Protein AF-A0A956BC20-F1 (afdb_monomer)

pLDDT: mean 81.68, std 17.99, range [19.55, 98.31]

Secondary structure (DSSP, 8-state):
--S-S--TT-------HHHHHHHTBTTTEEEEEEEEEEEEEEEETTEEEE-TT---HHHHHHHHTSPPPEEEE-SS-EEEEE-SSEEEEEES--S--HHHHHTTSTT-S-TT-EEEEEEEEEEE-TT--EEEEEE-TT--SPPPPS-GGGSEEEEEEEEEEEETTS--EEEEEEEPP-S-HHHHHHHHHHHHHH-TTT---EE-S--S-SS-SS--SSS-SSHHHHHHHHHHHT--EE---HHHHTT-HHHHHHHHHHTTPPB--TTB-SS-SS-SEEEEEETTEEEEEEE---TT--HHHHHHHHTT--B--HHHHHHHHHHHHHHHHTS--SEEEEES---HHHHHHHHHH-TT-SEEE--S-S-----GGGSS---SHHHHHHHTSTT--EEE---STTEEEEEEEEEEESSSTTSPEEEEEEEEEEEE--TTSPP-HHHHHHHHHHHHHHHHHH-SEEE---HHHHHH-HHHHHHHHTSHHHHHHHHTT--PPP-B-HHHHHHHHHHHHHHHTT-SEEEEE-----S-B-SSEEHHHHHHH----PPEEEEEEEHHHHHHHHT-GGGGGEEEESEEEETTEEEETTEE--TT-EEEEEEEHHHHT-TTTTTTS-S--EE------TT-----S-------

Foldseek 3Di:
DFQFAQAQDFFDFPLCLLVQLLLCDPPWFVDKAWAAKDQFWWDDQQKIKADPNGHFLVNLLVQLVFDDKDKDFPDPWFKWWDFLWKIKGWPPGDPDDSSVCCCVDPPHPDPGTDIDTWTWMWIAGPVRDIIIMTGGPRRDPDGDDSQSLLIDGHMWTWIWTGTDVGDTIIMIITTWGFSHLQQVQVVLVVVCVVAVLQDAAEAQEPNARQDQLFPPVDRGLCLVLSLLSCLSSVHPEYQYELSLQLQHQVVSLVSCVVSVHAYAAQQWDDDGPHHQWDWDGRPNFTEIEGHHYEPPDQPLSCCRRRNPIGGHQQLVSQVVSQVVVCVVVVHGGLAYEYGHAYDPVSVVSNQVRHLRHQEYEYDDDDPDPPDPVVLPDPPDDVVVVVVVVVGGHHYQDAPGRFWDKDKDFDWDAPDPRNHRIYTPDMDIDTHGRGSVGRTNSVSSSVNSVSNSVRRNQQQAFPFFFCQVVCVPDPVSVVVQCPAPVNVVSVVSVRHDGRFQDLLNLLQVVQVCQCVVVVFLKEKEARFDDPDTGGGTDTSSNNSVRPPDPWAKWKFKFALVLVLVVLPDPCRVRIRMDQWDADPVGIGGVNHDRDRHDIGIYIYTPSVLPRPSCVVSHDPDTDRDDPPPDPPDDDDDDDDDDDDD

Nearest PDB structures (foldseek):
  1hp1-assembly1_A  TM=5.337E-01  e=5.590E-18  Escherichia coli
  1oie-assembly1_A  TM=5.352E-01  e=2.673E-17  Escherichia coli
  2ush-assembly2_B  TM=5.532E-01  e=3.739E-17  Escherichia coli K-12
  3qfk-assembly1_A  TM=6.386E-01  e=2.091E-15  Staphylococcus aureus subsp. aureus NCTC 8325
  4uwq-assembly2_D  TM=5.904E-01  e=7.647E-16  Thermus thermophilus HB27

Solvent-accessible surface area (backbone atoms only — not comparable to full-atom values): 35068 Å² total; per-residue (Å²): 119,78,82,70,42,58,13,52,74,40,46,75,24,59,60,54,66,63,58,54,52,54,69,35,18,60,82,54,21,75,39,55,40,65,61,36,68,43,66,26,31,38,38,47,75,50,32,38,37,34,42,98,86,52,32,45,51,55,60,49,50,58,53,45,74,31,71,64,73,49,78,43,78,72,58,70,79,27,70,28,35,40,37,59,35,30,39,38,39,56,52,80,73,59,98,72,50,70,71,63,46,62,54,61,40,100,83,34,92,51,87,67,52,42,82,46,62,25,42,37,32,34,39,27,28,66,82,68,53,73,40,39,30,46,30,35,78,82,35,68,90,69,76,85,74,61,58,66,35,75,30,41,70,22,32,29,44,32,30,38,37,21,40,64,96,52,67,78,39,35,37,41,33,37,23,22,30,31,23,18,32,26,36,40,47,57,54,50,52,53,61,34,66,76,43,61,59,63,52,82,44,75,40,33,42,44,44,47,55,66,54,42,45,39,94,72,93,53,64,31,76,54,50,68,56,41,38,52,51,40,40,74,69,56,38,63,38,31,8,53,22,58,48,57,17,53,72,28,54,66,53,40,42,54,53,28,58,78,32,70,41,43,55,22,39,37,20,59,46,77,94,62,86,55,46,31,52,49,82,45,73,39,71,90,41,42,35,34,40,35,13,32,58,49,70,84,51,57,64,41,56,35,39,49,13,57,43,93,51,53,58,50,62,58,19,60,30,50,53,53,49,51,55,50,49,17,66,74,67,78,41,73,57,41,38,30,35,39,28,12,38,44,52,74,65,56,44,52,50,24,67,76,59,33,84,72,44,50,29,36,40,47,55,81,84,65,94,67,82,71,57,76,69,75,75,53,68,81,71,55,71,66,43,53,59,54,56,71,46,87,66,73,47,50,66,53,68,58,72,52,68,37,35,47,69,46,75,49,74,43,69,43,52,78,54,64,96,84,31,65,43,36,79,78,45,73,49,74,48,60,50,75,27,40,47,76,53,70,56,40,64,68,56,39,27,56,47,27,46,50,48,47,67,43,43,38,79,18,64,46,72,74,41,70,52,51,25,68,57,31,66,72,34,70,67,51,32,52,57,47,52,67,36,71,76,41,40,53,36,46,74,63,65,23,77,69,59,54,43,44,38,61,65,56,46,48,53,51,51,33,52,48,51,15,60,76,65,76,28,57,26,13,44,38,68,60,73,54,54,94,69,68,50,43,36,56,38,23,42,32,58,51,34,63,54,58,71,62,96,59,49,61,28,38,38,78,30,44,18,59,34,48,51,52,50,72,71,36,76,67,55,80,64,36,40,73,35,36,70,51,70,60,99,91,42,55,20,48,75,85,38,74,68,47,65,88,43,76,44,41,33,32,32,29,51,45,57,48,59,31,80,93,36,50,93,50,41,67,94,72,60,52,77,60,80,83,77,85,56,78,100,54,91,80,86,80,87,84,87,85,82,88,80,136

Mean predicted aligned error: 9.14 Å

Radius of gyration: 27.4 Å; Cα contacts (8 Å, |Δi|>4): 1323; chains: 1; bounding box: 68×61×82 Å

Structure (mmCIF, N/CA/C/O backbone):
data_AF-A0A956BC20-F1
#
_entry.id   AF-A0A956BC20-F1
#
loop_
_atom_site.group_PDB
_atom_site.id
_atom_site.type_symbol
_atom_site.label_atom_id
_atom_site.label_alt_id
_atom_site.label_comp_id
_atom_site.label_asym_id
_atom_site.label_entity_id
_atom_site.label_seq_id
_atom_site.pdbx_PDB_ins_code
_atom_site.Cartn_x
_atom_site.Cartn_y
_atom_site.Cartn_z
_atom_site.occupancy
_atom_site.B_iso_or_equiv
_atom_site.auth_seq_id
_atom_site.auth_comp_id
_atom_site.auth_asym_id
_atom_site.auth_atom_id
_atom_site.pdbx_PDB_model_num
ATOM 1 N N . TRP A 1 1 ? -4.138 1.864 -6.383 1.00 25.55 1 TRP A N 1
ATOM 2 C CA . TRP A 1 1 ? -4.290 2.076 -4.939 1.00 25.55 1 TRP A CA 1
ATOM 3 C C . TRP A 1 1 ? -3.550 0.908 -4.312 1.00 25.55 1 TRP A C 1
ATOM 5 O O . TRP A 1 1 ? -3.967 -0.211 -4.542 1.00 25.55 1 TRP A O 1
ATOM 15 N N . PHE A 1 2 ? -2.373 1.125 -3.716 1.00 23.55 2 PHE A N 1
ATOM 16 C CA . PHE A 1 2 ? -1.456 0.041 -3.333 1.00 23.55 2 PHE A CA 1
ATOM 17 C C . PHE A 1 2 ? -0.692 0.411 -2.066 1.00 23.55 2 PHE A C 1
ATOM 19 O O . PHE A 1 2 ? -0.088 1.485 -2.039 1.00 23.55 2 PHE A O 1
ATOM 26 N N . GLY A 1 3 ? -0.751 -0.450 -1.043 1.00 29.92 3 GLY A N 1
ATOM 27 C CA . GLY A 1 3 ? 0.086 -0.391 0.165 1.00 29.92 3 GLY A CA 1
ATOM 28 C C . GLY A 1 3 ? 0.059 0.944 0.916 1.00 29.92 3 GLY A C 1
ATOM 29 O O . GLY A 1 3 ? 1.115 1.460 1.276 1.00 29.92 3 GLY A O 1
ATOM 30 N N . ARG A 1 4 ? -1.116 1.574 1.063 1.00 36.34 4 ARG A N 1
ATOM 31 C CA . ARG A 1 4 ? -1.218 2.913 1.679 1.00 36.34 4 ARG A CA 1
ATOM 32 C C . ARG A 1 4 ? -1.277 2.908 3.204 1.00 36.34 4 ARG A C 1
ATOM 34 O O . ARG A 1 4 ? -0.960 3.931 3.804 1.00 36.34 4 ARG A O 1
ATOM 41 N N . THR A 1 5 ? -1.605 1.781 3.798 1.00 39.19 5 THR A N 1
ATOM 42 C CA . THR A 1 5 ? -1.642 1.535 5.237 1.00 39.19 5 THR A CA 1
ATOM 43 C C . THR A 1 5 ? -0.463 0.631 5.585 1.00 39.19 5 THR A C 1
ATOM 45 O O . THR A 1 5 ? -0.002 -0.144 4.747 1.00 39.19 5 THR A O 1
ATOM 48 N N . GLY A 1 6 ? 0.107 0.776 6.775 1.00 50.00 6 GLY A N 1
ATOM 49 C CA . GLY A 1 6 ? 1.295 0.030 7.196 1.00 50.00 6 GLY A CA 1
ATOM 50 C C . GLY A 1 6 ? 1.034 -1.455 7.444 1.00 50.00 6 GLY A C 1
ATOM 51 O O . GLY A 1 6 ? 1.273 -1.907 8.555 1.00 50.00 6 GLY A O 1
ATOM 52 N N . GLY A 1 7 ? 0.555 -2.205 6.448 1.00 66.75 7 GLY A N 1
ATOM 53 C CA . GLY A 1 7 ? 0.341 -3.645 6.551 1.00 66.75 7 GLY A CA 1
ATOM 54 C C . GLY A 1 7 ? 1.589 -4.377 7.044 1.00 66.75 7 GLY A C 1
ATOM 55 O O . GLY A 1 7 ? 2.713 -3.857 7.014 1.00 66.75 7 GLY A O 1
ATOM 56 N N . VAL A 1 8 ? 1.418 -5.622 7.496 1.00 73.81 8 VAL A N 1
ATOM 57 C CA . VAL A 1 8 ? 2.537 -6.401 8.054 1.00 73.81 8 VAL A CA 1
ATOM 58 C C . VAL A 1 8 ? 3.712 -6.553 7.090 1.00 73.81 8 VAL A C 1
ATOM 60 O O . VAL A 1 8 ? 4.839 -6.759 7.527 1.00 73.81 8 VAL A O 1
ATOM 63 N N . SER A 1 9 ? 3.484 -6.393 5.791 1.00 66.94 9 SER A N 1
ATOM 64 C CA . SER A 1 9 ? 4.488 -6.480 4.751 1.00 66.94 9 SER A CA 1
ATOM 65 C C . SER A 1 9 ? 4.509 -5.215 3.865 1.00 66.94 9 SER A C 1
ATOM 67 O O . SER A 1 9 ? 4.361 -5.246 2.641 1.00 66.94 9 SER A O 1
ATOM 69 N N . ASN A 1 10 ? 4.984 -4.098 4.424 1.00 69.50 10 ASN A N 1
ATOM 70 C CA . ASN A 1 10 ? 5.530 -3.028 3.582 1.00 69.50 10 ASN A CA 1
ATOM 71 C C . ASN A 1 10 ? 6.972 -3.342 3.131 1.00 69.50 10 ASN A C 1
ATOM 73 O O . ASN A 1 10 ? 7.851 -3.647 3.936 1.00 69.50 10 ASN A O 1
ATOM 77 N N . HIS A 1 11 ? 7.216 -3.342 1.825 1.00 59.75 11 HIS A N 1
ATOM 78 C CA . HIS A 1 11 ? 8.537 -3.576 1.221 1.00 59.75 11 HIS A CA 1
ATOM 79 C C . HIS A 1 11 ? 8.924 -2.483 0.221 1.00 59.75 11 HIS A C 1
ATOM 81 O O . HIS A 1 11 ? 10.036 -2.504 -0.308 1.00 59.75 11 HIS A O 1
ATOM 87 N N . ILE A 1 12 ? 8.013 -1.540 -0.034 1.00 59.47 12 ILE A N 1
ATOM 88 C CA . ILE A 1 12 ? 8.260 -0.401 -0.904 1.00 59.47 12 ILE A CA 1
ATOM 89 C C . ILE A 1 12 ? 8.860 0.685 -0.016 1.00 59.47 12 ILE A C 1
ATOM 91 O O . ILE A 1 12 ? 8.153 1.422 0.676 1.00 59.47 12 ILE A O 1
ATOM 95 N N . GLY A 1 13 ? 10.189 0.749 -0.011 1.00 57.25 13 GLY A N 1
ATOM 96 C CA . GLY A 1 13 ? 10.896 1.900 0.527 1.00 57.25 13 GLY A CA 1
ATOM 97 C C . GLY A 1 13 ? 10.665 3.139 -0.332 1.00 57.25 13 GLY A C 1
ATOM 98 O O . GLY A 1 13 ? 10.284 3.063 -1.503 1.00 57.25 13 GLY A O 1
ATOM 99 N N . ARG A 1 14 ? 10.878 4.314 0.259 1.00 61.12 14 ARG A N 1
ATOM 100 C CA . ARG A 1 14 ? 10.927 5.561 -0.506 1.00 61.12 14 ARG A CA 1
ATOM 101 C C . ARG A 1 14 ? 12.280 5.627 -1.209 1.00 61.12 14 ARG A C 1
ATOM 103 O O . ARG A 1 14 ? 13.250 6.012 -0.579 1.00 61.12 14 ARG A O 1
ATOM 110 N N . ASN A 1 15 ? 12.313 5.318 -2.501 1.00 65.38 15 ASN A N 1
ATOM 111 C CA . ASN A 1 15 ? 13.482 5.575 -3.340 1.00 65.38 15 ASN A CA 1
ATOM 112 C C . ASN A 1 15 ? 13.438 7.046 -3.772 1.00 65.38 15 ASN A C 1
ATOM 114 O O . ASN A 1 15 ? 13.042 7.332 -4.890 1.00 65.38 15 ASN A O 1
ATOM 118 N N . ARG A 1 16 ? 13.717 8.015 -2.900 1.00 66.44 16 ARG A N 1
ATOM 119 C CA . ARG A 1 16 ? 13.635 9.441 -3.277 1.00 66.44 16 ARG A CA 1
ATOM 120 C C . ARG A 1 16 ? 14.862 9.902 -4.054 1.00 66.44 16 ARG A C 1
ATOM 122 O O . ARG A 1 16 ? 14.726 10.791 -4.893 1.00 66.44 16 ARG A O 1
ATOM 129 N N . ALA A 1 17 ? 16.013 9.259 -3.849 1.00 65.56 17 ALA A N 1
ATOM 130 C CA . ALA A 1 17 ? 17.244 9.642 -4.533 1.00 65.56 17 ALA A CA 1
ATOM 131 C C . ALA A 1 17 ? 17.139 9.599 -6.061 1.00 65.56 17 ALA A C 1
ATOM 133 O O . ALA A 1 17 ? 17.708 10.458 -6.725 1.00 65.56 17 ALA A O 1
ATOM 134 N N . HIS A 1 18 ? 16.355 8.681 -6.641 1.00 69.38 18 HIS A N 1
ATOM 135 C CA . HIS A 1 18 ? 16.192 8.664 -8.100 1.00 69.38 18 HIS A CA 1
ATOM 136 C C . HIS A 1 18 ? 15.410 9.882 -8.614 1.00 69.38 18 HIS A C 1
ATOM 138 O O . HIS A 1 18 ? 15.713 10.374 -9.694 1.00 69.38 18 HIS A O 1
ATOM 144 N N . THR A 1 19 ? 14.414 10.373 -7.863 1.00 67.69 19 THR A N 1
ATOM 145 C CA . THR A 1 19 ? 13.652 11.574 -8.241 1.00 67.69 19 THR A CA 1
ATOM 146 C C . THR A 1 19 ? 14.567 12.791 -8.227 1.00 67.69 19 THR A C 1
ATOM 148 O O . THR A 1 19 ? 14.618 13.527 -9.200 1.00 67.69 19 THR A O 1
ATOM 151 N N . VAL A 1 20 ? 15.371 12.931 -7.175 1.00 66.50 20 VAL A N 1
ATOM 152 C CA . VAL A 1 20 ? 16.312 14.047 -7.038 1.00 66.50 20 VAL A CA 1
ATOM 153 C C . VAL A 1 20 ? 17.392 14.032 -8.108 1.00 66.50 20 VAL A C 1
ATOM 155 O O . VAL A 1 20 ? 17.692 15.063 -8.696 1.00 66.50 20 VAL A O 1
ATOM 158 N N . LEU A 1 21 ? 17.952 12.863 -8.414 1.00 67.19 21 LEU A N 1
ATOM 159 C CA . LEU A 1 21 ? 18.924 12.759 -9.498 1.00 67.19 21 LEU A CA 1
ATOM 160 C C . LEU A 1 21 ? 18.296 13.017 -10.864 1.00 67.19 21 LEU A C 1
ATOM 162 O O . LEU A 1 21 ? 18.970 13.556 -11.735 1.00 67.19 21 LEU A O 1
ATOM 166 N N . ALA A 1 22 ? 17.029 12.646 -11.063 1.00 66.75 22 ALA A N 1
ATOM 167 C CA . ALA A 1 22 ? 16.314 12.976 -12.289 1.00 66.75 22 ALA A CA 1
ATOM 168 C C . ALA A 1 22 ? 16.127 14.494 -12.438 1.00 66.75 22 ALA A C 1
ATOM 170 O O . ALA A 1 22 ? 16.252 14.999 -13.551 1.00 66.75 22 ALA A O 1
ATOM 171 N N . ASP A 1 23 ? 15.892 15.207 -11.334 1.00 64.69 23 ASP A N 1
ATOM 172 C CA . ASP A 1 23 ? 15.787 16.669 -11.314 1.00 64.69 23 ASP A CA 1
ATOM 173 C C . ASP A 1 23 ? 17.154 17.358 -11.513 1.00 64.69 23 ASP A C 1
ATOM 175 O O . ASP A 1 23 ? 17.208 18.455 -12.054 1.00 64.69 23 ASP A O 1
ATOM 179 N N . ALA A 1 24 ? 18.267 16.701 -11.156 1.00 63.94 24 ALA A N 1
ATOM 180 C CA . ALA A 1 24 ? 19.634 17.205 -11.361 1.00 63.94 24 ALA A CA 1
ATOM 181 C C . ALA A 1 24 ? 20.191 16.995 -12.792 1.00 63.94 24 ALA A C 1
ATOM 183 O O . ALA A 1 24 ? 21.328 17.395 -13.093 1.00 63.94 24 ALA A O 1
ATOM 184 N N . VAL A 1 25 ? 19.433 16.340 -13.683 1.00 65.19 25 VAL A N 1
ATOM 185 C CA . VAL A 1 25 ? 19.790 16.211 -15.106 1.00 65.19 25 VAL A CA 1
ATOM 186 C C . VAL A 1 25 ? 19.709 17.578 -15.775 1.00 65.19 25 VAL A C 1
ATOM 188 O O . VAL A 1 25 ? 18.717 18.280 -15.653 1.00 65.19 25 VAL A O 1
ATOM 191 N N . GLY A 1 26 ? 20.746 17.939 -16.525 1.00 66.06 26 GLY A N 1
ATOM 192 C CA . GLY A 1 26 ? 20.871 19.252 -17.149 1.00 66.06 26 GLY A CA 1
ATOM 193 C C . GLY A 1 26 ? 21.757 20.190 -16.341 1.00 66.06 26 GLY A C 1
ATOM 194 O O . GLY A 1 26 ? 22.611 20.835 -16.942 1.00 66.06 26 GLY A O 1
ATOM 195 N N . ASP A 1 27 ? 21.668 20.187 -15.009 1.00 70.69 27 ASP A N 1
ATOM 196 C CA . ASP A 1 27 ? 22.501 21.028 -14.138 1.00 70.69 27 ASP A CA 1
ATOM 197 C C . ASP A 1 27 ? 23.847 20.371 -13.828 1.00 70.69 27 ASP A C 1
ATOM 199 O O . ASP A 1 27 ? 24.900 20.971 -14.069 1.00 70.69 27 ASP A O 1
ATOM 203 N N . ALA A 1 28 ? 23.827 19.102 -13.415 1.00 73.50 28 ALA A N 1
ATOM 204 C CA . ALA A 1 28 ? 25.024 18.374 -12.991 1.00 73.50 28 ALA A CA 1
ATOM 205 C C . ALA A 1 28 ? 25.210 17.003 -13.658 1.00 73.50 28 ALA A C 1
ATOM 207 O O . ALA A 1 28 ? 26.344 16.541 -13.814 1.00 73.50 28 ALA A O 1
ATOM 208 N N . LEU A 1 29 ? 24.125 16.370 -14.112 1.00 77.12 29 LEU A N 1
ATOM 209 C CA . LEU A 1 29 ? 24.179 15.140 -14.903 1.00 77.12 29 LEU A CA 1
ATOM 210 C C . LEU A 1 29 ? 23.894 15.434 -16.379 1.00 77.12 29 LEU A C 1
ATOM 212 O O . LEU A 1 29 ? 23.047 16.260 -16.710 1.00 77.12 29 LEU A O 1
ATOM 216 N N . THR A 1 30 ? 24.575 14.726 -17.276 1.00 79.19 30 THR A N 1
ATOM 217 C CA . THR A 1 30 ? 24.219 14.679 -18.705 1.00 79.19 30 THR A CA 1
ATOM 218 C C . THR A 1 30 ? 23.102 13.678 -18.972 1.00 79.19 30 THR A C 1
ATOM 220 O O . THR A 1 30 ? 22.282 13.904 -19.857 1.00 79.19 30 THR A O 1
ATOM 223 N N . ALA A 1 31 ? 23.035 12.597 -18.190 1.00 76.12 31 ALA A N 1
ATOM 224 C CA . ALA A 1 31 ? 21.990 11.591 -18.296 1.00 76.12 31 ALA A CA 1
ATOM 225 C C . ALA A 1 31 ? 21.765 10.862 -16.964 1.00 76.12 31 ALA A C 1
ATOM 227 O O . ALA A 1 31 ? 22.699 10.655 -16.187 1.00 76.12 31 ALA A O 1
ATOM 228 N N . LEU A 1 32 ? 20.523 10.424 -16.752 1.00 79.75 32 LEU A N 1
A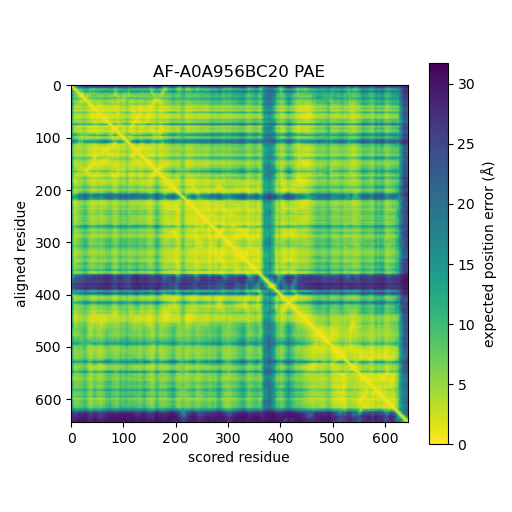TOM 229 C CA . LEU A 1 32 ? 20.150 9.396 -15.784 1.00 79.75 32 LEU A CA 1
ATOM 230 C C . LEU A 1 32 ? 19.233 8.391 -16.489 1.00 79.75 32 LEU A C 1
ATOM 232 O O . LEU A 1 32 ? 18.084 8.698 -16.805 1.00 79.75 32 LEU A O 1
ATOM 236 N N . VAL A 1 33 ? 19.743 7.189 -16.738 1.00 79.38 33 VAL A N 1
ATOM 237 C CA . VAL A 1 33 ? 19.040 6.115 -17.445 1.00 79.38 33 VAL A CA 1
ATOM 238 C C . VAL A 1 33 ? 18.737 4.985 -16.461 1.00 79.38 33 VAL A C 1
ATOM 240 O O . VAL A 1 33 ? 19.651 4.247 -16.098 1.00 79.38 33 VAL A O 1
ATOM 243 N N . PRO A 1 34 ? 17.487 4.804 -16.011 1.00 76.88 34 PRO A N 1
ATOM 244 C CA . PRO A 1 34 ? 17.106 3.655 -15.209 1.00 76.88 34 PRO A CA 1
ATOM 245 C C . PRO A 1 34 ? 17.389 2.370 -15.985 1.00 76.88 34 PRO A C 1
ATOM 247 O O . PRO A 1 34 ? 17.053 2.250 -17.162 1.00 76.88 34 PRO A O 1
ATOM 250 N N . VAL A 1 35 ? 18.023 1.421 -15.312 1.00 79.56 35 VAL A N 1
ATOM 251 C CA . VAL A 1 35 ? 18.343 0.089 -15.833 1.00 79.56 35 VAL A CA 1
ATOM 252 C C . VAL A 1 35 ? 17.274 -0.906 -15.404 1.00 79.56 35 VAL A C 1
ATOM 254 O O . VAL A 1 35 ? 16.879 -1.780 -16.174 1.00 79.56 35 VAL A O 1
ATOM 257 N N . GLY A 1 36 ? 16.772 -0.760 -14.181 1.00 77.12 36 GLY A N 1
ATOM 258 C CA . GLY A 1 36 ? 15.688 -1.582 -13.682 1.00 77.12 36 GLY A CA 1
ATOM 259 C C . GLY A 1 36 ? 15.232 -1.160 -12.297 1.00 77.12 36 GLY A C 1
ATOM 260 O O . GLY A 1 36 ? 15.960 -0.524 -11.539 1.00 77.12 36 GLY A O 1
ATOM 261 N N . GLU A 1 37 ? 14.015 -1.561 -11.964 1.00 79.44 37 GLU A N 1
ATOM 262 C CA . GLU A 1 37 ? 13.473 -1.481 -10.616 1.00 79.44 37 GLU A CA 1
ATOM 263 C C . GLU A 1 37 ? 12.981 -2.869 -10.185 1.00 79.44 37 GLU A C 1
ATOM 265 O O . GLU A 1 37 ? 12.714 -3.746 -11.009 1.00 79.44 37 GLU A O 1
ATOM 270 N N . GLY A 1 38 ? 12.909 -3.114 -8.877 1.00 80.44 38 GLY A N 1
ATOM 271 C CA . GLY A 1 38 ? 12.230 -4.297 -8.345 1.00 80.44 38 GLY A CA 1
ATOM 272 C C . GLY A 1 38 ? 12.971 -5.024 -7.224 1.00 80.44 38 GLY A C 1
ATOM 273 O O . GLY A 1 38 ? 14.042 -4.594 -6.792 1.00 80.44 38 GLY A O 1
ATOM 274 N N . PRO A 1 39 ? 12.409 -6.142 -6.724 1.00 83.81 39 PRO A N 1
ATOM 275 C CA . PRO A 1 39 ? 12.916 -6.853 -5.554 1.00 83.81 39 PRO A CA 1
ATOM 276 C C . PRO A 1 39 ? 14.137 -7.721 -5.888 1.00 83.81 39 PRO A C 1
ATOM 278 O O . PRO A 1 39 ? 14.010 -8.933 -6.054 1.00 83.81 39 PRO A O 1
ATOM 281 N N . ARG A 1 40 ? 15.310 -7.107 -6.059 1.00 89.94 40 ARG A N 1
ATOM 282 C CA . ARG A 1 40 ? 16.512 -7.770 -6.610 1.00 89.94 40 ARG A CA 1
ATOM 283 C C . ARG A 1 40 ? 17.752 -7.675 -5.718 1.00 89.94 40 ARG A C 1
ATOM 285 O O . ARG A 1 40 ? 18.853 -7.971 -6.182 1.00 89.94 40 ARG A O 1
ATOM 292 N N . VAL A 1 41 ? 17.576 -7.250 -4.466 1.00 94.69 41 VAL A N 1
ATOM 293 C CA . VAL A 1 41 ? 18.632 -7.233 -3.443 1.00 94.69 41 VAL A CA 1
ATOM 294 C C . VAL A 1 41 ? 18.121 -7.831 -2.135 1.00 94.69 41 VAL A C 1
ATOM 296 O O . VAL A 1 41 ? 16.921 -7.774 -1.846 1.00 94.69 41 VAL A O 1
ATOM 299 N N . PHE A 1 42 ? 19.036 -8.400 -1.351 1.00 96.69 42 PHE A N 1
ATOM 300 C CA . PHE A 1 42 ? 18.733 -9.080 -0.091 1.00 96.69 42 PHE A CA 1
ATOM 301 C C . PHE A 1 42 ? 19.498 -8.420 1.042 1.00 96.69 42 PHE A C 1
ATOM 303 O O . PHE A 1 42 ? 20.712 -8.259 0.957 1.00 96.69 42 PHE A O 1
ATOM 310 N N . VAL A 1 43 ? 18.785 -8.012 2.087 1.00 95.56 43 VAL A N 1
ATOM 311 C CA . VAL A 1 43 ? 19.349 -7.206 3.170 1.00 95.56 43 VAL A CA 1
ATOM 312 C C . VAL A 1 43 ? 19.254 -7.943 4.492 1.00 95.56 43 VAL A C 1
ATOM 314 O O . VAL A 1 43 ? 18.191 -8.464 4.830 1.00 95.56 43 VAL A O 1
ATOM 317 N N . ARG A 1 44 ? 20.354 -7.954 5.246 1.00 94.88 44 ARG A N 1
ATOM 318 C CA . ARG A 1 44 ? 20.406 -8.485 6.609 1.00 94.88 44 ARG A CA 1
ATOM 319 C C . ARG A 1 44 ? 21.618 -7.943 7.359 1.00 94.88 44 ARG A C 1
ATOM 321 O O . ARG A 1 44 ? 22.702 -7.918 6.791 1.00 94.88 44 ARG A O 1
ATOM 328 N N . ASP A 1 45 ? 21.443 -7.546 8.619 1.00 92.44 45 ASP A N 1
ATOM 329 C CA . ASP A 1 45 ? 22.537 -7.204 9.545 1.00 92.44 45 ASP A CA 1
ATOM 330 C C . ASP A 1 45 ? 23.581 -6.248 8.933 1.00 92.44 45 ASP A C 1
ATOM 332 O O . ASP A 1 45 ? 24.783 -6.484 8.988 1.00 92.44 45 ASP A O 1
ATOM 336 N N . GLY A 1 46 ? 23.111 -5.189 8.262 1.00 93.50 46 GLY A N 1
ATOM 337 C CA . GLY A 1 46 ? 23.974 -4.201 7.601 1.00 93.50 46 GLY A CA 1
ATOM 338 C C . GLY A 1 46 ? 24.589 -4.648 6.268 1.00 93.50 46 GLY A C 1
ATOM 339 O O . GLY A 1 46 ? 25.287 -3.857 5.640 1.00 93.50 46 GLY A O 1
ATOM 340 N N . ARG A 1 47 ? 24.316 -5.867 5.793 1.00 96.44 47 ARG A N 1
ATOM 341 C CA . ARG A 1 47 ? 24.754 -6.373 4.485 1.00 96.44 47 ARG A CA 1
ATOM 342 C C . ARG A 1 47 ? 23.660 -6.255 3.441 1.00 96.44 47 ARG A C 1
ATOM 344 O O . ARG A 1 47 ? 22.502 -6.562 3.715 1.00 96.44 47 ARG A O 1
ATOM 351 N N . ILE A 1 48 ? 24.046 -5.873 2.230 1.00 97.06 48 ILE A N 1
ATOM 352 C CA . ILE A 1 48 ? 23.182 -5.800 1.051 1.00 97.06 48 ILE A CA 1
ATOM 353 C C . ILE A 1 48 ? 23.788 -6.686 -0.033 1.00 97.06 48 ILE A C 1
ATOM 355 O O . ILE A 1 48 ? 24.799 -6.323 -0.630 1.00 97.06 48 ILE A O 1
ATOM 359 N N . LEU A 1 49 ? 23.173 -7.839 -0.291 1.00 97.62 49 LEU A N 1
ATOM 360 C CA . LEU A 1 49 ? 23.576 -8.761 -1.348 1.00 97.62 49 LEU A CA 1
ATOM 361 C C . LEU A 1 49 ? 22.905 -8.400 -2.669 1.00 97.62 49 LEU A C 1
ATOM 363 O O . LEU A 1 49 ? 21.683 -8.238 -2.735 1.00 97.62 49 LEU A O 1
ATOM 367 N N . PHE A 1 50 ? 23.702 -8.320 -3.730 1.00 96.38 50 PHE A N 1
ATOM 368 C CA . PHE A 1 50 ? 23.244 -7.966 -5.066 1.00 96.38 50 PHE A CA 1
ATOM 369 C C . PHE A 1 50 ? 24.105 -8.611 -6.161 1.00 96.38 50 PHE A C 1
ATOM 371 O O . PHE A 1 50 ? 25.164 -9.199 -5.924 1.00 96.38 50 PHE A O 1
ATOM 378 N N . ARG A 1 51 ? 23.623 -8.504 -7.399 1.00 94.69 51 ARG A N 1
ATOM 379 C CA . ARG A 1 51 ? 24.382 -8.781 -8.621 1.00 94.69 51 ARG A CA 1
ATOM 380 C C . ARG A 1 51 ? 24.215 -7.600 -9.555 1.00 94.69 51 ARG A C 1
ATOM 382 O O . ARG A 1 51 ? 23.170 -6.958 -9.551 1.00 94.69 51 ARG A O 1
ATOM 389 N N . GLU A 1 52 ? 25.215 -7.382 -10.397 1.00 85.44 52 GLU A N 1
ATOM 390 C CA . GLU A 1 52 ? 25.201 -6.337 -11.419 1.00 85.44 52 GLU A CA 1
ATOM 391 C C . GLU A 1 52 ? 23.972 -6.411 -12.328 1.00 85.44 52 GLU A C 1
ATOM 393 O O . GLU A 1 52 ? 23.438 -5.383 -12.693 1.00 85.44 52 GLU A O 1
ATOM 398 N N . ASN A 1 53 ? 23.467 -7.598 -12.658 1.00 82.12 53 ASN A N 1
ATOM 399 C CA . ASN A 1 53 ? 22.275 -7.745 -13.508 1.00 82.12 53 ASN A CA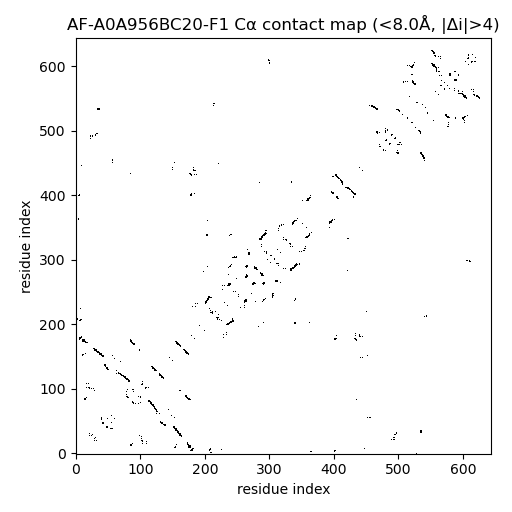 1
ATOM 400 C C . ASN A 1 53 ? 21.010 -8.085 -12.699 1.00 82.12 53 ASN A C 1
ATOM 402 O O . ASN A 1 53 ? 20.056 -8.660 -13.221 1.00 82.12 53 ASN A O 1
ATOM 406 N N . GLY A 1 54 ? 21.018 -7.757 -11.405 1.00 87.19 54 GLY A N 1
ATOM 407 C CA . GLY A 1 54 ? 19.986 -8.127 -10.446 1.00 87.19 54 GLY A CA 1
ATOM 408 C C . GLY A 1 54 ? 20.151 -9.547 -9.900 1.00 87.19 54 GLY A C 1
ATOM 409 O O . GLY A 1 54 ? 20.527 -10.487 -10.603 1.00 87.19 54 GLY A O 1
ATOM 410 N N . LEU A 1 55 ? 19.854 -9.716 -8.612 1.00 94.31 55 LEU A N 1
ATOM 411 C CA . LEU A 1 55 ? 19.836 -11.011 -7.942 1.00 94.31 55 LEU A CA 1
ATOM 412 C C . LEU A 1 55 ? 18.372 -11.428 -7.746 1.00 94.31 55 LEU A C 1
ATOM 414 O O . LEU A 1 55 ? 17.671 -10.888 -6.895 1.00 94.31 55 LEU A O 1
ATOM 418 N N . SER A 1 56 ? 17.874 -12.349 -8.577 1.00 92.81 56 SER A N 1
ATOM 419 C CA . SER A 1 56 ? 16.507 -12.869 -8.425 1.00 92.81 56 SER A CA 1
ATOM 420 C C . SER A 1 56 ? 16.377 -13.708 -7.151 1.00 92.81 56 SER A C 1
ATOM 422 O O . SER A 1 56 ? 17.362 -14.258 -6.662 1.00 92.81 56 SER A O 1
ATOM 424 N N . VAL A 1 57 ? 15.157 -13.870 -6.632 1.00 93.31 57 VAL A N 1
ATOM 425 C CA . VAL A 1 57 ? 14.883 -14.708 -5.452 1.00 93.31 57 VAL A CA 1
ATOM 426 C C . VAL A 1 57 ? 15.315 -16.148 -5.685 1.00 93.31 57 VAL A C 1
ATOM 428 O O . VAL A 1 57 ? 15.952 -16.742 -4.821 1.00 93.31 57 VAL A O 1
ATOM 431 N N . LYS A 1 58 ? 15.053 -16.694 -6.878 1.00 94.69 58 LYS A N 1
ATOM 432 C CA . LYS A 1 58 ? 15.520 -18.038 -7.229 1.00 94.69 58 LYS A CA 1
ATOM 433 C C . LYS A 1 58 ? 17.050 -18.121 -7.202 1.00 94.69 58 LYS A C 1
ATOM 435 O O . LYS A 1 58 ? 17.590 -19.031 -6.587 1.00 94.69 58 LYS A O 1
ATOM 440 N N . ALA A 1 59 ? 17.738 -17.173 -7.842 1.00 95.69 59 ALA A N 1
ATOM 441 C CA . ALA A 1 59 ? 19.199 -17.161 -7.883 1.00 95.69 59 ALA A CA 1
ATOM 442 C C . ALA A 1 59 ? 19.819 -16.974 -6.490 1.00 95.69 59 ALA A C 1
ATOM 444 O O . ALA A 1 59 ? 20.849 -17.570 -6.199 1.00 95.69 59 ALA A O 1
ATOM 445 N N . PHE A 1 60 ? 19.181 -16.186 -5.625 1.00 97.44 60 PHE A N 1
ATOM 446 C CA . PHE A 1 60 ? 19.579 -16.025 -4.232 1.00 97.44 60 PHE A CA 1
ATOM 447 C C . PHE A 1 60 ? 19.423 -17.323 -3.431 1.00 97.44 60 PHE A C 1
ATOM 449 O O . PHE A 1 60 ? 20.360 -17.747 -2.761 1.00 97.44 60 PHE A O 1
ATOM 456 N N . HIS A 1 61 ? 18.274 -17.997 -3.543 1.00 97.19 61 HIS A N 1
ATOM 457 C CA . HIS A 1 61 ? 18.043 -19.285 -2.879 1.00 97.19 61 HIS A CA 1
ATOM 458 C C . HIS A 1 61 ? 19.031 -20.345 -3.349 1.00 97.19 61 HIS A C 1
ATOM 460 O O . HIS A 1 61 ? 19.548 -21.100 -2.534 1.00 97.19 61 HIS A O 1
ATOM 466 N N . ASP A 1 62 ? 19.286 -20.416 -4.654 1.00 96.62 62 ASP A N 1
ATOM 467 C CA . ASP A 1 62 ? 20.234 -21.376 -5.215 1.00 96.62 62 ASP A CA 1
ATOM 468 C C . ASP A 1 62 ? 21.666 -21.083 -4.746 1.00 96.62 62 ASP A C 1
ATOM 470 O O . ASP A 1 62 ? 22.360 -22.010 -4.331 1.00 96.62 62 ASP A O 1
ATOM 474 N N . PHE A 1 63 ? 22.057 -19.804 -4.680 1.00 97.50 63 PHE A N 1
ATOM 475 C CA . PHE A 1 63 ? 23.346 -19.390 -4.125 1.00 97.50 63 PHE A CA 1
ATOM 476 C C . PHE A 1 63 ? 23.535 -19.877 -2.678 1.00 97.50 63 PHE A C 1
ATOM 478 O O . PHE A 1 63 ? 24.591 -20.426 -2.360 1.00 97.50 63 PHE A O 1
ATOM 485 N N . LEU A 1 64 ? 22.512 -19.737 -1.823 1.00 97.69 64 LEU A N 1
ATOM 486 C CA . LEU A 1 64 ? 22.585 -20.117 -0.406 1.00 97.69 64 LEU A CA 1
ATOM 487 C C . LEU A 1 64 ? 22.652 -21.634 -0.149 1.00 97.69 64 LEU A C 1
ATOM 489 O O . LEU A 1 64 ? 23.090 -22.047 0.924 1.00 97.69 64 LEU A O 1
ATOM 493 N N . LYS A 1 65 ? 22.261 -22.478 -1.114 1.00 97.38 65 LYS A N 1
ATOM 494 C CA . LYS A 1 65 ? 22.252 -23.949 -0.966 1.00 97.38 65 LYS A CA 1
ATOM 495 C C . LYS A 1 65 ? 23.636 -24.598 -1.020 1.00 97.38 65 LYS A C 1
ATOM 497 O O . LYS A 1 65 ? 23.735 -25.790 -0.743 1.00 97.38 65 LYS A O 1
ATOM 502 N N . ALA A 1 66 ? 24.681 -23.860 -1.394 1.00 96.19 66 ALA A N 1
ATOM 503 C CA . ALA A 1 66 ? 26.012 -24.415 -1.642 1.00 96.19 66 ALA A CA 1
ATOM 504 C C . ALA A 1 66 ? 27.107 -23.824 -0.725 1.00 96.19 66 ALA A C 1
ATOM 506 O O . ALA A 1 66 ? 28.086 -23.276 -1.230 1.00 96.19 66 ALA A O 1
ATOM 507 N N . PRO A 1 67 ? 26.993 -23.909 0.614 1.00 93.94 67 PRO A N 1
ATOM 508 C CA . PRO A 1 67 ? 28.101 -23.548 1.500 1.00 93.94 67 PRO A CA 1
ATOM 509 C C . PRO A 1 67 ? 29.313 -24.493 1.300 1.00 93.94 67 PRO A C 1
ATOM 511 O O . PRO A 1 67 ? 29.139 -25.606 0.800 1.00 93.94 67 PRO A O 1
ATOM 514 N N . PRO A 1 68 ? 30.536 -24.111 1.726 1.00 95.75 68 PRO A N 1
ATOM 515 C CA . PRO A 1 68 ? 30.883 -22.883 2.443 1.00 95.75 68 PRO A CA 1
ATOM 516 C C . PRO A 1 68 ? 30.978 -21.658 1.525 1.00 95.75 68 PRO A C 1
ATOM 518 O O . PRO A 1 68 ? 31.217 -21.776 0.325 1.00 95.75 68 PRO A O 1
ATOM 521 N N . PHE A 1 69 ? 30.837 -20.469 2.111 1.00 96.69 69 PHE A N 1
ATOM 522 C CA . PHE A 1 69 ? 31.038 -19.206 1.403 1.00 96.69 69 PHE A CA 1
ATOM 523 C C . PHE A 1 69 ? 32.449 -18.684 1.650 1.00 96.69 69 PHE A C 1
ATOM 525 O O . PHE A 1 69 ? 32.872 -18.539 2.797 1.00 96.69 69 PHE A O 1
ATOM 532 N N . ARG A 1 70 ? 33.166 -18.374 0.571 1.00 96.25 70 ARG A N 1
ATOM 533 C CA . ARG A 1 70 ? 34.451 -17.668 0.614 1.00 96.25 70 ARG A CA 1
ATOM 534 C C . ARG A 1 70 ? 34.205 -16.196 0.321 1.00 96.25 70 ARG A C 1
ATOM 536 O O . ARG A 1 70 ? 33.459 -15.888 -0.606 1.00 96.25 70 ARG A O 1
ATOM 543 N N . SER A 1 71 ? 34.815 -15.311 1.099 1.00 95.31 71 SER A N 1
ATOM 544 C CA . SER A 1 71 ? 34.742 -13.865 0.900 1.00 95.31 71 SER A CA 1
ATOM 545 C C . SER A 1 71 ? 36.066 -13.312 0.383 1.00 95.31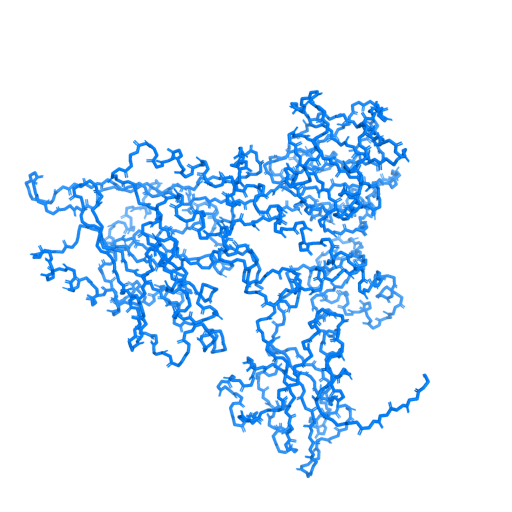 71 SER A C 1
ATOM 547 O O . SER A 1 71 ? 37.137 -13.668 0.868 1.00 95.31 71 SER A O 1
ATOM 549 N N . GLU A 1 72 ? 35.982 -12.410 -0.587 1.00 95.44 72 GLU A N 1
ATOM 550 C CA . GLU A 1 72 ? 37.115 -11.680 -1.148 1.00 95.44 72 GLU A CA 1
ATOM 551 C C . GLU A 1 72 ? 36.757 -10.187 -1.228 1.00 95.44 72 GLU A C 1
ATOM 553 O O . GLU A 1 72 ? 35.733 -9.839 -1.822 1.00 95.44 72 GLU A O 1
ATOM 558 N N . PRO A 1 73 ? 37.539 -9.275 -0.627 1.00 93.25 73 PRO A N 1
ATOM 559 C CA . PRO A 1 73 ? 37.330 -7.839 -0.801 1.00 93.25 73 PRO A CA 1
ATOM 560 C C . PRO A 1 73 ? 37.456 -7.447 -2.280 1.00 93.25 73 PRO A C 1
ATOM 562 O O . PRO A 1 73 ? 38.436 -7.798 -2.927 1.00 93.25 73 PRO A O 1
ATOM 565 N N . VAL A 1 74 ? 36.477 -6.715 -2.821 1.00 88.06 74 VAL A N 1
ATOM 566 C CA . VAL A 1 74 ? 36.460 -6.345 -4.252 1.00 88.06 74 VAL A CA 1
ATOM 567 C C . VAL A 1 74 ? 37.211 -5.047 -4.511 1.00 88.06 74 VAL A C 1
ATOM 569 O O . VAL A 1 74 ? 37.774 -4.897 -5.584 1.00 88.06 74 VAL A O 1
ATOM 572 N N . ASN A 1 75 ? 37.209 -4.118 -3.551 1.00 72.44 75 ASN A N 1
ATOM 573 C CA . ASN A 1 75 ? 37.882 -2.818 -3.608 1.00 72.44 75 ASN A CA 1
ATOM 574 C C . ASN A 1 75 ? 38.010 -2.223 -2.189 1.00 72.44 75 ASN A C 1
ATOM 576 O O . ASN A 1 75 ? 37.498 -2.797 -1.225 1.00 72.44 75 ASN A O 1
ATOM 580 N N . GLY A 1 76 ? 38.697 -1.077 -2.071 1.00 76.62 76 GLY A N 1
ATOM 581 C CA . GLY A 1 76 ? 38.784 -0.278 -0.841 1.00 76.62 76 GLY A CA 1
ATOM 582 C C . GLY A 1 76 ? 37.432 0.270 -0.354 1.00 76.62 76 GLY A C 1
ATOM 583 O O . GLY A 1 76 ? 36.372 -0.138 -0.825 1.00 76.62 76 GLY A O 1
ATOM 584 N N . ALA A 1 77 ? 37.464 1.186 0.617 1.00 86.00 77 ALA A N 1
ATOM 585 C CA . ALA A 1 77 ? 36.255 1.787 1.186 1.00 86.00 77 ALA A CA 1
ATOM 586 C C . ALA A 1 77 ? 35.339 2.378 0.094 1.00 86.00 77 ALA A C 1
ATOM 588 O O . ALA A 1 77 ? 35.808 3.056 -0.821 1.00 86.00 77 ALA A O 1
ATOM 589 N N . VAL A 1 78 ? 34.039 2.095 0.188 1.00 91.38 78 VAL A N 1
ATOM 590 C CA . VAL A 1 78 ? 33.012 2.576 -0.744 1.00 91.38 78 VAL A CA 1
ATOM 591 C C . VAL A 1 78 ? 32.224 3.679 -0.065 1.00 91.38 78 VAL A C 1
ATOM 593 O O . VAL A 1 78 ? 31.662 3.455 1.007 1.00 91.38 78 VAL A O 1
ATOM 596 N N . LYS A 1 79 ? 32.123 4.851 -0.698 1.00 93.38 79 LYS A N 1
ATOM 597 C CA . LYS A 1 79 ? 31.216 5.890 -0.213 1.00 93.38 79 LYS A CA 1
ATOM 598 C C . LYS A 1 79 ? 29.774 5.411 -0.362 1.00 93.38 79 LYS A C 1
ATOM 600 O O . LYS A 1 79 ? 29.348 4.999 -1.440 1.00 93.38 79 LYS A O 1
ATOM 605 N N . VAL A 1 80 ? 29.022 5.495 0.726 1.00 93.88 80 VAL A N 1
ATOM 606 C CA . VAL A 1 80 ? 27.605 5.139 0.776 1.00 93.88 80 VAL A CA 1
ATOM 607 C C . VAL A 1 80 ? 26.842 6.291 1.400 1.00 93.88 80 VAL A C 1
ATOM 609 O O . VAL A 1 80 ? 27.297 6.877 2.379 1.00 93.88 80 VAL A O 1
ATOM 612 N N . LEU A 1 81 ? 25.670 6.603 0.862 1.00 93.38 81 LEU A N 1
ATOM 613 C CA . LEU A 1 81 ? 24.732 7.516 1.499 1.00 93.38 81 LEU A CA 1
ATOM 614 C C . LEU A 1 81 ? 23.643 6.706 2.181 1.00 93.38 81 LEU A C 1
ATOM 616 O O . LEU A 1 81 ? 23.041 5.822 1.569 1.00 93.38 81 LEU A O 1
ATOM 620 N N . VAL A 1 82 ? 23.389 6.996 3.448 1.00 91.81 82 VAL A N 1
ATOM 621 C CA . VAL A 1 82 ? 22.424 6.257 4.255 1.00 91.81 82 VAL A CA 1
ATOM 622 C C . VAL A 1 82 ? 21.442 7.231 4.876 1.00 91.81 82 VAL A C 1
ATOM 624 O O . VAL A 1 82 ? 21.836 8.232 5.457 1.00 91.81 82 VAL A O 1
ATOM 627 N N . SER A 1 83 ? 20.154 6.916 4.789 1.00 88.19 83 SER A N 1
ATOM 628 C CA . SER A 1 83 ? 19.107 7.586 5.557 1.00 88.19 83 SER A CA 1
ATOM 629 C C . SER A 1 83 ? 18.228 6.551 6.264 1.00 88.19 83 SER A C 1
ATOM 631 O O . SER A 1 83 ? 18.384 5.336 6.067 1.00 88.19 83 SER A O 1
ATOM 633 N N . PRO A 1 84 ? 17.234 6.980 7.057 1.00 84.19 84 PRO A N 1
ATOM 634 C CA . PRO A 1 84 ? 16.214 6.066 7.557 1.00 84.19 84 PRO A CA 1
ATOM 635 C C . PRO A 1 84 ? 15.398 5.364 6.454 1.00 84.19 84 PRO A C 1
ATOM 637 O O . PRO A 1 84 ? 14.753 4.346 6.719 1.00 84.19 84 PRO A O 1
ATOM 640 N N . PHE A 1 85 ? 15.429 5.881 5.220 1.00 82.25 85 PHE A N 1
ATOM 641 C CA . PHE A 1 85 ? 14.534 5.485 4.130 1.00 82.25 85 PHE A CA 1
ATOM 642 C C . PHE A 1 85 ? 15.217 4.797 2.957 1.00 82.25 85 PHE A C 1
ATOM 644 O O . PHE A 1 85 ? 14.552 4.053 2.240 1.00 82.25 85 PHE A O 1
ATOM 651 N N . GLU A 1 86 ? 16.512 5.011 2.759 1.00 88.62 86 GLU A N 1
ATOM 652 C CA . GLU A 1 86 ? 17.228 4.465 1.612 1.00 88.62 86 GLU A CA 1
ATOM 653 C C . GLU A 1 86 ? 18.731 4.329 1.874 1.00 88.62 86 GLU A C 1
ATOM 655 O O . GLU A 1 86 ? 19.285 4.935 2.795 1.00 88.62 86 GLU A O 1
ATOM 660 N N . VAL A 1 87 ? 19.372 3.483 1.068 1.00 92.88 87 VAL A N 1
ATOM 661 C CA . VAL A 1 87 ? 20.826 3.331 0.975 1.00 92.88 87 VAL A CA 1
ATOM 662 C C . VAL A 1 87 ? 21.217 3.537 -0.480 1.00 92.88 87 VAL A C 1
ATOM 664 O O . VAL A 1 87 ? 20.714 2.827 -1.349 1.00 92.88 87 VAL A O 1
ATOM 667 N N . VAL A 1 88 ? 22.110 4.488 -0.743 1.00 93.88 88 VAL A N 1
ATOM 668 C CA . VAL A 1 88 ? 22.537 4.856 -2.096 1.00 93.88 88 VAL A CA 1
ATOM 669 C C . VAL A 1 88 ? 24.038 4.650 -2.246 1.00 93.88 88 VAL A C 1
ATOM 671 O O . VAL A 1 88 ? 24.813 5.114 -1.411 1.00 93.88 88 VAL A O 1
ATOM 674 N N . PHE A 1 89 ? 24.454 3.954 -3.299 1.00 94.25 89 PHE A N 1
ATOM 675 C CA . PHE A 1 89 ? 25.865 3.702 -3.589 1.00 94.25 89 PHE A CA 1
ATOM 676 C C . PHE A 1 89 ? 26.116 3.515 -5.089 1.00 94.25 89 PHE A C 1
ATOM 678 O O . PHE A 1 89 ? 25.192 3.243 -5.859 1.00 94.25 89 PHE A O 1
ATOM 685 N N . GLU A 1 90 ? 27.377 3.648 -5.494 1.00 92.12 90 GLU A N 1
ATOM 686 C CA . GLU A 1 90 ? 27.837 3.420 -6.867 1.00 92.12 90 GLU A CA 1
ATOM 687 C C . GLU A 1 90 ? 28.584 2.084 -6.989 1.00 92.12 90 GLU A C 1
ATOM 689 O O . GLU A 1 90 ? 29.258 1.645 -6.053 1.00 92.12 90 GLU A O 1
ATOM 694 N N . HIS A 1 91 ? 28.494 1.441 -8.155 1.00 89.50 91 HIS A N 1
ATOM 695 C CA . HIS A 1 91 ? 29.318 0.276 -8.493 1.00 89.50 91 HIS A CA 1
ATOM 696 C C . HIS A 1 91 ? 29.724 0.281 -9.984 1.00 89.50 91 HIS A C 1
ATOM 698 O O . HIS A 1 91 ? 28.855 0.470 -10.838 1.00 89.50 91 HIS A O 1
ATOM 704 N N . PRO A 1 92 ? 31.001 0.027 -10.339 1.00 87.62 92 PRO A N 1
ATOM 705 C CA . PRO A 1 92 ? 32.145 -0.147 -9.439 1.00 87.62 92 PRO A CA 1
ATOM 706 C C . PRO A 1 92 ? 32.439 1.130 -8.632 1.00 87.62 92 PRO A C 1
ATOM 708 O O . PRO A 1 92 ? 32.114 2.223 -9.095 1.00 87.62 92 PRO A O 1
ATOM 711 N N . PRO A 1 93 ? 33.016 1.012 -7.422 1.00 82.94 93 PRO A N 1
ATOM 712 C CA . PRO A 1 93 ? 33.331 2.177 -6.607 1.00 82.94 93 PRO A CA 1
ATOM 713 C C . PRO A 1 93 ? 34.424 3.018 -7.271 1.00 82.94 93 PRO A C 1
ATOM 715 O O . PRO A 1 93 ? 35.394 2.477 -7.805 1.00 82.94 93 PRO A O 1
ATOM 718 N N . ALA A 1 94 ? 34.277 4.338 -7.199 1.00 78.19 94 ALA A N 1
ATOM 719 C CA . ALA A 1 94 ? 35.248 5.305 -7.695 1.00 78.19 94 ALA A CA 1
ATOM 720 C C . ALA A 1 94 ? 35.779 6.178 -6.538 1.00 78.19 94 ALA A C 1
ATOM 722 O O . ALA A 1 94 ? 35.031 6.440 -5.594 1.00 78.19 94 ALA A O 1
ATOM 723 N N . PRO A 1 95 ? 37.048 6.637 -6.586 1.00 72.25 95 PRO A N 1
ATOM 724 C CA . PRO A 1 95 ? 37.593 7.559 -5.583 1.00 72.25 95 PRO A CA 1
ATOM 725 C C . PRO A 1 95 ? 36.849 8.899 -5.541 1.00 72.25 95 PRO A C 1
ATOM 727 O O . PRO A 1 95 ? 36.666 9.476 -4.473 1.00 72.25 95 PRO A O 1
ATOM 730 N N . GLU A 1 96 ? 36.409 9.369 -6.709 1.00 78.00 96 GLU A N 1
ATOM 731 C CA . GLU A 1 96 ? 35.532 10.525 -6.870 1.00 78.00 96 GLU A CA 1
ATOM 732 C C . GLU A 1 96 ? 34.123 10.021 -7.180 1.00 78.00 96 GLU A C 1
ATOM 734 O O . GLU A 1 96 ? 33.924 9.276 -8.143 1.00 78.00 96 GLU A O 1
ATOM 739 N N . THR A 1 97 ? 33.145 10.435 -6.375 1.00 77.94 97 THR A N 1
ATOM 740 C CA . THR A 1 97 ? 31.738 10.024 -6.507 1.00 77.94 97 THR A CA 1
ATOM 741 C C . THR A 1 97 ? 30.856 11.238 -6.785 1.00 77.94 97 THR A C 1
ATOM 743 O O . THR A 1 97 ? 29.996 11.573 -5.964 1.00 77.94 97 THR A O 1
ATOM 746 N N . PRO A 1 98 ? 31.058 11.934 -7.918 1.00 76.25 98 PRO A N 1
ATOM 747 C CA . PRO A 1 98 ? 30.345 13.170 -8.208 1.00 76.25 98 PRO A CA 1
ATOM 748 C C . PRO A 1 98 ? 28.825 12.970 -8.206 1.00 76.25 98 PRO A C 1
ATOM 750 O O . PRO A 1 98 ? 28.113 13.888 -7.827 1.00 76.25 98 PRO A O 1
ATOM 753 N N . VAL A 1 99 ? 28.300 11.781 -8.546 1.00 82.19 99 VAL A N 1
ATOM 754 C CA . VAL A 1 99 ? 26.848 11.519 -8.479 1.00 82.19 99 VAL A CA 1
ATOM 755 C C . VAL A 1 99 ? 26.361 11.476 -7.029 1.00 82.19 99 VAL A C 1
ATOM 757 O O . VAL A 1 99 ? 25.343 12.091 -6.715 1.00 82.19 99 VAL A O 1
ATOM 760 N N . LEU A 1 100 ? 27.077 10.791 -6.129 1.00 86.88 100 LEU A N 1
ATOM 761 C CA . LEU A 1 100 ? 26.740 10.803 -4.700 1.00 86.88 100 LEU A CA 1
ATOM 762 C C . LEU A 1 100 ? 26.939 12.188 -4.068 1.00 86.88 100 LEU A C 1
ATOM 764 O O . LEU A 1 100 ? 26.184 12.560 -3.175 1.00 86.88 100 LEU A O 1
ATOM 768 N N . ASP A 1 101 ? 27.912 12.971 -4.529 1.00 84.56 101 ASP A N 1
ATOM 769 C CA . ASP A 1 101 ? 28.162 14.316 -4.002 1.00 84.56 101 ASP A CA 1
ATOM 770 C C . ASP A 1 101 ? 26.984 15.261 -4.270 1.00 84.56 101 ASP A C 1
ATOM 772 O O . ASP A 1 101 ? 26.604 16.026 -3.379 1.00 84.56 101 ASP A O 1
ATOM 776 N N . LEU A 1 102 ? 26.326 15.126 -5.429 1.00 76.38 102 LEU A N 1
ATOM 777 C CA . LEU A 1 102 ? 25.099 15.863 -5.764 1.00 76.38 102 LEU A CA 1
ATOM 778 C C . LEU A 1 102 ? 23.946 15.589 -4.795 1.00 76.38 102 LEU A C 1
ATOM 780 O O . LEU A 1 102 ? 23.093 16.448 -4.590 1.00 76.38 102 LEU A O 1
ATOM 784 N N . LEU A 1 103 ? 23.924 14.409 -4.176 1.00 75.62 103 LEU A N 1
ATOM 785 C CA . LEU A 1 103 ? 22.902 14.030 -3.201 1.00 75.62 103 LEU A CA 1
ATOM 786 C C . LEU A 1 103 ? 23.186 14.544 -1.784 1.00 75.62 103 LEU A C 1
ATOM 788 O O . LEU A 1 103 ? 22.303 14.462 -0.934 1.00 75.62 103 LEU A O 1
ATOM 792 N N . THR A 1 104 ? 24.394 15.050 -1.519 1.00 75.19 104 THR A N 1
ATOM 793 C CA . THR A 1 104 ? 24.842 15.492 -0.182 1.00 75.19 104 THR A CA 1
ATOM 794 C C . THR A 1 104 ? 25.287 16.953 -0.110 1.00 75.19 104 THR A C 1
ATOM 796 O O . THR A 1 104 ? 25.772 17.391 0.931 1.00 75.19 104 THR A O 1
ATOM 799 N N . GLY A 1 105 ? 25.161 17.713 -1.202 1.00 67.69 105 GLY A N 1
ATOM 800 C CA . GLY A 1 105 ? 25.514 19.133 -1.236 1.00 67.69 105 GLY A CA 1
ATOM 801 C C . GLY A 1 105 ? 24.691 20.005 -0.266 1.00 67.69 105 GLY A C 1
ATOM 802 O O . GLY A 1 105 ? 23.637 19.590 0.203 1.00 67.69 105 GLY A O 1
ATOM 803 N N . PRO A 1 106 ? 25.130 21.242 0.028 1.00 58.12 106 PRO A N 1
ATOM 804 C CA . PRO A 1 106 ? 24.413 22.167 0.918 1.00 58.12 106 PRO A CA 1
ATOM 805 C C . PRO A 1 106 ? 23.018 22.570 0.405 1.00 58.12 106 PRO A C 1
ATOM 807 O O . PRO A 1 106 ? 22.173 22.983 1.193 1.00 58.12 106 PRO A O 1
ATOM 810 N N . GLU A 1 107 ? 22.765 22.408 -0.895 1.00 56.38 107 GLU A N 1
ATOM 811 C CA . GLU A 1 107 ? 21.451 22.580 -1.532 1.00 56.38 107 GLU A CA 1
ATOM 812 C C . GLU A 1 107 ? 20.717 21.239 -1.743 1.00 56.38 107 GLU A C 1
ATOM 814 O O . GLU A 1 107 ? 19.707 21.183 -2.444 1.00 56.38 107 GLU A O 1
ATOM 819 N N . ALA A 1 108 ? 21.222 20.134 -1.174 1.00 56.22 108 ALA A N 1
ATOM 820 C CA . ALA A 1 108 ? 20.695 18.804 -1.448 1.00 56.22 108 ALA A CA 1
ATOM 821 C C . ALA A 1 108 ? 19.238 18.661 -0.964 1.00 56.22 108 ALA A C 1
ATOM 823 O O . ALA A 1 108 ? 18.941 18.854 0.217 1.00 56.22 108 ALA A O 1
ATOM 824 N N . PRO A 1 109 ? 18.318 18.229 -1.841 1.00 55.19 109 PRO A N 1
ATOM 825 C CA . PRO A 1 109 ? 16.883 18.187 -1.550 1.00 55.19 109 PRO A CA 1
ATOM 826 C C . PRO A 1 109 ? 16.441 16.960 -0.725 1.00 55.19 109 PRO A C 1
ATOM 828 O O . PRO A 1 109 ? 15.241 16.720 -0.569 1.00 55.19 109 PRO A O 1
ATOM 831 N N . LEU A 1 110 ? 17.378 16.163 -0.192 1.00 64.75 110 LEU A N 1
ATOM 832 C CA . LEU A 1 110 ? 17.092 14.966 0.611 1.00 64.75 110 LEU A CA 1
ATOM 833 C C . LEU A 1 110 ? 17.603 15.128 2.044 1.00 64.75 110 LEU A C 1
ATOM 835 O O . LEU A 1 110 ? 18.707 14.677 2.356 1.00 64.75 110 LEU A O 1
ATOM 839 N N . PRO A 1 111 ? 16.806 15.731 2.943 1.00 59.75 111 PRO A N 1
ATOM 840 C CA . PRO A 1 111 ? 17.183 15.822 4.346 1.00 59.75 111 PRO A CA 1
ATOM 841 C C . PRO A 1 111 ? 17.421 14.423 4.937 1.00 59.75 111 PRO A C 1
ATOM 843 O O . PRO A 1 111 ? 16.599 13.516 4.774 1.00 59.75 111 PRO A O 1
ATOM 846 N N . GLY A 1 112 ? 18.547 14.264 5.638 1.00 73.50 112 GLY A N 1
ATOM 847 C CA . GLY A 1 112 ? 18.886 13.058 6.399 1.00 73.50 112 GLY A CA 1
ATOM 848 C C . GLY A 1 112 ? 19.636 11.958 5.641 1.00 73.50 112 GLY A C 1
ATOM 849 O O . GLY A 1 112 ? 19.709 10.845 6.159 1.00 73.50 112 GLY A O 1
ATOM 850 N N . LEU A 1 113 ? 20.168 12.217 4.438 1.00 82.69 113 LEU A N 1
ATOM 851 C CA . LEU A 1 113 ? 21.203 11.357 3.850 1.00 82.69 113 LEU A CA 1
ATOM 852 C C . LEU A 1 113 ? 22.563 11.699 4.459 1.00 82.69 113 LEU A C 1
ATOM 854 O O . LEU A 1 113 ? 23.096 12.787 4.254 1.00 82.69 113 LEU A O 1
ATOM 858 N N . GLU A 1 114 ? 23.138 10.745 5.175 1.00 89.69 114 GLU A N 1
ATOM 859 C CA . GLU A 1 114 ? 24.460 10.861 5.775 1.00 89.69 114 GLU A CA 1
ATOM 860 C C . GLU A 1 114 ? 25.467 10.052 4.961 1.00 89.69 114 GLU A C 1
ATOM 862 O O . GLU A 1 114 ? 25.236 8.887 4.621 1.00 89.69 114 GLU A O 1
ATOM 867 N N . ALA A 1 115 ? 26.598 10.677 4.636 1.00 91.19 115 ALA A N 1
ATOM 868 C CA . ALA A 1 115 ? 27.701 9.985 3.993 1.00 91.19 115 ALA A CA 1
ATOM 869 C C . ALA A 1 115 ? 28.423 9.092 5.008 1.00 91.19 115 ALA A C 1
ATOM 871 O O . ALA A 1 115 ? 28.812 9.527 6.090 1.00 91.19 115 ALA A O 1
ATOM 872 N N . THR A 1 116 ? 28.651 7.843 4.628 1.00 93.50 116 THR A N 1
ATOM 873 C CA . THR A 1 116 ? 29.419 6.870 5.397 1.00 93.50 116 THR A CA 1
ATOM 874 C C . THR A 1 116 ? 30.303 6.030 4.477 1.00 93.50 116 THR A C 1
ATOM 876 O O . THR A 1 116 ? 30.277 6.184 3.254 1.00 93.50 116 THR A O 1
ATOM 879 N N . GLN A 1 117 ? 31.120 5.161 5.065 1.00 94.00 117 GLN A N 1
ATOM 880 C CA . GLN A 1 117 ? 32.017 4.264 4.344 1.00 94.00 117 GLN A CA 1
ATOM 881 C C . GLN A 1 117 ? 31.576 2.817 4.554 1.00 94.00 117 GLN A C 1
ATOM 883 O O . GLN A 1 117 ? 31.496 2.343 5.685 1.00 94.00 117 GLN A O 1
ATOM 888 N N . GLY A 1 118 ? 31.278 2.127 3.459 1.00 94.31 118 GLY A N 1
ATOM 889 C CA . GLY A 1 118 ? 31.020 0.692 3.429 1.00 94.31 118 GLY A CA 1
ATOM 890 C C . GLY A 1 118 ? 32.207 -0.094 2.875 1.00 94.31 118 GLY A C 1
ATOM 891 O O . GLY A 1 118 ? 33.192 0.471 2.394 1.00 94.31 118 GLY A O 1
ATOM 892 N N . ARG A 1 119 ? 32.095 -1.421 2.904 1.00 94.94 119 ARG A N 1
ATOM 893 C CA . ARG A 1 119 ? 33.037 -2.351 2.271 1.00 94.94 119 ARG A CA 1
ATOM 894 C C . ARG A 1 119 ? 32.322 -3.153 1.194 1.00 94.94 119 ARG A C 1
ATOM 896 O O . ARG A 1 119 ? 31.233 -3.666 1.433 1.00 94.94 119 ARG A O 1
ATOM 903 N N . LEU A 1 120 ? 32.940 -3.291 0.022 1.00 95.00 120 LEU A N 1
ATOM 904 C CA . LEU A 1 120 ? 32.435 -4.169 -1.030 1.00 95.00 120 LEU A CA 1
ATOM 905 C C . LEU A 1 120 ? 33.164 -5.514 -0.987 1.00 95.00 120 LEU A C 1
ATOM 907 O O . LEU A 1 120 ? 34.386 -5.578 -1.132 1.00 95.00 120 LEU A O 1
ATOM 911 N N . VAL A 1 121 ? 32.403 -6.588 -0.810 1.00 95.50 121 VAL A N 1
ATOM 912 C CA . VAL A 1 121 ? 32.908 -7.959 -0.691 1.00 95.50 121 VAL A CA 1
ATOM 913 C C . VAL A 1 121 ? 32.250 -8.833 -1.750 1.00 95.50 121 VAL A C 1
ATOM 915 O O . VAL A 1 121 ? 31.052 -8.735 -2.001 1.00 95.50 121 VAL A O 1
ATOM 918 N N . ARG A 1 122 ? 33.022 -9.712 -2.381 1.00 96.44 122 ARG A N 1
ATOM 919 C CA . ARG A 1 122 ? 32.524 -10.776 -3.244 1.00 96.44 122 ARG A CA 1
ATOM 920 C C . ARG A 1 122 ? 32.431 -12.037 -2.413 1.00 96.44 122 ARG A C 1
ATOM 922 O O . ARG A 1 122 ? 33.427 -12.478 -1.851 1.00 96.44 122 ARG A O 1
ATOM 929 N N . TYR A 1 123 ? 31.246 -12.623 -2.367 1.00 96.94 123 TYR A N 1
ATOM 930 C CA . TYR A 1 123 ? 31.044 -13.948 -1.804 1.00 96.94 123 TYR A CA 1
ATOM 931 C C . TYR A 1 123 ? 30.922 -14.958 -2.936 1.00 96.94 123 TYR A C 1
ATOM 933 O O . TYR A 1 123 ? 30.120 -14.759 -3.846 1.00 96.94 123 TYR A O 1
ATOM 941 N N . ALA A 1 124 ? 31.697 -16.036 -2.865 1.00 97.62 124 ALA A N 1
ATOM 942 C CA . ALA A 1 124 ? 31.593 -17.187 -3.751 1.00 97.62 124 ALA A CA 1
ATOM 943 C C . ALA A 1 124 ? 31.158 -18.416 -2.948 1.00 97.62 124 ALA A C 1
ATOM 945 O O . ALA A 1 124 ? 31.706 -18.678 -1.873 1.00 97.62 124 ALA A O 1
ATOM 946 N N . ASN A 1 125 ? 30.178 -19.159 -3.456 1.00 97.31 125 ASN A N 1
ATOM 947 C CA . ASN A 1 125 ? 29.741 -20.421 -2.858 1.00 97.31 125 ASN A CA 1
ATOM 948 C C . ASN A 1 125 ? 30.649 -21.595 -3.303 1.00 97.31 125 ASN A C 1
ATOM 950 O O . ASN A 1 125 ? 31.653 -21.392 -3.994 1.00 97.31 125 ASN A O 1
ATOM 954 N N . ALA A 1 126 ? 30.322 -22.827 -2.906 1.00 97.12 126 ALA A N 1
ATOM 955 C CA . ALA A 1 126 ? 31.091 -24.030 -3.245 1.00 97.12 126 ALA A CA 1
ATOM 956 C C . ALA A 1 126 ? 31.101 -24.369 -4.749 1.00 97.12 126 ALA A C 1
ATOM 958 O O . ALA A 1 126 ? 31.961 -25.126 -5.191 1.00 97.12 126 ALA A O 1
ATOM 959 N N . ASN A 1 127 ? 30.177 -23.794 -5.525 1.00 96.75 127 ASN A N 1
ATOM 960 C CA . ASN A 1 127 ? 30.086 -23.946 -6.978 1.00 96.75 127 ASN A CA 1
ATOM 961 C C . ASN A 1 127 ? 30.766 -22.788 -7.734 1.00 96.75 127 ASN A C 1
ATOM 963 O O . ASN A 1 127 ? 30.522 -22.616 -8.926 1.00 96.75 127 ASN A O 1
ATOM 967 N N . ASP A 1 128 ? 31.554 -21.957 -7.041 1.00 95.44 128 ASP A N 1
ATOM 968 C CA . ASP A 1 128 ? 32.166 -20.730 -7.571 1.00 95.44 128 ASP A CA 1
ATOM 969 C C . ASP A 1 128 ? 31.149 -19.681 -8.075 1.00 95.44 128 ASP A C 1
ATOM 971 O O . ASP A 1 128 ? 31.502 -18.732 -8.779 1.00 95.44 128 ASP A O 1
ATOM 975 N N . GLU A 1 129 ? 29.875 -19.785 -7.682 1.00 95.56 129 GLU A N 1
ATOM 976 C CA . GLU A 1 129 ? 28.876 -18.772 -8.016 1.00 95.56 129 GLU A CA 1
ATOM 977 C C . GLU A 1 129 ? 29.044 -17.552 -7.109 1.00 95.56 129 GLU A C 1
ATOM 979 O O . GLU A 1 129 ? 29.008 -17.656 -5.881 1.00 95.56 129 GLU A O 1
ATOM 984 N N . GLY A 1 130 ? 29.193 -16.378 -7.726 1.00 95.69 130 GLY A N 1
ATOM 985 C CA . GLY A 1 130 ? 29.433 -15.120 -7.025 1.00 95.69 130 GLY A CA 1
ATOM 986 C C . GLY A 1 130 ? 28.177 -14.288 -6.743 1.00 95.69 130 GLY A C 1
ATOM 987 O O . GLY A 1 130 ? 27.260 -14.199 -7.572 1.00 95.69 130 GLY A O 1
ATOM 988 N N . VAL A 1 131 ? 28.177 -13.591 -5.608 1.00 97.25 131 VAL A N 1
ATOM 989 C CA . VAL A 1 131 ? 27.347 -12.405 -5.332 1.00 97.25 131 VAL A CA 1
ATOM 990 C C . VAL A 1 131 ? 28.224 -11.287 -4.770 1.00 97.25 131 VAL A C 1
ATOM 992 O O . VAL A 1 131 ? 29.263 -11.548 -4.160 1.00 97.25 131 VAL A O 1
ATOM 995 N N . LEU A 1 132 ? 27.821 -10.038 -4.988 1.00 97.00 132 LEU A N 1
ATOM 996 C CA . LEU A 1 132 ? 28.438 -8.881 -4.346 1.00 97.00 132 LEU A CA 1
ATOM 997 C C . LEU A 1 132 ? 27.670 -8.545 -3.071 1.00 97.00 132 LEU A C 1
ATOM 999 O O . LEU A 1 132 ? 26.453 -8.715 -3.010 1.00 97.00 132 LEU A O 1
ATOM 1003 N N . ALA A 1 133 ? 28.386 -8.052 -2.073 1.00 96.69 133 ALA A N 1
ATOM 1004 C CA . ALA A 1 133 ? 27.848 -7.587 -0.813 1.00 96.69 133 ALA A CA 1
ATOM 1005 C C . ALA A 1 133 ? 28.389 -6.195 -0.513 1.00 96.69 133 ALA A C 1
ATOM 1007 O O . ALA A 1 133 ? 29.602 -6.020 -0.390 1.00 96.69 133 ALA A O 1
ATOM 1008 N N . LEU A 1 134 ? 27.493 -5.223 -0.366 1.00 96.88 134 LEU A N 1
ATOM 1009 C CA . LEU A 1 134 ? 27.828 -3.979 0.311 1.00 96.88 134 LEU A CA 1
ATOM 1010 C C . LEU A 1 134 ? 27.615 -4.182 1.811 1.00 96.88 134 LEU A C 1
ATOM 1012 O O . LEU A 1 134 ? 26.493 -4.428 2.252 1.00 96.88 134 LEU A O 1
ATOM 1016 N N . GLU A 1 135 ? 28.684 -4.073 2.585 1.00 96.38 135 GLU A N 1
ATOM 1017 C CA . GLU A 1 135 ? 28.658 -4.136 4.040 1.00 96.38 135 GLU A CA 1
ATOM 1018 C C . GLU A 1 135 ? 28.743 -2.723 4.616 1.00 96.38 135 GLU A C 1
ATOM 1020 O O . GLU A 1 135 ? 29.730 -2.012 4.418 1.00 96.38 135 GLU A O 1
ATOM 1025 N N . LEU A 1 136 ? 27.682 -2.302 5.298 1.00 95.44 136 LEU A N 1
ATOM 1026 C CA . LEU A 1 136 ? 27.609 -1.020 5.994 1.00 95.44 136 LEU A CA 1
ATOM 1027 C C . LEU A 1 136 ? 28.367 -1.082 7.333 1.00 95.44 136 LEU A C 1
ATOM 1029 O O . LEU A 1 136 ? 28.598 -2.178 7.853 1.00 95.44 136 LEU A O 1
ATOM 1033 N N . PRO A 1 137 ? 28.709 0.070 7.943 1.00 93.19 137 PRO A N 1
ATOM 1034 C CA . PRO A 1 137 ? 29.253 0.088 9.297 1.00 93.19 137 PRO A CA 1
ATOM 1035 C C . PRO A 1 137 ? 28.379 -0.710 10.269 1.00 93.19 137 PRO A C 1
ATOM 1037 O O . PRO A 1 137 ? 27.159 -0.547 10.301 1.00 93.19 137 PRO A O 1
ATOM 1040 N N . GLY A 1 138 ? 29.012 -1.578 11.059 1.00 89.12 138 GLY A N 1
ATOM 1041 C CA . GLY A 1 138 ? 28.319 -2.460 11.999 1.00 89.12 138 GLY A CA 1
ATOM 1042 C C . GLY A 1 138 ? 27.836 -3.786 11.404 1.00 89.12 138 GLY A C 1
ATOM 1043 O O . GLY A 1 138 ? 27.343 -4.620 12.162 1.00 89.12 138 GLY A O 1
ATOM 1044 N N . ALA A 1 139 ? 28.015 -4.030 10.099 1.00 90.25 139 ALA A N 1
ATOM 1045 C CA . ALA A 1 139 ? 27.946 -5.388 9.572 1.00 90.25 139 ALA A CA 1
ATOM 1046 C C . ALA A 1 139 ? 29.017 -6.229 10.284 1.00 90.25 139 ALA A C 1
ATOM 1048 O O . ALA A 1 139 ? 30.209 -5.956 10.159 1.00 90.25 139 ALA A O 1
ATOM 1049 N N . GLY A 1 140 ? 28.591 -7.191 11.107 1.00 85.62 140 GLY A N 1
ATOM 1050 C CA . GLY A 1 140 ? 29.519 -8.045 11.854 1.00 85.62 140 GLY A CA 1
ATOM 1051 C C . GLY A 1 140 ? 30.343 -8.948 10.930 1.00 85.62 140 GLY A C 1
ATOM 1052 O O . GLY A 1 140 ? 30.138 -8.968 9.723 1.00 85.62 140 GLY A O 1
ATOM 1053 N N . ASP A 1 141 ? 31.218 -9.779 11.494 1.00 87.88 141 ASP A N 1
ATOM 1054 C CA . ASP A 1 141 ? 31.970 -10.802 10.739 1.00 87.88 141 ASP A CA 1
ATOM 1055 C C . ASP A 1 141 ? 31.244 -12.159 10.681 1.00 87.88 141 ASP A C 1
ATOM 1057 O O . ASP A 1 141 ? 31.813 -13.177 10.287 1.00 87.88 141 ASP A O 1
ATOM 1061 N N . ALA A 1 142 ? 29.969 -12.197 11.088 1.00 89.31 142 ALA A N 1
ATOM 1062 C CA . ALA A 1 142 ? 29.176 -13.422 11.102 1.00 89.31 142 ALA A CA 1
ATOM 1063 C C . ALA A 1 142 ? 29.103 -14.053 9.696 1.00 89.31 142 ALA A C 1
ATOM 1065 O O . ALA A 1 142 ? 28.971 -13.319 8.714 1.00 89.31 142 ALA A O 1
ATOM 1066 N N . PRO A 1 143 ? 29.145 -15.388 9.561 1.00 91.75 143 PRO A N 1
ATOM 1067 C CA . PRO A 1 143 ? 29.013 -16.035 8.259 1.00 91.75 143 PRO A CA 1
ATOM 1068 C C . PRO A 1 143 ? 27.679 -15.675 7.584 1.00 91.75 143 PRO A C 1
ATOM 1070 O O . PRO A 1 143 ? 26.713 -15.290 8.246 1.00 91.75 143 PRO A O 1
ATOM 1073 N N . ILE A 1 144 ? 27.626 -15.811 6.254 1.00 94.94 144 ILE A N 1
ATOM 1074 C CA . ILE A 1 144 ? 26.375 -15.676 5.494 1.00 94.94 144 ILE A CA 1
ATOM 1075 C C . ILE A 1 144 ? 25.370 -16.701 6.029 1.00 94.94 144 ILE A C 1
ATOM 1077 O O . ILE A 1 144 ? 25.639 -17.903 6.003 1.00 94.94 144 ILE A O 1
ATOM 1081 N N . ASP A 1 145 ? 24.223 -16.217 6.510 1.00 95.12 145 ASP A N 1
ATOM 1082 C CA . ASP A 1 145 ? 23.139 -17.088 6.954 1.00 95.12 145 ASP A CA 1
ATOM 1083 C C . ASP A 1 145 ? 22.537 -17.815 5.747 1.00 95.12 145 ASP A C 1
ATOM 1085 O O . ASP A 1 145 ? 22.135 -17.189 4.762 1.00 95.12 145 ASP A O 1
ATOM 1089 N N . THR A 1 146 ? 22.506 -19.141 5.832 1.00 96.81 146 THR A N 1
ATOM 1090 C CA . THR A 1 146 ? 21.973 -20.037 4.805 1.00 96.81 146 THR A CA 1
ATOM 1091 C C . THR A 1 146 ? 20.448 -20.114 4.791 1.00 96.81 146 THR A C 1
ATOM 1093 O O . THR A 1 146 ? 19.897 -20.648 3.832 1.00 96.81 146 THR A O 1
ATOM 1096 N N . ASP A 1 147 ? 19.755 -19.608 5.817 1.00 97.50 147 ASP A N 1
ATOM 1097 C CA . ASP A 1 147 ? 18.299 -19.477 5.798 1.00 97.50 147 ASP A CA 1
ATOM 1098 C C . ASP A 1 147 ? 17.884 -18.287 4.913 1.00 97.50 147 ASP A C 1
ATOM 1100 O O . ASP A 1 147 ? 18.065 -17.131 5.311 1.00 97.50 147 ASP A O 1
ATOM 1104 N N . PRO A 1 148 ? 17.290 -18.521 3.726 1.00 96.88 148 PRO A N 1
ATOM 1105 C CA . PRO A 1 148 ? 16.915 -17.439 2.825 1.00 96.88 148 PRO A CA 1
ATOM 1106 C C . PRO A 1 148 ? 15.855 -16.500 3.410 1.00 96.88 148 PRO A C 1
ATOM 1108 O O . PRO A 1 148 ? 15.802 -15.330 3.029 1.00 96.88 148 PRO A O 1
ATOM 1111 N N . PHE A 1 149 ? 14.995 -16.975 4.314 1.00 96.31 149 PHE A N 1
ATOM 1112 C CA . PHE A 1 149 ? 13.869 -16.187 4.825 1.00 96.31 149 PHE A CA 1
ATOM 1113 C C . PHE A 1 149 ? 14.260 -15.263 5.969 1.00 96.31 149 PHE A C 1
ATOM 1115 O O . PHE A 1 149 ? 13.545 -14.308 6.267 1.00 96.31 149 PHE A O 1
ATOM 1122 N N . ALA A 1 150 ? 15.431 -15.477 6.549 1.00 95.88 150 ALA A N 1
ATOM 1123 C CA . ALA A 1 150 ? 16.021 -14.538 7.477 1.00 95.88 150 ALA A CA 1
ATOM 1124 C C . ALA A 1 150 ? 16.753 -13.377 6.758 1.00 95.88 150 ALA A C 1
ATOM 1126 O O . ALA A 1 150 ? 17.334 -12.508 7.407 1.00 95.88 150 ALA A O 1
ATOM 1127 N N . TRP A 1 151 ? 16.696 -13.327 5.420 1.00 96.44 151 TRP A N 1
ATOM 1128 C CA . TRP A 1 151 ? 17.088 -12.174 4.609 1.00 96.44 151 TRP A CA 1
ATOM 1129 C C . TRP A 1 151 ? 15.870 -11.416 4.089 1.00 96.44 151 TRP A C 1
ATOM 1131 O O . TRP A 1 151 ? 14.875 -11.996 3.653 1.00 96.44 151 TRP A O 1
ATOM 1141 N N . GLU A 1 152 ? 15.957 -10.090 4.066 1.00 94.06 152 GLU A N 1
ATOM 1142 C CA . GLU A 1 152 ? 14.881 -9.255 3.553 1.00 94.06 152 GLU A CA 1
ATOM 1143 C C . GLU A 1 152 ? 15.037 -8.988 2.062 1.00 94.06 152 GLU A C 1
ATOM 1145 O O . GLU A 1 152 ? 15.982 -8.316 1.653 1.00 94.06 152 GLU A O 1
ATOM 1150 N N . VAL A 1 153 ? 14.075 -9.428 1.244 1.00 92.25 153 VAL A N 1
ATOM 1151 C CA . VAL A 1 153 ? 14.035 -9.013 -0.162 1.00 92.25 153 VAL A CA 1
ATOM 1152 C C . VAL A 1 153 ? 13.596 -7.547 -0.259 1.00 92.25 153 VAL A C 1
ATOM 1154 O O . VAL A 1 153 ? 12.568 -7.155 0.305 1.00 92.25 153 VAL A O 1
ATOM 1157 N N . ARG A 1 154 ? 14.374 -6.717 -0.963 1.00 89.44 154 ARG A N 1
ATOM 1158 C CA . ARG A 1 154 ? 14.134 -5.270 -1.091 1.00 89.44 154 ARG A CA 1
ATOM 1159 C C . ARG A 1 154 ? 14.037 -4.811 -2.526 1.00 89.44 154 ARG A C 1
ATOM 1161 O O . ARG A 1 154 ? 14.757 -5.298 -3.396 1.00 89.44 154 ARG A O 1
ATOM 1168 N N . PHE A 1 155 ? 13.173 -3.817 -2.730 1.00 84.88 155 PHE A N 1
ATOM 1169 C CA . PHE A 1 155 ? 13.133 -3.061 -3.970 1.00 84.88 155 PHE A CA 1
ATOM 1170 C C . PHE A 1 155 ? 14.380 -2.192 -4.087 1.00 84.88 155 PHE A C 1
ATOM 1172 O O . PHE A 1 155 ? 14.711 -1.431 -3.178 1.00 84.88 155 PHE A O 1
ATOM 1179 N N . VAL A 1 156 ? 15.040 -2.307 -5.229 1.00 88.06 156 VAL A N 1
ATOM 1180 C CA . VAL A 1 156 ? 16.152 -1.457 -5.632 1.00 88.06 156 VAL A CA 1
ATOM 1181 C C . VAL A 1 156 ? 15.736 -0.684 -6.876 1.00 88.06 156 VAL A C 1
ATOM 1183 O O . VAL A 1 156 ? 15.067 -1.238 -7.747 1.00 88.06 156 VAL A O 1
ATOM 1186 N N . PHE A 1 157 ? 16.100 0.592 -6.935 1.00 87.62 157 PHE A N 1
ATOM 1187 C CA . PHE A 1 157 ? 16.245 1.312 -8.192 1.00 87.62 157 PHE A CA 1
ATOM 1188 C C . PHE A 1 157 ? 17.693 1.187 -8.637 1.00 87.62 157 PHE A C 1
ATOM 1190 O O . PHE A 1 157 ? 18.613 1.488 -7.874 1.00 87.62 157 PHE A O 1
ATOM 1197 N N . GLU A 1 158 ? 17.879 0.761 -9.874 1.00 88.69 158 GLU A N 1
ATOM 1198 C CA . GLU A 1 158 ? 19.170 0.732 -10.525 1.00 88.69 158 GLU A CA 1
ATOM 1199 C C . GLU A 1 158 ? 19.159 1.708 -11.698 1.00 88.69 158 GLU A C 1
ATOM 1201 O O . GLU A 1 158 ? 18.276 1.652 -12.558 1.00 88.69 158 GLU A O 1
ATOM 1206 N N . GLY A 1 159 ? 20.146 2.596 -11.751 1.00 87.06 159 GLY A N 1
ATOM 1207 C CA . GLY A 1 159 ? 20.288 3.570 -12.825 1.00 87.06 159 GLY A CA 1
ATOM 1208 C C . GLY A 1 159 ? 21.725 3.713 -13.295 1.00 87.06 159 GLY A C 1
ATOM 1209 O O . GLY A 1 159 ? 22.665 3.378 -12.584 1.00 87.06 159 GLY A O 1
ATOM 1210 N N . ARG A 1 160 ? 21.891 4.233 -14.505 1.00 87.94 160 ARG A N 1
ATOM 1211 C CA . ARG A 1 160 ? 23.158 4.699 -15.063 1.00 87.94 160 ARG A CA 1
ATOM 1212 C C . ARG A 1 160 ? 23.141 6.215 -15.054 1.00 87.94 160 ARG A C 1
ATOM 1214 O O . ARG A 1 160 ? 22.287 6.816 -15.696 1.00 87.94 160 ARG A O 1
ATOM 1221 N N . ALA A 1 161 ? 24.024 6.817 -14.277 1.00 86.31 161 ALA A N 1
ATOM 1222 C CA . ALA A 1 161 ? 24.156 8.257 -14.150 1.00 86.31 161 ALA A CA 1
ATOM 1223 C C . ALA A 1 161 ? 25.464 8.696 -14.804 1.00 86.31 161 ALA A C 1
ATOM 1225 O O . ALA A 1 161 ? 26.515 8.124 -14.526 1.00 86.31 161 ALA A O 1
ATOM 1226 N N . THR A 1 162 ? 25.407 9.724 -15.644 1.00 85.25 162 THR A N 1
ATOM 1227 C CA . THR A 1 162 ? 26.590 10.271 -16.314 1.00 85.25 162 THR A CA 1
ATOM 1228 C C . THR A 1 162 ? 26.794 11.710 -15.850 1.00 85.25 162 THR A C 1
ATOM 1230 O O . THR A 1 162 ? 26.065 12.598 -16.304 1.00 85.25 162 THR A O 1
ATOM 1233 N N . PRO A 1 163 ? 27.749 11.979 -14.943 1.00 84.69 163 PRO A N 1
ATOM 1234 C CA . PRO A 1 163 ? 28.112 13.338 -14.552 1.00 84.69 163 PRO A CA 1
ATOM 1235 C C . PRO A 1 163 ? 28.533 14.179 -15.759 1.00 84.69 163 PRO A C 1
ATOM 1237 O O . PRO A 1 163 ? 29.070 13.659 -16.739 1.00 84.69 163 PRO A O 1
ATOM 1240 N N . LYS A 1 164 ? 28.337 15.498 -15.699 1.00 81.38 164 LYS A N 1
ATOM 1241 C CA . LYS A 1 164 ? 28.922 16.406 -16.697 1.00 81.38 164 LYS A CA 1
ATOM 1242 C C . LYS A 1 164 ? 30.446 16.294 -16.697 1.00 81.38 164 LYS A C 1
ATOM 1244 O O . LYS A 1 164 ? 31.088 16.545 -15.686 1.00 81.38 164 LYS A O 1
ATOM 1249 N N . GLY A 1 165 ? 31.010 15.930 -17.849 1.00 84.00 165 GLY A N 1
ATOM 1250 C CA . GLY A 1 165 ? 32.454 15.733 -18.010 1.00 84.00 165 GLY A CA 1
ATOM 1251 C C . GLY A 1 165 ? 33.005 14.464 -17.349 1.00 84.00 165 GLY A C 1
ATOM 1252 O O . GLY A 1 165 ? 34.220 14.303 -17.309 1.00 84.00 165 GLY A O 1
ATOM 1253 N N . GLY A 1 166 ? 32.139 13.580 -16.840 1.00 84.50 166 GLY A N 1
ATOM 1254 C CA . GLY A 1 166 ? 32.520 12.318 -16.207 1.00 84.50 166 GLY A CA 1
ATOM 1255 C C . GLY A 1 166 ? 32.104 11.085 -17.011 1.00 84.50 166 GLY A C 1
ATOM 1256 O O . GLY A 1 166 ? 31.419 11.173 -18.030 1.00 84.50 166 GLY A O 1
ATOM 1257 N N . GLU A 1 167 ? 32.519 9.917 -16.527 1.00 87.19 167 GLU A N 1
ATOM 1258 C CA . GLU A 1 167 ? 32.117 8.617 -17.074 1.00 87.19 167 GLU A CA 1
ATOM 1259 C C . GLU A 1 167 ? 30.743 8.177 -16.552 1.00 87.19 167 GLU A C 1
ATOM 1261 O O . GLU A 1 167 ? 30.330 8.555 -15.456 1.00 87.19 167 GLU A O 1
ATOM 1266 N N . GLU A 1 168 ? 30.050 7.329 -17.316 1.00 87.56 168 GLU A N 1
ATOM 1267 C CA . GLU A 1 168 ? 28.821 6.673 -16.860 1.00 87.56 168 GLU A CA 1
ATOM 1268 C C . GLU A 1 168 ? 29.106 5.801 -15.620 1.00 87.56 168 GLU A C 1
ATOM 1270 O O . GLU A 1 168 ? 30.044 5.001 -15.594 1.00 87.56 168 GLU A O 1
ATOM 1275 N N . ARG A 1 169 ? 28.280 5.949 -14.581 1.00 88.31 169 ARG A N 1
ATOM 1276 C CA . ARG A 1 169 ? 28.343 5.199 -13.319 1.00 88.31 169 ARG A CA 1
ATOM 1277 C C . ARG A 1 169 ? 27.035 4.460 -13.086 1.00 88.31 169 ARG A C 1
ATOM 1279 O O . ARG A 1 169 ? 25.967 5.001 -13.369 1.00 88.31 169 ARG A O 1
ATOM 1286 N N . ARG A 1 170 ? 27.090 3.244 -12.531 1.00 90.38 170 ARG A N 1
ATOM 1287 C CA . ARG A 1 170 ? 25.871 2.564 -12.067 1.00 90.38 170 ARG A CA 1
ATOM 1288 C C . ARG A 1 170 ? 25.599 2.952 -10.630 1.00 90.38 170 ARG A C 1
ATOM 1290 O O . ARG A 1 170 ? 26.475 2.867 -9.774 1.00 90.38 170 ARG A O 1
ATOM 1297 N N . LEU A 1 171 ? 24.363 3.338 -10.390 1.00 91.38 171 LEU A N 1
ATOM 1298 C CA . LEU A 1 171 ? 23.846 3.763 -9.114 1.00 91.38 171 LEU A CA 1
ATOM 1299 C C . LEU A 1 171 ? 22.813 2.754 -8.632 1.00 91.38 171 LEU A C 1
ATOM 1301 O O . LEU A 1 171 ? 21.891 2.392 -9.365 1.00 91.38 171 LEU A O 1
ATOM 1305 N N . PHE A 1 172 ? 22.937 2.378 -7.370 1.00 92.62 172 PHE A N 1
ATOM 1306 C CA . PHE A 1 172 ? 21.986 1.548 -6.661 1.00 92.62 172 PHE A CA 1
ATOM 1307 C C . PHE A 1 172 ? 21.335 2.394 -5.576 1.00 92.62 172 PHE A C 1
ATOM 1309 O O . PHE A 1 172 ? 22.021 2.947 -4.721 1.00 92.62 172 PHE A O 1
ATOM 1316 N N . ASN A 1 173 ? 20.009 2.482 -5.603 1.00 91.88 173 ASN A N 1
ATOM 1317 C CA . ASN A 1 173 ? 19.210 3.041 -4.523 1.00 91.88 173 ASN A CA 1
ATOM 1318 C C . ASN A 1 173 ? 18.328 1.932 -3.939 1.00 91.88 173 ASN A C 1
ATOM 1320 O O . ASN A 1 173 ? 17.360 1.492 -4.561 1.00 91.88 173 ASN A O 1
ATOM 1324 N N . VAL A 1 174 ? 18.691 1.461 -2.750 1.00 92.31 174 VAL A N 1
ATOM 1325 C CA . VAL A 1 174 ? 18.005 0.388 -2.033 1.00 92.31 174 VAL A CA 1
ATOM 1326 C C . VAL A 1 174 ? 17.047 0.988 -1.014 1.00 92.31 174 VAL A C 1
ATOM 1328 O O . VAL A 1 174 ? 17.468 1.573 -0.013 1.00 92.31 174 VAL A O 1
ATOM 1331 N N . GLY A 1 175 ? 15.751 0.778 -1.232 1.00 87.19 175 GLY A N 1
ATOM 1332 C CA . GLY A 1 175 ? 14.712 1.252 -0.329 1.00 87.19 175 GLY A CA 1
ATOM 1333 C C . GLY A 1 175 ? 14.726 0.511 1.009 1.00 87.19 175 GLY A C 1
ATOM 1334 O O . GLY A 1 175 ? 14.733 -0.723 1.069 1.00 87.19 175 GLY A O 1
ATOM 1335 N N . ARG A 1 176 ? 14.663 1.269 2.102 1.00 86.56 176 ARG A N 1
ATOM 1336 C CA . ARG A 1 176 ? 14.405 0.763 3.453 1.00 86.56 176 ARG A CA 1
ATOM 1337 C C . ARG A 1 176 ? 12.898 0.771 3.737 1.00 86.56 176 ARG A C 1
ATOM 1339 O O . ARG A 1 176 ? 12.188 1.649 3.245 1.00 86.56 176 ARG A O 1
ATOM 1346 N N . PRO A 1 177 ? 12.381 -0.204 4.499 1.00 80.94 177 PRO A N 1
ATOM 1347 C CA . PRO A 1 177 ? 10.953 -0.335 4.731 1.00 80.94 177 PRO A CA 1
ATOM 1348 C C . PRO A 1 177 ? 10.446 0.809 5.596 1.00 80.94 177 PRO A C 1
ATOM 1350 O O . PRO A 1 177 ? 11.179 1.420 6.376 1.00 80.94 177 PRO A O 1
ATOM 1353 N N . LEU A 1 178 ? 9.156 1.069 5.446 1.00 76.19 178 LEU A N 1
ATOM 1354 C CA . LEU A 1 178 ? 8.443 2.094 6.180 1.00 76.19 178 LEU A CA 1
ATOM 1355 C C . LEU A 1 178 ? 7.239 1.472 6.849 1.00 76.19 178 LEU A C 1
ATOM 1357 O O . LEU A 1 178 ? 6.407 0.893 6.157 1.00 76.19 178 LEU A O 1
ATOM 1361 N N . ASN A 1 179 ? 7.122 1.646 8.162 1.00 74.06 179 ASN A N 1
ATOM 1362 C CA . ASN A 1 179 ? 5.936 1.238 8.906 1.00 74.06 179 ASN A CA 1
ATOM 1363 C C . ASN A 1 179 ? 5.520 -0.223 8.631 1.00 74.06 179 ASN A C 1
ATOM 1365 O O . ASN A 1 179 ? 4.334 -0.499 8.474 1.00 74.06 179 ASN A O 1
ATOM 1369 N N . ASP A 1 180 ? 6.489 -1.139 8.498 1.00 82.88 180 ASP A N 1
ATOM 1370 C CA . ASP A 1 180 ? 6.222 -2.563 8.295 1.00 82.88 180 ASP A CA 1
ATOM 1371 C C . ASP A 1 180 ? 5.974 -3.269 9.633 1.00 82.88 180 ASP A C 1
ATOM 1373 O O . ASP A 1 180 ? 6.562 -2.925 10.661 1.00 82.88 180 ASP A O 1
ATOM 1377 N N . GLY A 1 181 ? 5.109 -4.286 9.619 1.00 86.62 181 GLY A N 1
ATOM 1378 C CA . GLY A 1 181 ? 4.733 -5.056 10.811 1.00 86.62 181 GLY A CA 1
ATOM 1379 C C . GLY A 1 181 ? 5.913 -5.516 11.674 1.00 86.62 181 GLY A C 1
ATOM 1380 O O . GLY A 1 181 ? 5.886 -5.251 12.876 1.00 86.62 181 GLY A O 1
ATOM 1381 N N . PRO A 1 182 ? 6.964 -6.143 11.104 1.00 91.75 182 PRO A N 1
ATOM 1382 C CA . PRO A 1 182 ? 8.118 -6.598 11.870 1.00 91.75 182 PRO A CA 1
ATOM 1383 C C . PRO A 1 182 ? 8.808 -5.514 12.699 1.00 91.75 182 PRO A C 1
ATOM 1385 O O . PRO A 1 182 ? 9.257 -5.810 13.799 1.00 91.75 182 PRO A O 1
ATOM 1388 N N . ARG A 1 183 ? 8.899 -4.270 12.214 1.00 91.12 183 ARG A N 1
ATOM 1389 C CA . ARG A 1 183 ? 9.534 -3.165 12.958 1.00 91.12 183 ARG A CA 1
ATOM 1390 C C . ARG A 1 183 ? 8.542 -2.385 13.809 1.00 91.12 183 ARG A C 1
ATOM 1392 O O . ARG A 1 183 ? 8.912 -1.845 14.845 1.00 91.12 183 ARG A O 1
ATOM 1399 N N . ARG A 1 184 ? 7.273 -2.345 13.400 1.00 89.50 184 ARG A N 1
ATOM 1400 C CA . ARG A 1 184 ? 6.185 -1.721 14.163 1.00 89.50 184 ARG A CA 1
ATOM 1401 C C . ARG A 1 184 ? 5.879 -2.488 15.450 1.00 89.50 184 ARG A C 1
ATOM 1403 O O . ARG A 1 184 ? 5.557 -1.868 16.457 1.00 89.50 184 ARG A O 1
ATOM 1410 N N . LEU A 1 185 ? 6.009 -3.815 15.421 1.00 91.50 185 LEU A N 1
ATOM 1411 C CA . LEU A 1 185 ? 5.724 -4.689 16.556 1.00 91.50 185 LEU A CA 1
ATOM 1412 C C . LEU A 1 185 ? 6.545 -4.351 17.815 1.00 91.50 185 LEU A C 1
ATOM 1414 O O . LEU A 1 185 ? 5.914 -4.019 18.814 1.00 91.50 185 LEU A O 1
ATOM 1418 N N . PRO A 1 186 ? 7.895 -4.343 17.795 1.00 93.19 186 PRO A N 1
ATOM 1419 C CA . PRO A 1 186 ? 8.677 -4.027 18.990 1.00 93.19 186 PRO A CA 1
ATOM 1420 C C . PRO A 1 186 ? 8.455 -2.594 19.491 1.00 93.19 186 PRO A C 1
ATOM 1422 O O . PRO A 1 186 ? 8.487 -2.355 20.694 1.00 93.19 186 PRO A O 1
ATOM 1425 N N . VAL A 1 187 ? 8.175 -1.640 18.593 1.00 90.44 187 VAL A N 1
ATOM 1426 C CA . VAL A 1 187 ? 7.832 -0.258 18.979 1.00 90.44 187 VAL A CA 1
ATOM 1427 C C . VAL A 1 187 ? 6.512 -0.222 19.756 1.00 90.44 187 VAL A C 1
ATOM 1429 O O . VAL A 1 187 ? 6.433 0.408 20.806 1.00 90.44 187 VAL A O 1
ATOM 1432 N N . LEU A 1 188 ? 5.480 -0.917 19.271 1.00 90.00 188 LEU A N 1
ATOM 1433 C CA . LEU A 1 188 ? 4.191 -1.011 19.961 1.00 90.00 188 LEU A CA 1
ATOM 1434 C C . LEU A 1 188 ? 4.272 -1.812 21.263 1.00 90.00 188 LEU A C 1
ATOM 1436 O O . LEU A 1 188 ? 3.622 -1.439 22.235 1.00 90.00 188 LEU A O 1
ATOM 1440 N N . GLU A 1 189 ? 5.049 -2.896 21.293 1.00 92.00 189 GLU A N 1
ATOM 1441 C CA . GLU A 1 189 ? 5.284 -3.682 22.509 1.00 92.00 189 GLU A CA 1
ATOM 1442 C C . GLU A 1 189 ? 5.972 -2.827 23.584 1.00 92.00 189 GLU A C 1
ATOM 1444 O O . GLU A 1 189 ? 5.552 -2.872 24.737 1.00 92.00 189 GLU A O 1
ATOM 1449 N N . ALA A 1 190 ? 6.951 -1.993 23.208 1.00 92.38 190 ALA A N 1
ATOM 1450 C CA . ALA A 1 190 ? 7.601 -1.056 24.123 1.00 92.38 190 ALA A CA 1
ATOM 1451 C C . ALA A 1 190 ? 6.616 -0.012 24.675 1.00 92.38 190 ALA A C 1
ATOM 1453 O O . ALA A 1 190 ? 6.494 0.108 25.890 1.00 92.38 190 ALA A O 1
ATOM 1454 N N . LEU A 1 191 ? 5.851 0.660 23.805 1.00 89.31 191 LEU A N 1
ATOM 1455 C CA . LEU A 1 191 ? 4.847 1.651 24.222 1.00 89.31 191 LEU A CA 1
ATOM 1456 C C . LEU A 1 191 ? 3.780 1.039 25.140 1.00 89.31 191 LEU A C 1
ATOM 1458 O O . LEU A 1 191 ? 3.404 1.620 26.152 1.00 89.31 191 LEU A O 1
ATOM 1462 N N . LYS A 1 192 ? 3.301 -0.168 24.819 1.00 90.25 192 LYS A N 1
ATOM 1463 C CA . LYS A 1 192 ? 2.304 -0.869 25.636 1.00 90.25 192 LYS A CA 1
ATOM 1464 C C . LYS A 1 192 ? 2.867 -1.320 26.985 1.00 90.25 192 LYS A C 1
ATOM 1466 O O . LYS A 1 192 ? 2.118 -1.378 27.956 1.00 90.25 192 LYS A O 1
ATOM 1471 N N . ALA A 1 193 ? 4.152 -1.665 27.052 1.00 92.69 193 ALA A N 1
ATOM 1472 C CA . ALA A 1 193 ? 4.791 -2.098 28.290 1.00 92.69 193 ALA A CA 1
ATOM 1473 C C . ALA A 1 193 ? 4.916 -0.969 29.329 1.00 92.69 193 ALA A C 1
ATOM 1475 O O . ALA A 1 193 ? 5.027 -1.273 30.516 1.00 92.69 193 ALA A O 1
ATOM 1476 N N . GLU A 1 194 ? 4.868 0.301 28.912 1.00 91.62 194 GLU A N 1
ATOM 1477 C CA . GLU A 1 194 ? 4.927 1.457 29.817 1.00 91.62 194 GLU A CA 1
ATOM 1478 C C . GLU A 1 194 ? 3.684 1.565 30.721 1.00 91.62 194 GLU A C 1
ATOM 1480 O O . GLU A 1 194 ? 3.823 1.799 31.922 1.00 91.62 194 GLU A O 1
ATOM 1485 N N . ASP A 1 195 ? 2.476 1.345 30.181 1.00 91.12 195 ASP A N 1
ATOM 1486 C CA . ASP A 1 195 ? 1.220 1.318 30.954 1.00 91.12 195 ASP A CA 1
ATOM 1487 C C . ASP A 1 195 ? 0.175 0.371 30.314 1.00 91.12 195 ASP A C 1
ATOM 1489 O O . ASP A 1 195 ? -0.738 0.813 29.601 1.00 91.12 195 ASP A O 1
ATOM 1493 N N . PRO A 1 196 ? 0.278 -0.954 30.533 1.00 90.88 196 PRO A N 1
ATOM 1494 C CA . PRO A 1 196 ? -0.527 -1.942 29.811 1.00 90.88 196 PRO A CA 1
ATOM 1495 C C . PRO A 1 196 ? -2.027 -1.867 30.124 1.00 90.88 196 PRO A C 1
ATOM 1497 O O . PRO A 1 196 ? -2.842 -2.199 29.267 1.00 90.88 196 PRO A O 1
ATOM 1500 N N . GLU A 1 197 ? -2.400 -1.411 31.322 1.00 92.00 197 GLU A N 1
ATOM 1501 C CA . GLU A 1 197 ? -3.799 -1.313 31.769 1.00 92.00 197 GLU A CA 1
ATOM 1502 C C . GLU A 1 197 ? -4.497 -0.043 31.263 1.00 92.00 197 GLU A C 1
ATOM 1504 O O . GLU A 1 197 ? -5.724 0.071 31.341 1.00 92.00 197 GLU A O 1
ATOM 1509 N N . ARG A 1 198 ? -3.735 0.941 30.768 1.00 92.81 198 ARG A N 1
ATOM 1510 C CA . ARG A 1 198 ? -4.266 2.204 30.227 1.00 92.81 198 ARG A CA 1
ATOM 1511 C C . ARG A 1 198 ? -3.997 2.400 28.740 1.00 92.81 198 ARG A C 1
ATOM 1513 O O . ARG A 1 198 ? -4.535 3.338 28.157 1.00 92.81 198 ARG A O 1
ATOM 1520 N N . THR A 1 199 ? -3.233 1.507 28.119 1.00 93.75 199 THR A N 1
ATOM 1521 C CA . THR A 1 199 ? -2.905 1.577 26.693 1.00 93.75 199 THR A CA 1
ATOM 1522 C C . THR A 1 199 ? -3.887 0.761 25.858 1.00 93.75 199 THR A C 1
ATOM 1524 O O . THR A 1 199 ? -4.034 -0.447 26.043 1.00 93.75 199 THR A O 1
ATOM 1527 N N . LEU A 1 200 ? -4.525 1.411 24.883 1.00 93.94 200 LEU A N 1
ATOM 1528 C CA . LEU A 1 200 ? -5.383 0.759 23.893 1.00 93.94 200 LEU A CA 1
ATOM 1529 C C . LEU A 1 200 ? -4.679 0.719 22.536 1.00 93.94 200 LEU A C 1
ATOM 1531 O O . LEU A 1 200 ? -4.140 1.726 22.084 1.00 93.94 200 LEU A O 1
ATOM 1535 N N . VAL A 1 201 ? -4.735 -0.427 21.855 1.00 92.88 201 VAL A N 1
ATOM 1536 C CA . VAL A 1 201 ? -4.210 -0.576 20.489 1.00 92.88 201 VAL A CA 1
ATOM 1537 C C . VAL A 1 201 ? -5.397 -0.713 19.543 1.00 92.88 201 VAL A C 1
ATOM 1539 O O . VAL A 1 201 ? -6.176 -1.658 19.654 1.00 92.88 201 VAL A O 1
ATOM 1542 N N . LEU A 1 202 ? -5.556 0.238 18.625 1.00 91.69 202 LEU A N 1
ATOM 1543 C CA . LEU A 1 202 ? -6.720 0.345 17.742 1.00 91.69 202 LEU A CA 1
ATOM 1544 C C . LEU A 1 202 ? -6.288 0.338 16.274 1.00 91.69 202 LEU A C 1
ATOM 1546 O O . LEU A 1 202 ? -5.261 0.918 15.926 1.00 91.69 202 LEU A O 1
ATOM 1550 N N . ALA A 1 203 ? -7.086 -0.293 15.411 1.00 88.94 203 ALA A N 1
ATOM 1551 C CA . ALA A 1 203 ? -6.847 -0.333 13.969 1.00 88.94 203 ALA A CA 1
ATOM 1552 C C . ALA A 1 203 ? -8.077 0.165 13.200 1.00 88.94 203 ALA A C 1
ATOM 1554 O O . ALA A 1 203 ? -9.173 -0.376 13.342 1.00 88.94 203 ALA A O 1
ATOM 1555 N N . ALA A 1 204 ? -7.888 1.192 12.369 1.00 86.44 204 ALA A N 1
ATOM 1556 C CA . ALA A 1 204 ? -8.957 1.815 11.584 1.00 86.44 204 ALA A CA 1
ATOM 1557 C C . ALA A 1 204 ? -9.272 1.080 10.264 1.00 86.44 204 ALA A C 1
ATOM 1559 O O . ALA A 1 204 ? -10.054 1.597 9.470 1.00 86.44 204 ALA A O 1
ATOM 1560 N N . GLY A 1 205 ? -8.684 -0.100 10.042 1.00 83.25 205 GLY A N 1
ATOM 1561 C CA . GLY A 1 205 ? -8.861 -0.899 8.830 1.00 83.25 205 GLY A CA 1
ATOM 1562 C C . GLY A 1 205 ? -7.873 -0.552 7.719 1.00 83.25 205 GLY A C 1
ATOM 1563 O O . GLY A 1 205 ? -6.914 0.190 7.924 1.00 83.25 205 GLY A O 1
ATOM 1564 N N . GLU A 1 206 ? -8.122 -1.133 6.548 1.00 78.25 206 GLU A N 1
ATOM 1565 C CA . GLU A 1 206 ? -7.302 -1.091 5.336 1.00 78.25 206 GLU A CA 1
ATOM 1566 C C . GLU A 1 206 ? -5.882 -1.670 5.485 1.00 78.25 206 GLU A C 1
ATOM 1568 O O . GLU A 1 206 ? -5.094 -1.530 4.564 1.00 78.25 206 GLU A O 1
ATOM 1573 N N . ASP A 1 207 ? -5.530 -2.353 6.577 1.00 74.38 207 ASP A N 1
ATOM 1574 C CA . ASP A 1 207 ? -4.177 -2.859 6.908 1.00 74.38 207 ASP A CA 1
ATOM 1575 C C . ASP A 1 207 ? -3.814 -4.174 6.182 1.00 74.38 207 ASP A C 1
ATOM 1577 O O . ASP A 1 207 ? -2.722 -4.723 6.348 1.00 74.38 207 ASP A O 1
ATOM 1581 N N . ILE A 1 208 ? -4.741 -4.707 5.386 1.00 65.81 208 ILE A N 1
ATOM 1582 C CA . ILE A 1 208 ? -4.520 -5.879 4.538 1.00 65.81 208 ILE A CA 1
ATOM 1583 C C . ILE A 1 208 ? -3.904 -5.449 3.212 1.00 65.81 208 ILE A C 1
ATOM 1585 O O . ILE A 1 208 ? -4.417 -4.569 2.512 1.00 65.81 208 ILE A O 1
ATOM 1589 N N . GLU A 1 209 ? -2.827 -6.132 2.825 1.00 62.00 209 GLU A N 1
ATOM 1590 C CA . GLU A 1 209 ? -2.222 -6.008 1.503 1.00 62.00 209 GLU A CA 1
ATOM 1591 C C . GLU A 1 209 ? -3.218 -6.554 0.487 1.00 62.00 209 GLU A C 1
ATOM 1593 O O . GLU A 1 209 ? -3.228 -7.748 0.227 1.00 62.00 209 GLU A O 1
ATOM 1598 N N . HIS A 1 210 ? -4.096 -5.679 -0.025 1.00 50.00 210 HIS A N 1
ATOM 1599 C CA . HIS A 1 210 ? -5.351 -6.027 -0.705 1.00 50.00 210 HIS A CA 1
ATOM 1600 C C . HIS A 1 210 ? -5.248 -7.249 -1.608 1.00 50.00 210 HIS A C 1
ATOM 1602 O O . HIS A 1 210 ? -6.189 -8.034 -1.628 1.00 50.00 210 HIS A O 1
ATOM 1608 N N . TYR A 1 211 ? -4.127 -7.361 -2.337 1.00 49.34 211 TYR A N 1
ATOM 1609 C CA . TYR A 1 211 ? -3.741 -8.523 -3.116 1.00 49.34 211 TYR A CA 1
ATOM 1610 C C . TYR A 1 211 ? -2.241 -8.751 -3.049 1.00 49.34 211 TYR A C 1
ATOM 1612 O O . TYR A 1 211 ? -1.446 -7.815 -3.171 1.00 49.34 211 TYR A O 1
ATOM 1620 N N . SER A 1 212 ? -1.845 -10.019 -2.911 1.00 49.22 212 SER A N 1
ATOM 1621 C CA . SER A 1 212 ? -0.466 -10.390 -3.196 1.00 49.22 212 SER A CA 1
ATOM 1622 C C . SER A 1 212 ? -0.140 -9.958 -4.621 1.00 49.22 212 SER A C 1
ATOM 1624 O O . SER A 1 212 ? -0.868 -10.290 -5.556 1.00 49.22 212 SER A O 1
ATOM 1626 N N . PHE A 1 213 ? 0.990 -9.270 -4.792 1.00 48.47 213 PHE A N 1
ATOM 1627 C CA . PHE A 1 213 ? 1.556 -8.888 -6.092 1.00 48.47 213 PHE A CA 1
ATOM 1628 C C . PHE A 1 213 ? 1.794 -10.084 -7.026 1.00 48.47 213 PHE A C 1
ATOM 1630 O O . PHE A 1 213 ? 2.234 -9.923 -8.156 1.00 48.47 213 PHE A O 1
ATOM 1637 N N . VAL A 1 214 ? 1.540 -11.303 -6.558 1.00 51.38 214 VAL A N 1
ATOM 1638 C CA . VAL A 1 214 ? 1.664 -12.534 -7.312 1.00 51.38 214 VAL A CA 1
ATOM 1639 C C . VAL A 1 214 ? 0.329 -13.252 -7.252 1.00 51.38 214 VAL A C 1
ATOM 1641 O O . VAL A 1 214 ? -0.163 -13.609 -6.180 1.00 51.38 214 VAL A O 1
ATOM 1644 N N . GLN A 1 215 ? -0.263 -13.466 -8.425 1.00 53.50 215 GLN A N 1
ATOM 1645 C CA . GLN A 1 215 ? -1.520 -14.189 -8.575 1.00 53.50 215 GLN A CA 1
ATOM 1646 C C . GLN A 1 215 ? -1.414 -15.584 -7.945 1.00 53.50 215 GLN A C 1
ATOM 1648 O O . GLN A 1 215 ? -0.800 -16.492 -8.499 1.00 53.50 215 GLN A O 1
ATOM 1653 N N . THR A 1 216 ? -2.033 -15.756 -6.779 1.00 50.16 216 THR A N 1
ATOM 1654 C CA . THR A 1 216 ? -2.110 -17.041 -6.061 1.00 50.16 216 THR A CA 1
ATOM 1655 C C . THR A 1 216 ? -3.551 -17.492 -5.815 1.00 50.16 216 THR A C 1
ATOM 1657 O O . THR A 1 216 ? -3.781 -18.481 -5.122 1.00 50.16 216 THR A O 1
ATOM 1660 N N . GLY A 1 217 ? -4.539 -16.766 -6.357 1.00 51.94 217 GLY A N 1
ATOM 1661 C CA . GLY A 1 217 ? -5.962 -16.998 -6.078 1.00 51.94 217 GLY A CA 1
ATOM 1662 C C . GLY A 1 217 ? -6.349 -16.747 -4.615 1.00 51.94 217 GLY A C 1
ATOM 1663 O O . GLY A 1 217 ? -7.428 -17.152 -4.189 1.00 51.94 217 GLY A O 1
ATOM 1664 N N . LYS A 1 218 ? -5.467 -16.115 -3.830 1.00 58.41 218 LYS A N 1
ATOM 1665 C CA . LYS A 1 218 ? -5.697 -15.763 -2.429 1.00 58.41 218 LYS A CA 1
ATOM 1666 C C . LYS A 1 218 ? -5.862 -14.245 -2.281 1.00 58.41 218 LYS A C 1
ATOM 1668 O O . LYS A 1 218 ? -5.142 -13.521 -2.965 1.00 58.41 218 LYS A O 1
ATOM 1673 N N . PRO A 1 219 ? -6.760 -13.801 -1.374 1.00 53.56 219 PRO A N 1
ATOM 1674 C CA . PRO A 1 219 ? -6.974 -12.401 -1.012 1.00 53.56 219 PRO A CA 1
ATOM 1675 C C . PRO A 1 219 ? -5.683 -11.647 -0.832 1.00 53.56 219 PRO A C 1
ATOM 1677 O O . PRO A 1 219 ? -5.435 -10.683 -1.503 1.00 53.56 219 PRO A O 1
ATOM 1680 N N . ASP A 1 220 ? -4.852 -12.156 0.056 1.00 72.50 220 ASP A N 1
ATOM 1681 C CA . ASP A 1 220 ? -3.638 -11.555 0.536 1.00 72.50 220 ASP A CA 1
ATOM 1682 C C . ASP A 1 220 ? -2.863 -12.731 1.128 1.00 72.50 220 ASP A C 1
ATOM 1684 O O . ASP A 1 220 ? -3.402 -13.513 1.923 1.00 72.50 220 ASP A O 1
ATOM 1688 N N . LEU A 1 221 ? -1.624 -12.914 0.681 1.00 78.69 221 LEU A N 1
ATOM 1689 C CA . LEU A 1 221 ? -0.784 -13.987 1.197 1.00 78.69 221 LEU A CA 1
ATOM 1690 C C . LEU A 1 221 ? -0.278 -13.693 2.613 1.00 78.69 221 LEU A C 1
ATOM 1692 O O . LEU A 1 221 ? 0.080 -14.627 3.325 1.00 78.69 221 LEU A O 1
ATOM 1696 N N . GLN A 1 222 ? -0.266 -12.424 3.016 1.00 85.44 222 GLN A N 1
ATOM 1697 C CA . GLN A 1 222 ? 0.180 -11.955 4.321 1.00 85.44 222 GLN A CA 1
ATOM 1698 C C . GLN A 1 222 ? -0.943 -11.922 5.353 1.00 85.44 222 GLN A C 1
ATOM 1700 O O . GLN A 1 222 ? -0.660 -11.837 6.542 1.00 85.44 222 GLN A O 1
ATOM 1705 N N . ARG A 1 223 ? -2.202 -12.093 4.940 1.00 85.25 223 ARG A N 1
ATOM 1706 C CA . ARG A 1 223 ? -3.369 -12.095 5.834 1.00 85.25 223 ARG A CA 1
ATOM 1707 C C . ARG A 1 223 ? -3.209 -12.975 7.084 1.00 85.25 223 ARG A C 1
ATOM 1709 O O . ARG A 1 223 ? -3.548 -12.501 8.166 1.00 85.25 223 ARG A O 1
ATOM 1716 N N . PRO A 1 224 ? -2.654 -14.204 7.018 1.00 88.12 224 PRO A N 1
ATOM 1717 C CA . PRO A 1 224 ? -2.367 -14.982 8.230 1.00 88.12 224 PRO A CA 1
ATOM 1718 C C . PRO A 1 224 ? -1.347 -14.314 9.171 1.00 88.12 224 PRO A C 1
ATOM 1720 O O . PRO A 1 224 ? -1.499 -14.365 10.393 1.00 88.12 224 PRO A O 1
ATOM 1723 N N . ASN A 1 225 ? -0.328 -13.656 8.613 1.00 90.12 225 ASN A N 1
ATOM 1724 C CA . ASN A 1 225 ? 0.666 -12.903 9.377 1.00 90.12 225 ASN A CA 1
ATOM 1725 C C . ASN A 1 225 ? 0.044 -11.640 9.996 1.00 90.12 225 ASN A C 1
ATOM 1727 O O . ASN A 1 225 ? 0.344 -11.341 11.147 1.00 90.12 225 ASN A O 1
ATOM 1731 N N . THR A 1 226 ? -0.877 -10.958 9.302 1.00 88.56 226 THR A N 1
ATOM 1732 C CA . THR A 1 226 ? -1.654 -9.824 9.845 1.00 88.56 226 THR A CA 1
ATOM 1733 C C . THR A 1 226 ? -2.467 -10.231 11.065 1.00 88.56 226 THR A C 1
ATOM 1735 O O . THR A 1 226 ? -2.384 -9.589 12.110 1.00 88.56 226 THR A O 1
ATOM 1738 N N . TRP A 1 227 ? -3.186 -11.351 10.984 1.00 90.75 227 TRP A N 1
ATOM 1739 C CA . TRP A 1 227 ? -3.942 -11.876 12.120 1.00 90.75 227 TRP A CA 1
ATOM 1740 C C . TRP A 1 227 ? -3.043 -12.262 13.299 1.00 90.75 227 TRP A C 1
ATOM 1742 O O . TRP A 1 227 ? -3.343 -11.931 14.445 1.00 90.75 227 TRP A O 1
ATOM 1752 N N . THR A 1 228 ? -1.903 -12.901 13.024 1.00 90.62 228 THR A N 1
ATOM 1753 C CA . THR A 1 228 ? -0.913 -13.250 14.057 1.00 90.62 228 THR A CA 1
ATOM 1754 C C . THR A 1 228 ? -0.344 -12.001 14.733 1.00 90.62 228 THR A C 1
ATOM 1756 O O . THR A 1 228 ? -0.205 -11.964 15.956 1.00 90.62 228 THR A O 1
ATOM 1759 N N . TYR A 1 229 ? -0.049 -10.967 13.945 1.00 90.88 229 TYR A N 1
ATOM 1760 C CA . TYR A 1 229 ? 0.427 -9.671 14.411 1.00 90.88 229 TYR A CA 1
ATOM 1761 C C . TYR A 1 229 ? -0.600 -8.977 15.319 1.00 90.88 229 TYR A C 1
ATOM 1763 O O . TYR A 1 229 ? -0.255 -8.574 16.430 1.00 90.88 229 TYR A O 1
ATOM 1771 N N . TYR A 1 230 ? -1.874 -8.915 14.918 1.00 91.69 230 TYR A N 1
ATOM 1772 C CA . TYR A 1 230 ? -2.941 -8.345 15.751 1.00 91.69 230 TYR A CA 1
ATOM 1773 C C . TYR A 1 230 ? -3.151 -9.090 17.059 1.00 91.69 230 TYR A C 1
ATOM 1775 O O . TYR A 1 230 ? -3.308 -8.455 18.105 1.00 91.69 230 TYR A O 1
ATOM 1783 N N . ARG A 1 231 ? -3.108 -10.424 17.015 1.00 92.94 231 ARG A N 1
ATOM 1784 C CA . ARG A 1 231 ? -3.208 -11.241 18.222 1.00 92.94 231 ARG A CA 1
ATOM 1785 C C . ARG A 1 231 ? -2.065 -10.939 19.187 1.00 92.94 231 ARG A C 1
ATOM 1787 O O . ARG A 1 231 ? -2.317 -10.702 20.362 1.00 92.94 231 ARG A O 1
ATOM 1794 N N . ARG A 1 232 ? -0.816 -10.902 18.700 1.00 92.12 232 ARG A N 1
ATOM 1795 C CA . ARG A 1 232 ? 0.368 -10.604 19.533 1.00 92.12 232 ARG A CA 1
ATOM 1796 C C . ARG A 1 232 ? 0.279 -9.237 20.208 1.00 92.12 232 ARG A C 1
ATOM 1798 O O . ARG A 1 232 ? 0.623 -9.118 21.378 1.00 92.12 232 ARG A O 1
ATOM 1805 N N . LEU A 1 233 ? -0.229 -8.231 19.501 1.00 89.19 233 LEU A N 1
ATOM 1806 C CA . LEU A 1 233 ? -0.426 -6.896 20.067 1.00 89.19 233 LEU A CA 1
ATOM 1807 C C . LEU A 1 233 ? -1.544 -6.824 21.111 1.00 89.19 233 LEU A C 1
ATOM 1809 O O . LEU A 1 233 ? -1.587 -5.874 21.898 1.00 89.19 233 LEU A O 1
ATOM 1813 N N . GLY A 1 234 ? -2.457 -7.796 21.132 1.00 91.19 234 GLY A N 1
ATOM 1814 C CA . GLY A 1 234 ? -3.706 -7.692 21.879 1.00 91.19 234 GLY A CA 1
ATOM 1815 C C . GLY A 1 234 ? -4.539 -6.519 21.367 1.00 91.19 234 GLY A C 1
ATOM 1816 O O . GLY A 1 234 ? -4.886 -5.629 22.144 1.00 91.19 234 GLY A O 1
ATOM 1817 N N . LEU A 1 235 ? -4.785 -6.489 20.052 1.00 92.50 235 LEU A N 1
ATOM 1818 C CA . LEU A 1 235 ? -5.560 -5.434 19.403 1.00 92.50 235 LEU A CA 1
ATOM 1819 C C . LEU A 1 235 ? -6.932 -5.286 20.077 1.00 92.50 235 LEU A C 1
ATOM 1821 O O . LEU A 1 235 ? -7.724 -6.227 20.125 1.00 92.50 235 LEU A O 1
ATOM 1825 N N . THR A 1 236 ? -7.225 -4.088 20.576 1.00 93.88 236 THR A N 1
ATOM 1826 C CA . THR A 1 236 ? -8.453 -3.794 21.319 1.00 93.88 236 THR A CA 1
ATOM 1827 C C . THR A 1 236 ? -9.681 -3.853 20.413 1.00 93.88 236 THR A C 1
ATOM 1829 O O . THR A 1 236 ? -10.706 -4.427 20.789 1.00 93.88 236 THR A O 1
ATOM 1832 N N . ALA A 1 237 ? -9.587 -3.248 19.228 1.00 94.56 237 ALA A N 1
ATOM 1833 C CA . ALA A 1 237 ? -10.651 -3.244 18.235 1.00 94.56 237 ALA A CA 1
ATOM 1834 C C . ALA A 1 237 ? -10.108 -2.957 16.826 1.00 94.56 237 ALA A C 1
ATOM 1836 O O . ALA A 1 237 ? -9.200 -2.138 16.649 1.00 94.56 237 ALA A O 1
ATOM 1837 N N . LEU A 1 238 ? -10.722 -3.604 15.837 1.00 93.50 238 LEU A N 1
ATOM 1838 C CA . LEU A 1 238 ? -10.549 -3.367 14.408 1.00 93.50 238 LEU A CA 1
ATOM 1839 C C . LEU A 1 238 ? -11.865 -2.843 13.824 1.00 93.50 238 LEU A C 1
ATOM 1841 O O . LEU A 1 238 ? -12.874 -3.547 13.864 1.00 93.50 238 LEU A O 1
ATOM 1845 N N . ALA A 1 239 ? -11.856 -1.645 13.243 1.00 93.00 239 ALA A N 1
ATOM 1846 C CA . ALA A 1 239 ? -12.920 -1.230 12.331 1.00 93.00 239 ALA A CA 1
ATOM 1847 C C . ALA A 1 239 ? -12.550 -1.690 10.914 1.00 93.00 239 ALA A C 1
ATOM 1849 O O . ALA A 1 239 ? -11.479 -1.318 10.436 1.00 93.00 239 ALA A O 1
ATOM 1850 N N . PRO A 1 240 ? -13.357 -2.525 10.239 1.00 90.44 240 PRO A N 1
ATOM 1851 C CA . PRO A 1 240 ? -12.958 -3.082 8.957 1.00 90.44 240 PRO A CA 1
ATOM 1852 C C . PRO A 1 240 ? -13.070 -2.047 7.836 1.00 90.44 240 PRO A C 1
ATOM 1854 O O . PRO A 1 240 ? -14.108 -1.403 7.672 1.00 90.44 240 PRO A O 1
ATOM 1857 N N . GLY A 1 241 ? -12.017 -1.937 7.030 1.00 86.06 241 GLY A N 1
ATOM 1858 C CA . GLY A 1 241 ? -12.055 -1.263 5.740 1.00 86.06 241 GLY A CA 1
ATOM 1859 C C . GLY A 1 241 ? -12.646 -2.162 4.654 1.00 86.06 241 GLY A C 1
ATOM 1860 O O . GLY A 1 241 ? -13.050 -3.309 4.890 1.00 86.06 241 GLY A O 1
ATOM 1861 N N . ALA A 1 242 ? -12.677 -1.649 3.427 1.00 80.38 242 ALA A N 1
ATOM 1862 C CA . ALA A 1 242 ? -13.072 -2.432 2.266 1.00 80.38 242 ALA A CA 1
ATOM 1863 C C . ALA A 1 242 ? -12.110 -3.607 2.031 1.00 80.38 242 ALA A C 1
ATOM 1865 O O . ALA A 1 242 ? -12.554 -4.682 1.631 1.00 80.38 242 ALA A O 1
ATOM 1866 N N . ALA A 1 243 ? -10.818 -3.440 2.332 1.00 77.38 243 ALA A N 1
ATOM 1867 C CA . ALA A 1 243 ? -9.808 -4.492 2.211 1.00 77.38 243 ALA A CA 1
ATOM 1868 C C . ALA A 1 243 ? -10.057 -5.699 3.124 1.00 77.38 243 ALA A C 1
ATOM 1870 O O . ALA A 1 243 ? -10.009 -6.853 2.686 1.00 77.38 243 ALA A O 1
ATOM 1871 N N . GLU A 1 244 ? -10.350 -5.447 4.402 1.00 82.44 244 GLU A N 1
ATOM 1872 C CA . GLU A 1 244 ? -10.657 -6.491 5.380 1.00 82.44 244 GLU A CA 1
ATOM 1873 C C . GLU A 1 244 ? -11.891 -7.280 4.962 1.00 82.44 244 GLU A C 1
ATOM 1875 O O . GLU A 1 244 ? -11.895 -8.517 5.039 1.00 82.44 244 GLU A O 1
ATOM 1880 N N . ALA A 1 245 ? -12.897 -6.553 4.476 1.00 85.44 245 ALA A N 1
ATOM 1881 C CA . ALA A 1 245 ? -14.210 -7.061 4.131 1.00 85.44 245 ALA A CA 1
ATOM 1882 C C . ALA A 1 245 ? -14.326 -7.585 2.687 1.00 85.44 245 ALA A C 1
ATOM 1884 O O . ALA A 1 245 ? -15.330 -8.210 2.370 1.00 85.44 245 ALA A O 1
ATOM 1885 N N . ALA A 1 246 ? -13.307 -7.440 1.830 1.00 77.06 246 ALA A N 1
ATOM 1886 C CA . ALA A 1 246 ? -13.336 -7.774 0.393 1.00 77.06 246 ALA A CA 1
ATOM 1887 C C . ALA A 1 246 ? -13.725 -9.228 0.033 1.00 77.06 246 ALA A C 1
ATOM 1889 O O . ALA A 1 246 ? -13.863 -9.550 -1.149 1.00 77.06 246 ALA A O 1
ATOM 1890 N N . PHE A 1 247 ? -13.855 -10.113 1.025 1.00 75.31 247 PHE A N 1
ATOM 1891 C CA . PHE A 1 247 ? -14.254 -11.519 0.890 1.00 75.31 247 PHE A CA 1
ATOM 1892 C C . PHE A 1 247 ? -15.491 -11.869 1.728 1.00 75.31 247 PHE A C 1
ATOM 1894 O O . PHE A 1 247 ? -15.728 -13.041 2.033 1.00 75.31 247 PHE A O 1
ATOM 1901 N N . GLY A 1 248 ? -16.263 -10.853 2.103 1.00 83.69 248 GLY A N 1
ATOM 1902 C CA . GLY A 1 248 ? -17.483 -10.966 2.881 1.00 83.69 248 GLY A CA 1
ATOM 1903 C C . GLY A 1 248 ? -17.259 -10.912 4.392 1.00 83.69 248 GLY A C 1
ATOM 1904 O O . GLY A 1 248 ? -16.261 -11.395 4.938 1.00 83.69 248 GLY A O 1
ATOM 1905 N N . LEU A 1 249 ? -18.257 -10.356 5.077 1.00 89.62 249 LEU A N 1
ATOM 1906 C CA . LEU A 1 249 ? -18.243 -10.128 6.523 1.00 89.62 249 LEU A CA 1
ATOM 1907 C C . LEU A 1 249 ? -18.200 -11.423 7.341 1.00 89.62 249 LEU A C 1
ATOM 1909 O O . LEU A 1 249 ? -17.529 -11.466 8.368 1.00 89.62 249 LEU A O 1
ATOM 1913 N N . ASP A 1 250 ? -18.846 -12.495 6.878 1.00 89.31 250 ASP A N 1
ATOM 1914 C CA . ASP A 1 250 ? -18.860 -13.771 7.608 1.00 89.31 250 ASP A CA 1
ATOM 1915 C C . ASP A 1 250 ? -17.471 -14.402 7.665 1.00 89.31 250 ASP A C 1
ATOM 1917 O O . ASP A 1 250 ? -17.066 -14.986 8.671 1.00 89.31 250 ASP A O 1
ATOM 1921 N N . ARG A 1 251 ? -16.723 -14.296 6.562 1.00 87.38 251 ARG A N 1
ATOM 1922 C CA . ARG A 1 251 ? -15.350 -14.784 6.511 1.00 87.38 251 ARG A CA 1
ATOM 1923 C C . ARG A 1 251 ? -14.448 -13.929 7.388 1.00 87.38 251 ARG A C 1
ATOM 1925 O O . ARG A 1 251 ? -13.682 -14.497 8.160 1.00 87.38 251 ARG A O 1
ATOM 1932 N N . LEU A 1 252 ? -14.564 -12.605 7.284 1.00 90.19 252 LEU A N 1
ATOM 1933 C CA . LEU A 1 252 ? -13.841 -11.675 8.146 1.00 90.19 252 LEU A CA 1
ATOM 1934 C C . LEU A 1 252 ? -14.072 -12.007 9.626 1.00 90.19 252 LEU A C 1
ATOM 1936 O O . LEU A 1 252 ? -13.106 -12.131 10.372 1.00 90.19 252 LEU A O 1
ATOM 1940 N N . GLN A 1 253 ? -15.325 -12.233 10.031 1.00 92.88 253 GLN A N 1
ATOM 1941 C CA . GLN A 1 253 ? -15.647 -12.577 11.412 1.00 92.88 253 GLN A CA 1
ATOM 1942 C C . GLN A 1 253 ? -15.006 -13.892 11.853 1.00 92.88 253 GLN A C 1
ATOM 1944 O O . GLN A 1 253 ? -14.418 -13.951 12.930 1.00 92.88 253 GLN A O 1
ATOM 1949 N N . ARG A 1 254 ? -15.096 -14.950 11.036 1.00 92.75 254 ARG A N 1
ATOM 1950 C CA . ARG A 1 254 ? -14.478 -16.244 11.371 1.00 92.75 254 ARG A CA 1
ATOM 1951 C C . ARG A 1 254 ? -12.969 -16.122 11.549 1.00 92.75 254 ARG A C 1
ATOM 1953 O O . ARG A 1 254 ? -12.414 -16.686 12.484 1.00 92.75 254 ARG A O 1
ATOM 1960 N N . GLU A 1 255 ? -12.306 -15.398 10.654 1.00 91.75 255 GLU A N 1
ATOM 1961 C CA . GLU A 1 255 ? -10.864 -15.175 10.741 1.00 91.75 255 GLU A CA 1
ATOM 1962 C C . GLU A 1 255 ? -10.494 -14.369 11.990 1.00 91.75 255 GLU A C 1
ATOM 1964 O O . GLU A 1 255 ? -9.583 -14.762 12.716 1.00 91.75 255 GLU A O 1
ATOM 1969 N N . ALA A 1 256 ? -11.241 -13.303 12.286 1.00 93.06 256 ALA A N 1
ATOM 1970 C CA . ALA A 1 256 ? -11.028 -12.492 13.476 1.00 93.06 256 ALA A CA 1
ATOM 1971 C C . ALA A 1 256 ? -11.253 -13.28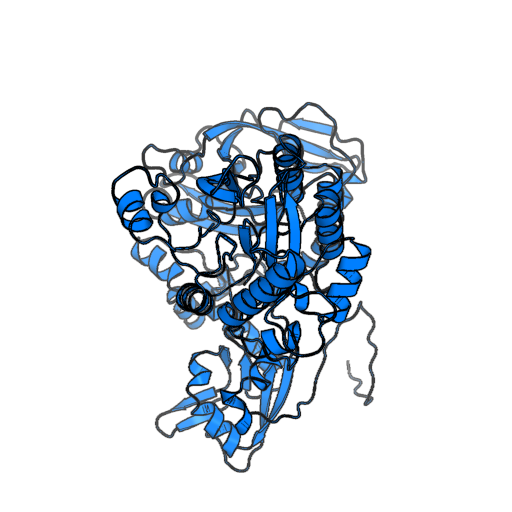9 14.771 1.00 93.06 256 ALA A C 1
ATOM 1973 O O . ALA A 1 256 ? -10.456 -13.177 15.695 1.00 93.06 256 ALA A O 1
ATOM 1974 N N . GLN A 1 257 ? -12.270 -14.157 14.825 1.00 94.38 257 GLN A N 1
ATOM 1975 C CA . GLN A 1 257 ? -12.512 -15.052 15.964 1.00 94.38 257 GLN A CA 1
ATOM 1976 C C . GLN A 1 257 ? -11.356 -16.029 16.189 1.00 94.38 257 GLN A C 1
ATOM 1978 O O . GLN A 1 257 ? -10.901 -16.178 17.318 1.00 94.38 257 GLN A O 1
ATOM 1983 N N . LEU A 1 258 ? -10.849 -16.661 15.124 1.00 92.94 258 LEU A N 1
ATOM 1984 C CA . LEU A 1 258 ? -9.684 -17.552 15.205 1.00 92.94 258 LEU A CA 1
ATOM 1985 C C . LEU A 1 258 ? -8.411 -16.810 15.642 1.00 92.94 258 LEU A C 1
ATOM 1987 O O . LEU A 1 258 ? -7.525 -17.406 16.250 1.00 92.94 258 LEU A O 1
ATOM 1991 N N . ALA A 1 259 ? -8.321 -15.521 15.317 1.00 91.62 259 ALA A N 1
ATOM 1992 C CA . ALA A 1 259 ? -7.219 -14.644 15.689 1.00 91.62 259 ALA A CA 1
ATOM 1993 C C . ALA A 1 259 ? -7.417 -13.934 17.040 1.00 91.62 259 ALA A C 1
ATOM 1995 O O . ALA A 1 259 ? -6.535 -13.182 17.442 1.00 91.62 259 ALA A O 1
ATOM 1996 N N . GLU A 1 260 ? -8.550 -14.145 17.720 1.00 94.94 260 GLU A N 1
ATOM 1997 C CA . GLU A 1 260 ? -8.932 -13.450 18.960 1.00 94.94 260 GLU A CA 1
ATOM 1998 C C . GLU A 1 260 ? -8.973 -11.914 18.817 1.00 94.94 260 GLU A C 1
ATOM 2000 O O . GLU A 1 260 ? -8.732 -11.164 19.761 1.00 94.94 260 GLU A O 1
ATOM 2005 N N . VAL A 1 261 ? -9.311 -11.429 17.622 1.00 93.94 261 VAL A N 1
ATOM 2006 C CA . VAL A 1 261 ? -9.438 -10.004 17.308 1.00 93.94 261 VAL A CA 1
ATOM 2007 C C . VAL A 1 261 ? -10.902 -9.587 17.355 1.00 93.94 261 VAL A C 1
ATOM 2009 O O . VAL A 1 261 ? -11.765 -10.214 16.742 1.00 93.94 261 VAL A O 1
ATOM 2012 N N . THR A 1 262 ? -11.198 -8.484 18.048 1.00 95.44 262 THR A N 1
ATOM 2013 C CA . THR A 1 262 ? -12.552 -7.914 18.035 1.00 95.44 262 THR A CA 1
ATOM 2014 C C . THR A 1 262 ? -12.743 -6.990 16.838 1.00 95.44 262 THR A C 1
ATOM 2016 O O . THR A 1 262 ? -12.037 -5.992 16.708 1.00 95.44 262 THR A O 1
ATOM 2019 N N . VAL A 1 263 ? -13.740 -7.289 16.007 1.00 96.19 263 VAL A N 1
ATOM 2020 C CA . VAL A 1 263 ? -14.184 -6.427 14.902 1.00 96.19 263 VAL A CA 1
ATOM 2021 C C . VAL A 1 263 ? -15.381 -5.591 15.356 1.00 96.19 263 VAL A C 1
ATOM 2023 O O . VAL A 1 263 ? -16.257 -6.102 16.055 1.00 96.19 263 VAL A O 1
ATOM 2026 N N . VAL A 1 264 ? -15.417 -4.314 14.970 1.00 96.62 264 VAL A N 1
ATOM 2027 C CA . VAL A 1 264 ? -16.519 -3.382 15.260 1.00 96.62 264 VAL A CA 1
ATOM 2028 C C . VAL A 1 264 ? -16.992 -2.663 13.994 1.00 96.62 264 VAL A C 1
ATOM 2030 O O . VAL A 1 264 ? -16.173 -2.216 13.198 1.00 96.62 264 VAL A O 1
ATOM 2033 N N . GLY A 1 265 ? -18.306 -2.510 13.799 1.00 95.94 265 GLY A N 1
ATOM 2034 C CA . GLY A 1 265 ? -18.868 -1.780 12.648 1.00 95.94 265 GLY A CA 1
ATOM 2035 C C . GLY A 1 265 ? -20.318 -1.336 12.851 1.00 95.94 265 GLY A C 1
ATOM 2036 O O . GLY A 1 265 ? -21.249 -2.039 12.471 1.00 95.94 265 GLY A O 1
ATOM 2037 N N . ALA A 1 266 ? -20.520 -0.171 13.466 1.00 96.25 266 ALA A N 1
ATOM 2038 C CA . ALA A 1 266 ? -21.814 0.339 13.924 1.00 96.25 266 ALA A CA 1
ATOM 2039 C C . ALA A 1 266 ? -22.740 0.826 12.812 1.00 96.25 266 ALA A C 1
ATOM 2041 O O . ALA A 1 266 ? -23.956 0.838 12.992 1.00 96.25 266 ALA A O 1
ATOM 2042 N N . ASN A 1 267 ? -22.189 1.258 11.679 1.00 95.31 267 ASN A N 1
ATOM 2043 C CA . ASN A 1 267 ? -22.982 1.824 10.593 1.00 95.31 267 ASN A CA 1
ATOM 2044 C C . ASN A 1 267 ? -23.314 0.821 9.480 1.00 95.31 267 ASN A C 1
ATOM 2046 O O . ASN A 1 267 ? -23.774 1.226 8.417 1.00 95.31 267 ASN A O 1
ATOM 2050 N N . LEU A 1 268 ? -23.118 -0.479 9.714 1.00 94.12 268 LEU A N 1
ATOM 2051 C CA . LEU A 1 268 ? -23.561 -1.534 8.807 1.00 94.12 268 LEU A CA 1
ATOM 2052 C C . LEU A 1 268 ? -24.987 -1.976 9.160 1.00 94.12 268 LEU A C 1
ATOM 2054 O O . LEU A 1 268 ? -25.286 -2.326 10.297 1.00 94.12 268 LEU A O 1
ATOM 2058 N N . GLY A 1 269 ? -25.875 -1.955 8.170 1.00 88.88 269 GLY A N 1
ATOM 2059 C CA . GLY A 1 269 ? -27.269 -2.363 8.303 1.00 88.88 269 GLY A CA 1
ATOM 2060 C C . GLY A 1 269 ? -27.497 -3.871 8.155 1.00 88.88 269 GLY A C 1
ATOM 2061 O O . GLY A 1 269 ? -26.681 -4.615 7.595 1.00 88.88 269 GLY A O 1
ATOM 2062 N N . GLY A 1 270 ? -28.676 -4.303 8.608 1.00 85.88 270 GLY A N 1
ATOM 2063 C CA . GLY A 1 270 ? -29.074 -5.712 8.645 1.00 85.88 270 GLY A CA 1
ATOM 2064 C C . GLY A 1 270 ? -28.362 -6.497 9.750 1.00 85.88 270 GLY A C 1
ATOM 2065 O O . GLY A 1 270 ? -27.683 -5.929 10.598 1.00 85.88 270 GLY A O 1
ATOM 2066 N N . GLU A 1 271 ? -28.515 -7.819 9.742 1.00 84.25 271 GLU A N 1
ATOM 2067 C CA . GLU A 1 271 ? -27.825 -8.703 10.688 1.00 84.25 271 GLU A CA 1
ATOM 2068 C C . GLU A 1 271 ? -26.347 -8.816 10.301 1.00 84.25 271 GLU A C 1
ATOM 2070 O O . GLU A 1 271 ? -26.038 -9.332 9.226 1.00 84.25 271 GLU A O 1
ATOM 2075 N N . VAL A 1 272 ? -25.441 -8.277 11.118 1.00 88.12 272 VAL A N 1
ATOM 2076 C CA . VAL A 1 272 ? -23.986 -8.337 10.907 1.00 88.12 272 VAL A CA 1
ATOM 2077 C C . VAL A 1 272 ? -23.332 -9.292 11.909 1.00 88.12 272 VAL A C 1
ATOM 2079 O O . VAL A 1 272 ? -23.787 -9.377 13.048 1.00 88.12 272 VAL A O 1
ATOM 2082 N N . PRO A 1 273 ? -22.257 -10.005 11.524 1.00 88.44 273 PRO A N 1
ATOM 2083 C CA . PRO A 1 273 ? -21.692 -11.079 12.342 1.00 88.44 273 PRO A CA 1
ATOM 2084 C C . PRO A 1 273 ? -20.805 -10.586 13.507 1.00 88.44 273 PRO A C 1
ATOM 2086 O O . PRO A 1 273 ? -20.217 -11.399 14.218 1.00 88.44 273 PRO A O 1
ATOM 2089 N N . PHE A 1 274 ? -20.703 -9.270 13.718 1.00 91.62 274 PHE A N 1
ATOM 2090 C CA . PHE A 1 274 ? -19.960 -8.636 14.809 1.00 91.62 274 PHE A CA 1
ATOM 2091 C C . PHE A 1 274 ? -20.706 -7.426 15.376 1.00 91.62 274 PHE A C 1
ATOM 2093 O O . PHE A 1 274 ? -21.601 -6.872 14.742 1.00 91.62 274 PHE A O 1
ATOM 2100 N N . ALA A 1 275 ? -20.327 -7.011 16.587 1.00 94.44 275 ALA A N 1
ATOM 2101 C CA . ALA A 1 275 ? -20.927 -5.868 17.262 1.00 94.44 275 ALA A CA 1
ATOM 2102 C C . ALA A 1 275 ? -20.622 -4.544 16.538 1.00 94.44 275 ALA A C 1
ATOM 2104 O O . ALA A 1 275 ? -19.599 -4.389 15.875 1.00 94.44 275 ALA A O 1
ATOM 2105 N N . GLY A 1 276 ? -21.489 -3.546 16.710 1.00 95.38 276 GLY A N 1
ATOM 2106 C CA . GLY A 1 276 ? -21.231 -2.204 16.181 1.00 95.38 276 GLY A CA 1
ATOM 2107 C C . GLY A 1 276 ? -20.132 -1.450 16.940 1.00 95.38 276 GLY A C 1
ATOM 2108 O O . GLY A 1 276 ? -19.404 -0.634 16.377 1.00 95.38 276 GLY A O 1
ATOM 2109 N N . TRP A 1 277 ? -20.008 -1.742 18.229 1.00 97.50 277 TRP A N 1
ATOM 2110 C CA . TRP A 1 277 ? -19.163 -1.026 19.173 1.00 97.50 277 TRP A CA 1
ATOM 2111 C C . TRP A 1 277 ? -18.680 -1.968 20.278 1.00 97.50 277 TRP A C 1
ATOM 2113 O O . TRP A 1 277 ? -19.217 -3.062 20.464 1.00 97.50 277 TRP A O 1
ATOM 2123 N N . ARG A 1 278 ? -17.664 -1.533 21.025 1.00 97.19 278 ARG A N 1
ATOM 2124 C CA . ARG A 1 278 ? -17.131 -2.236 22.195 1.00 97.19 278 ARG A CA 1
ATOM 2125 C C . ARG A 1 278 ? -16.890 -1.247 23.326 1.00 97.19 278 ARG A C 1
ATOM 2127 O O . ARG A 1 278 ? -16.289 -0.200 23.110 1.00 97.19 278 ARG A O 1
ATOM 2134 N N . LEU A 1 279 ? -17.316 -1.606 24.532 1.00 97.69 279 LEU A N 1
ATOM 2135 C CA . LEU A 1 279 ? -16.932 -0.895 25.746 1.00 97.69 279 LEU A CA 1
ATOM 2136 C C . LEU A 1 279 ? -15.672 -1.534 26.342 1.00 97.69 279 LEU A C 1
ATOM 2138 O O . LEU A 1 279 ? -15.601 -2.756 26.483 1.00 97.69 279 LEU A O 1
ATOM 2142 N N . VAL A 1 280 ? -14.675 -0.714 26.657 1.00 96.94 280 VAL A N 1
ATOM 2143 C CA . VAL A 1 280 ? -13.360 -1.135 27.149 1.00 96.94 280 VAL A CA 1
ATOM 2144 C C . VAL A 1 280 ? -13.016 -0.335 28.394 1.00 96.94 280 VAL A C 1
ATOM 2146 O O . VAL A 1 280 ? -13.235 0.873 28.444 1.00 96.94 280 VAL A O 1
ATOM 2149 N N . GLN A 1 281 ? -12.460 -1.003 29.397 1.00 96.69 281 GLN A N 1
ATOM 2150 C CA . GLN A 1 281 ? -11.927 -0.337 30.574 1.00 96.69 281 GLN A CA 1
ATOM 2151 C C . GLN A 1 281 ? -10.434 -0.052 30.368 1.00 96.69 281 GLN A C 1
ATOM 2153 O O . GLN A 1 281 ? -9.679 -0.974 30.080 1.00 96.69 281 GLN A O 1
ATOM 2158 N N . ALA A 1 282 ? -10.028 1.210 30.521 1.00 94.62 282 ALA A N 1
ATOM 2159 C CA . ALA A 1 282 ? -8.630 1.647 30.508 1.00 94.62 282 ALA A CA 1
ATOM 2160 C C . ALA A 1 282 ? -8.324 2.336 31.846 1.00 94.62 282 ALA A C 1
ATOM 2162 O O . ALA A 1 282 ? -8.772 3.456 32.118 1.00 94.62 282 ALA A O 1
ATOM 2163 N N . GLY A 1 283 ? -7.649 1.626 32.750 1.00 93.62 283 GLY A N 1
ATOM 2164 C CA . GLY A 1 283 ? -7.579 1.995 34.162 1.00 93.62 283 GLY A CA 1
ATOM 2165 C C . GLY A 1 283 ? -8.978 2.125 34.778 1.00 93.62 283 GLY A C 1
ATOM 2166 O O . GLY A 1 283 ? -9.696 1.140 34.940 1.00 93.62 283 GLY A O 1
ATOM 2167 N N . ARG A 1 284 ? -9.385 3.353 35.128 1.00 93.38 284 ARG A N 1
ATOM 2168 C CA . ARG A 1 284 ? -10.740 3.647 35.643 1.00 93.38 284 ARG A CA 1
ATOM 2169 C C . ARG A 1 284 ? -11.701 4.226 34.598 1.00 93.38 284 ARG A C 1
ATOM 2171 O O . ARG A 1 284 ? -12.868 4.437 34.916 1.00 93.38 284 ARG A O 1
ATOM 2178 N N . ALA A 1 285 ? -11.217 4.527 33.395 1.00 95.69 285 ALA A N 1
ATOM 2179 C CA . ALA A 1 285 ? -12.029 5.106 32.335 1.00 95.69 285 ALA A CA 1
ATOM 2180 C C . ALA A 1 285 ? -12.823 4.020 31.602 1.00 95.69 285 ALA A C 1
ATOM 2182 O O . ALA A 1 285 ? -12.293 2.954 31.292 1.00 95.69 285 ALA A O 1
ATOM 2183 N N . GLN A 1 286 ? -14.084 4.315 31.304 1.00 97.38 286 GLN A N 1
ATOM 2184 C CA . GLN A 1 286 ? -14.945 3.540 30.417 1.00 97.38 286 GLN A CA 1
ATOM 2185 C C . GLN A 1 286 ? -14.884 4.152 29.017 1.00 97.38 286 GLN A C 1
ATOM 2187 O O . GLN A 1 286 ? -15.439 5.225 28.774 1.00 97.38 286 GLN A O 1
ATOM 2192 N N . VAL A 1 287 ? -14.192 3.474 28.106 1.00 97.69 287 VAL A N 1
ATOM 2193 C CA . VAL A 1 287 ? -13.953 3.912 26.729 1.00 97.69 287 VAL A CA 1
ATOM 2194 C C . VAL A 1 287 ? -14.888 3.158 25.792 1.00 97.69 287 VAL A C 1
ATOM 2196 O O . VAL A 1 287 ? -14.838 1.932 25.703 1.00 97.69 287 VAL A O 1
ATOM 2199 N N . LEU A 1 288 ? -15.743 3.883 25.077 1.00 98.31 288 LEU A N 1
ATOM 2200 C CA . LEU A 1 288 ? -16.569 3.329 24.012 1.00 98.31 288 LEU A CA 1
ATOM 2201 C C . LEU A 1 288 ? -15.824 3.443 22.684 1.00 98.31 288 LEU A C 1
ATOM 2203 O O . LEU A 1 288 ? -15.558 4.547 22.224 1.00 98.31 288 LEU A O 1
ATOM 2207 N N . VAL A 1 289 ? -15.536 2.314 22.043 1.00 97.94 289 VAL A N 1
ATOM 2208 C CA . VAL A 1 289 ? -14.963 2.268 20.695 1.00 97.94 289 VAL A CA 1
ATOM 2209 C C . VAL A 1 289 ? -16.064 1.925 19.696 1.00 97.94 289 VAL A C 1
ATOM 2211 O O . VAL A 1 289 ? -16.664 0.852 19.775 1.00 97.94 289 VAL A O 1
ATOM 2214 N N . VAL A 1 290 ? -16.327 2.828 18.753 1.00 97.81 290 VAL A N 1
ATOM 2215 C CA . VAL A 1 290 ? -17.360 2.699 17.719 1.00 97.81 290 VAL A CA 1
ATOM 2216 C C . VAL A 1 290 ? -16.692 2.508 16.363 1.00 97.81 290 VAL A C 1
ATOM 2218 O O . VAL A 1 290 ? -15.989 3.398 15.885 1.00 97.81 290 VAL A O 1
ATOM 2221 N N . GLY A 1 291 ? -16.915 1.353 15.736 1.00 96.06 291 GLY A N 1
ATOM 2222 C CA . GLY A 1 291 ? -16.388 1.074 14.402 1.00 96.06 291 GLY A CA 1
ATOM 2223 C C . GLY A 1 291 ? -17.243 1.704 13.313 1.00 96.06 291 GLY A C 1
ATOM 2224 O O . GLY A 1 291 ? -18.468 1.638 13.379 1.00 96.06 291 GLY A O 1
ATOM 2225 N N . LEU A 1 292 ? -16.621 2.290 12.298 1.00 94.69 292 LEU A N 1
ATOM 2226 C CA . LEU A 1 292 ? -17.298 2.953 11.189 1.00 94.69 292 LEU A CA 1
ATOM 2227 C C . LEU A 1 292 ? -16.706 2.494 9.855 1.00 94.69 292 LEU A C 1
ATOM 2229 O O . LEU A 1 292 ? -15.494 2.417 9.687 1.00 94.69 292 LEU A O 1
ATOM 2233 N N . VAL A 1 293 ? -17.584 2.234 8.894 1.00 91.69 293 VAL A N 1
ATOM 2234 C CA . VAL A 1 293 ? -17.247 1.913 7.505 1.00 91.69 293 VAL A CA 1
ATOM 2235 C C . VAL A 1 293 ? -17.513 3.134 6.630 1.00 91.69 293 VAL A C 1
ATOM 2237 O O . VAL A 1 293 ? -18.497 3.845 6.844 1.00 91.69 293 VAL A O 1
ATOM 2240 N N . ASN A 1 294 ? -16.670 3.374 5.624 1.00 88.81 294 ASN A N 1
ATOM 2241 C CA . ASN A 1 294 ? -16.872 4.468 4.678 1.00 88.81 294 ASN A CA 1
ATOM 2242 C C . ASN A 1 294 ? -18.196 4.301 3.892 1.00 88.81 294 ASN A C 1
ATOM 2244 O O . ASN A 1 294 ? -18.323 3.336 3.133 1.00 88.81 294 ASN A O 1
ATOM 2248 N N . PRO A 1 295 ? -19.174 5.220 4.009 1.00 89.06 295 PRO A N 1
ATOM 2249 C CA . PRO A 1 295 ? -20.374 5.182 3.172 1.00 89.06 295 PRO A CA 1
ATOM 2250 C C . PRO A 1 295 ? -20.088 5.544 1.705 1.00 89.06 295 PRO A C 1
ATOM 2252 O O . PRO A 1 295 ? -20.843 5.123 0.828 1.00 89.06 295 PRO A O 1
ATOM 2255 N N . ASP A 1 296 ? -18.989 6.259 1.440 1.00 84.62 296 ASP A N 1
ATOM 2256 C CA . ASP A 1 296 ? -18.639 6.834 0.134 1.00 84.62 296 ASP A CA 1
ATOM 2257 C C . ASP A 1 296 ? -17.788 5.882 -0.732 1.00 84.62 296 ASP A C 1
ATOM 2259 O O . ASP A 1 296 ? -17.051 6.309 -1.623 1.00 84.62 296 ASP A O 1
ATOM 2263 N N . LEU A 1 297 ? -17.834 4.574 -0.458 1.00 80.38 297 LEU A N 1
ATOM 2264 C CA . LEU A 1 297 ? -17.106 3.585 -1.254 1.00 80.38 297 LEU A CA 1
ATOM 2265 C C . LEU A 1 297 ? -17.666 3.499 -2.680 1.00 80.38 297 LEU A C 1
ATOM 2267 O O . LEU A 1 297 ? -18.888 3.547 -2.858 1.00 80.38 297 LEU A O 1
ATOM 2271 N N . PRO A 1 298 ? -16.806 3.268 -3.693 1.00 76.81 298 PRO A N 1
ATOM 2272 C CA . PRO A 1 298 ? -17.270 2.947 -5.036 1.00 76.81 298 PRO A CA 1
ATOM 2273 C C . PRO A 1 298 ? -18.273 1.779 -5.005 1.00 76.81 298 PRO A C 1
ATOM 2275 O O . PRO A 1 298 ? -18.038 0.820 -4.263 1.00 76.81 298 PRO A O 1
ATOM 2278 N N . PRO A 1 299 ? -19.358 1.803 -5.805 1.00 76.38 299 PRO A N 1
ATOM 2279 C CA . PRO A 1 299 ? -20.414 0.788 -5.752 1.00 76.38 299 PRO A CA 1
ATOM 2280 C C . PRO A 1 299 ? -19.910 -0.655 -5.857 1.00 76.38 299 PRO A C 1
ATOM 2282 O O . PRO A 1 299 ? -20.345 -1.512 -5.095 1.00 76.38 299 PRO A O 1
ATOM 2285 N N . SER A 1 300 ? -18.943 -0.915 -6.737 1.00 69.88 300 SER A N 1
ATOM 2286 C CA . SER A 1 300 ? -18.328 -2.235 -6.912 1.00 69.88 300 SER A CA 1
ATOM 2287 C C . SER A 1 300 ? -17.554 -2.701 -5.677 1.00 69.88 300 SER A C 1
ATOM 2289 O O . SER A 1 300 ? -17.723 -3.828 -5.215 1.00 69.88 300 SER A O 1
ATOM 2291 N N . VAL A 1 301 ? -16.744 -1.811 -5.099 1.00 75.38 301 VAL A N 1
ATOM 2292 C CA . VAL A 1 301 ? -15.983 -2.064 -3.870 1.00 75.38 301 VAL A CA 1
ATOM 2293 C C . VAL A 1 301 ? -16.939 -2.311 -2.709 1.00 75.38 301 VAL A C 1
ATOM 2295 O O . VAL A 1 301 ? -16.758 -3.266 -1.957 1.00 75.38 301 VAL A O 1
ATOM 2298 N N . ARG A 1 302 ? -17.991 -1.494 -2.593 1.00 83.00 302 ARG A N 1
ATOM 2299 C CA . ARG A 1 302 ? -19.031 -1.646 -1.577 1.00 83.00 302 ARG A CA 1
ATOM 2300 C C . ARG A 1 302 ? -19.750 -2.983 -1.705 1.00 83.00 302 ARG A C 1
ATOM 2302 O O . ARG A 1 302 ? -19.849 -3.691 -0.710 1.00 83.00 302 ARG A O 1
ATOM 2309 N N . LEU A 1 303 ? -20.215 -3.332 -2.903 1.00 81.06 303 LEU A N 1
ATOM 2310 C CA . LEU A 1 303 ? -20.926 -4.584 -3.155 1.00 81.06 303 LEU A CA 1
ATOM 2311 C C . LEU A 1 303 ? -20.045 -5.791 -2.823 1.00 81.06 303 LEU A C 1
ATOM 2313 O O . LEU A 1 303 ? -20.485 -6.725 -2.162 1.00 81.06 303 LEU A O 1
ATOM 2317 N N . ARG A 1 304 ? -18.772 -5.753 -3.217 1.00 75.69 304 ARG A N 1
ATOM 2318 C CA . ARG A 1 304 ? -17.818 -6.820 -2.914 1.00 75.69 304 ARG A CA 1
ATOM 2319 C C . ARG A 1 304 ? -17.547 -6.958 -1.414 1.00 75.69 304 ARG A C 1
ATOM 2321 O O . ARG A 1 304 ? -17.518 -8.069 -0.891 1.00 75.69 304 ARG A O 1
ATOM 2328 N N . ALA A 1 305 ? -17.291 -5.841 -0.741 1.00 79.94 305 ALA A N 1
ATOM 2329 C CA . ALA A 1 305 ? -16.868 -5.841 0.653 1.00 79.94 305 ALA A CA 1
ATOM 2330 C C . ALA A 1 305 ? -18.042 -6.069 1.621 1.00 79.94 305 ALA A C 1
ATOM 2332 O O . ALA A 1 305 ? -17.948 -6.835 2.579 1.00 79.94 305 ALA A O 1
ATOM 2333 N N . PHE A 1 306 ? -19.175 -5.425 1.358 1.00 86.69 306 PHE A N 1
ATOM 2334 C CA . PHE A 1 306 ? -20.299 -5.327 2.288 1.00 86.69 306 PHE A CA 1
ATOM 2335 C C . PHE A 1 306 ? -21.617 -5.869 1.716 1.00 86.69 306 PHE A C 1
ATOM 2337 O O . PHE A 1 306 ? -22.614 -5.899 2.438 1.00 86.69 306 PHE A O 1
ATOM 2344 N N . GLY A 1 307 ? -21.646 -6.335 0.463 1.00 85.25 307 GLY A N 1
ATOM 2345 C CA . GLY A 1 307 ? -22.873 -6.772 -0.207 1.00 85.25 307 GLY A CA 1
ATOM 2346 C C . GLY A 1 307 ? -23.853 -5.620 -0.441 1.00 85.25 307 GLY A C 1
ATOM 2347 O O . GLY A 1 307 ? -23.473 -4.449 -0.472 1.00 85.25 307 GLY A O 1
ATOM 2348 N N . ASP A 1 308 ? -25.143 -5.947 -0.521 1.00 84.69 308 ASP A N 1
ATOM 2349 C CA . ASP A 1 308 ? -26.242 -4.976 -0.674 1.00 84.69 308 ASP A CA 1
ATOM 2350 C C . ASP A 1 308 ? -26.618 -4.263 0.638 1.00 84.69 308 ASP A C 1
ATOM 2352 O O . ASP A 1 308 ? -27.687 -3.661 0.770 1.00 84.69 308 ASP A O 1
ATOM 2356 N N . ARG A 1 309 ? -25.759 -4.339 1.660 1.00 87.62 309 ARG A N 1
ATOM 2357 C CA . ARG A 1 309 ? -26.068 -3.782 2.977 1.00 87.62 309 ARG A CA 1
ATOM 2358 C C . ARG A 1 309 ? -26.181 -2.265 2.918 1.00 87.62 309 ARG A C 1
ATOM 2360 O O . ARG A 1 309 ? -25.375 -1.556 2.301 1.00 87.62 309 ARG A O 1
ATOM 2367 N N . ALA A 1 310 ? -27.179 -1.749 3.629 1.00 90.19 310 ALA A N 1
ATOM 2368 C CA . ALA A 1 310 ? -27.272 -0.326 3.907 1.00 90.19 310 ALA A CA 1
ATOM 2369 C C . ALA A 1 310 ? -26.089 0.091 4.791 1.00 90.19 310 ALA A C 1
ATOM 2371 O O . ALA A 1 310 ? -25.809 -0.566 5.789 1.00 90.19 310 ALA A O 1
ATOM 2372 N N . ILE A 1 311 ? -25.413 1.181 4.433 1.00 92.06 311 ILE A N 1
ATOM 2373 C CA . ILE A 1 311 ? -24.409 1.822 5.283 1.00 92.06 311 ILE A CA 1
ATOM 2374 C C . ILE A 1 311 ? -25.045 3.115 5.781 1.00 92.06 311 ILE A C 1
ATOM 2376 O O . ILE A 1 311 ? -25.368 3.993 4.979 1.00 92.06 311 ILE A O 1
ATOM 2380 N N . THR A 1 312 ? -25.324 3.196 7.079 1.00 92.81 312 THR A N 1
ATOM 2381 C CA . THR A 1 312 ? -25.995 4.356 7.672 1.00 92.81 312 THR A CA 1
ATOM 2382 C C . THR A 1 312 ? -25.023 5.533 7.833 1.00 92.81 312 THR A C 1
ATOM 2384 O O . THR A 1 312 ? -23.803 5.338 7.880 1.00 92.81 312 THR A O 1
ATOM 2387 N N . PRO A 1 313 ? -25.531 6.778 7.920 1.00 93.38 313 PRO A N 1
ATOM 2388 C CA . PRO A 1 313 ? -24.685 7.938 8.179 1.00 93.38 313 PRO A CA 1
ATOM 2389 C C . PRO A 1 313 ? -23.872 7.771 9.479 1.00 93.38 313 PRO A C 1
ATOM 2391 O O . PRO A 1 313 ? -24.470 7.460 10.516 1.00 93.38 313 PRO A O 1
ATOM 2394 N N . PRO A 1 314 ? -22.545 8.014 9.468 1.00 93.56 314 PRO A N 1
ATOM 2395 C CA . PRO A 1 314 ? -21.673 7.763 10.619 1.00 93.56 314 PRO A CA 1
ATOM 2396 C C . PRO A 1 314 ? -22.123 8.423 11.930 1.00 93.56 314 PRO A C 1
ATOM 2398 O O . PRO A 1 314 ? -22.121 7.770 12.970 1.00 93.56 314 PRO A O 1
ATOM 2401 N N . GLY A 1 315 ? -22.573 9.684 11.890 1.00 93.56 315 GLY A N 1
ATOM 2402 C CA . GLY A 1 315 ? -23.016 10.402 13.095 1.00 93.56 315 GLY A CA 1
ATOM 2403 C C . GLY A 1 315 ? -24.218 9.752 13.780 1.00 93.56 315 GLY A C 1
ATOM 2404 O O . GLY A 1 315 ? -24.244 9.628 15.001 1.00 93.56 315 GLY A O 1
ATOM 2405 N N . LYS A 1 316 ? -25.175 9.232 12.999 1.00 95.25 316 LYS A N 1
ATOM 2406 C CA . LYS A 1 316 ? -26.311 8.484 13.552 1.00 95.25 316 LYS A CA 1
ATOM 2407 C C . LYS A 1 316 ? -25.836 7.217 14.267 1.00 95.25 316 LYS A C 1
ATOM 2409 O O . LYS A 1 316 ? -26.283 6.944 15.374 1.00 95.25 316 LYS A O 1
ATOM 2414 N N . ALA A 1 317 ? -24.927 6.467 13.646 1.00 95.50 317 ALA A N 1
ATOM 2415 C CA . ALA A 1 317 ? -24.403 5.231 14.220 1.00 95.50 317 ALA A CA 1
ATOM 2416 C C . ALA A 1 317 ? -23.644 5.469 15.538 1.00 95.50 317 ALA A C 1
ATOM 2418 O O . ALA A 1 317 ? -23.801 4.690 16.477 1.00 95.50 317 ALA A O 1
ATOM 2419 N N . VAL A 1 318 ? -22.872 6.558 15.634 1.00 96.69 318 VAL A N 1
ATOM 2420 C CA . VAL A 1 318 ? -22.199 6.950 16.884 1.00 96.69 318 VAL A CA 1
ATOM 2421 C C . VAL A 1 318 ? -23.211 7.317 17.968 1.00 96.69 318 VAL A C 1
ATOM 2423 O O . VAL A 1 318 ? -23.133 6.769 19.065 1.00 96.69 318 VAL A O 1
ATOM 2426 N N . ASN A 1 319 ? -24.185 8.178 17.665 1.00 96.50 319 ASN A N 1
ATOM 2427 C CA . ASN A 1 319 ? -25.206 8.588 18.634 1.00 96.50 319 ASN A CA 1
ATOM 2428 C C . ASN A 1 319 ? -25.999 7.379 19.166 1.00 96.50 319 ASN A C 1
ATOM 2430 O O . ASN A 1 319 ? -26.212 7.253 20.374 1.00 96.50 319 ASN A O 1
ATOM 2434 N N . ASP A 1 320 ? -26.374 6.449 18.281 1.00 96.62 320 ASP A N 1
ATOM 2435 C CA . ASP A 1 320 ? -27.064 5.211 18.653 1.00 96.62 320 ASP A CA 1
ATOM 2436 C C . ASP A 1 320 ? -26.184 4.330 19.566 1.00 96.62 320 ASP A C 1
ATOM 2438 O O . ASP A 1 320 ? -26.664 3.808 20.577 1.00 96.62 320 ASP A O 1
ATOM 2442 N N . ALA A 1 321 ? -24.888 4.191 19.257 1.00 97.25 321 ALA A N 1
ATOM 2443 C CA . ALA A 1 321 ? -23.940 3.434 20.078 1.00 97.25 321 ALA A CA 1
ATOM 2444 C C . ALA A 1 321 ? -23.750 4.058 21.471 1.00 97.25 321 ALA A C 1
ATOM 2446 O O . ALA A 1 321 ? -23.760 3.348 22.478 1.00 97.25 321 ALA A O 1
ATOM 2447 N N . VAL A 1 322 ? -23.636 5.386 21.554 1.00 97.88 322 VAL A N 1
ATOM 2448 C CA . VAL A 1 322 ? -23.489 6.112 22.824 1.00 97.88 322 VAL A CA 1
ATOM 2449 C C . VAL A 1 322 ? -24.743 5.992 23.678 1.00 97.88 322 VAL A C 1
ATOM 2451 O O . VAL A 1 322 ? -24.631 5.750 24.881 1.00 97.88 322 VAL A O 1
ATOM 2454 N N . ALA A 1 323 ? -25.935 6.084 23.085 1.00 97.88 323 ALA A N 1
ATOM 2455 C CA . ALA A 1 323 ? -27.191 5.886 23.803 1.00 97.88 323 ALA A CA 1
ATOM 2456 C C . ALA A 1 323 ? -27.293 4.467 24.396 1.00 97.88 323 ALA A C 1
ATOM 2458 O O . ALA A 1 323 ? -27.676 4.299 25.558 1.00 97.88 323 ALA A O 1
ATOM 2459 N N . GLN A 1 324 ? -26.899 3.443 23.631 1.00 97.50 324 GLN A N 1
ATOM 2460 C CA . GLN A 1 324 ? -26.879 2.052 24.097 1.00 97.50 324 GLN A CA 1
ATOM 2461 C C . GLN A 1 324 ? -25.861 1.833 25.222 1.00 97.50 324 GLN A C 1
ATOM 2463 O O . GLN A 1 324 ? -26.211 1.276 26.265 1.00 97.50 324 GLN A O 1
ATOM 2468 N N . ALA A 1 325 ? -24.630 2.321 25.055 1.00 97.56 325 ALA A N 1
ATOM 2469 C CA . ALA A 1 325 ? -23.593 2.227 26.078 1.00 97.56 325 ALA A CA 1
ATOM 2470 C C . ALA A 1 325 ? -23.983 2.990 27.355 1.00 97.56 325 ALA A C 1
ATOM 2472 O O . ALA A 1 325 ? -23.790 2.491 28.461 1.00 97.56 325 ALA A O 1
ATOM 2473 N N . THR A 1 326 ? -24.611 4.159 27.209 1.00 97.56 326 THR A N 1
ATOM 2474 C CA . THR A 1 326 ? -25.123 4.959 28.330 1.00 97.56 326 THR A CA 1
ATOM 2475 C C . THR A 1 326 ? -26.188 4.204 29.110 1.00 97.56 326 THR A C 1
ATOM 2477 O O . THR A 1 326 ? -26.152 4.174 30.339 1.00 97.56 326 THR A O 1
ATOM 2480 N N . LYS A 1 327 ? -27.108 3.536 28.406 1.00 97.69 327 LYS A N 1
ATOM 2481 C CA . LYS A 1 327 ? -28.114 2.677 29.034 1.00 97.69 327 LYS A CA 1
ATOM 2482 C C . LYS A 1 327 ? -27.471 1.515 29.798 1.00 97.69 327 LYS A C 1
ATOM 2484 O O . LYS A 1 327 ? -27.936 1.197 30.887 1.00 97.69 327 LYS A O 1
ATOM 2489 N N . GLN A 1 328 ? -26.419 0.901 29.254 1.00 96.81 328 GLN A N 1
ATOM 2490 C CA . GLN A 1 328 ? -25.706 -0.200 29.911 1.00 96.81 328 GLN A CA 1
ATOM 2491 C C . GLN A 1 328 ? -24.928 0.258 31.153 1.00 96.81 328 GLN A C 1
ATOM 2493 O O . GLN A 1 328 ? -24.912 -0.444 32.160 1.00 96.81 328 GLN A O 1
ATOM 2498 N N . LEU A 1 329 ? -24.285 1.423 31.090 1.00 95.81 329 LEU A N 1
ATOM 2499 C CA . LEU A 1 329 ? -23.459 1.965 32.170 1.00 95.81 329 LEU A CA 1
ATOM 2500 C C . LEU A 1 329 ? -24.254 2.723 33.243 1.00 95.81 329 LEU A C 1
ATOM 2502 O O . LEU A 1 329 ? -23.722 2.989 34.318 1.00 95.81 329 LEU A O 1
ATOM 2506 N N . GLY A 1 330 ? -25.482 3.150 32.937 1.00 96.00 330 GLY A N 1
ATOM 2507 C CA . GLY A 1 330 ? -26.232 4.117 33.747 1.00 96.00 330 GLY A CA 1
ATOM 2508 C C . GLY A 1 330 ? -25.665 5.545 33.689 1.00 96.00 330 GLY A C 1
ATOM 2509 O O . GLY A 1 330 ? -26.127 6.423 34.413 1.00 96.00 330 GLY A O 1
ATOM 2510 N N . ARG A 1 331 ? -24.658 5.783 32.842 1.00 94.38 331 ARG A N 1
ATOM 2511 C CA . ARG A 1 331 ? -23.972 7.065 32.624 1.00 94.38 331 ARG A CA 1
ATOM 2512 C C . ARG A 1 331 ? -23.300 7.070 31.254 1.00 94.38 331 ARG A C 1
ATOM 2514 O O . ARG A 1 331 ? -23.005 6.002 30.725 1.00 94.38 331 ARG A O 1
ATOM 2521 N N . ARG A 1 332 ? -22.988 8.247 30.704 1.00 93.88 332 ARG A N 1
ATOM 2522 C CA . ARG A 1 332 ? -22.199 8.336 29.463 1.00 93.88 332 ARG A CA 1
ATOM 2523 C C . ARG A 1 332 ? -20.821 7.674 29.661 1.00 93.88 332 ARG A C 1
ATOM 2525 O O . ARG A 1 332 ? -20.237 7.838 30.743 1.00 93.88 332 ARG A O 1
ATOM 2532 N N . PRO A 1 333 ? -20.288 6.972 28.643 1.00 96.69 333 PRO A N 1
ATOM 2533 C CA . PRO A 1 333 ? -18.872 6.629 28.583 1.00 96.69 333 PRO A CA 1
ATOM 2534 C C . PRO A 1 333 ? -17.980 7.851 28.837 1.00 96.69 333 PRO A C 1
ATOM 2536 O O . PRO A 1 333 ? -18.319 8.979 28.457 1.00 96.69 333 PRO A O 1
ATOM 2539 N N . ASP A 1 334 ? -16.840 7.617 29.481 1.00 95.50 334 ASP A N 1
ATOM 2540 C CA . ASP A 1 334 ? -15.870 8.667 29.793 1.00 95.50 334 ASP A CA 1
ATOM 2541 C C . ASP A 1 334 ? -15.222 9.211 28.512 1.00 95.50 334 ASP A C 1
ATOM 2543 O O . ASP A 1 334 ? -15.022 10.417 28.383 1.00 95.50 334 ASP A O 1
ATOM 2547 N N . ILE A 1 335 ? -14.957 8.321 27.549 1.00 95.50 335 ILE A N 1
ATOM 2548 C CA . ILE A 1 335 ? -14.412 8.644 26.226 1.00 95.50 335 ILE A CA 1
ATOM 2549 C C . ILE A 1 335 ? -15.199 7.880 25.160 1.00 95.50 335 ILE A C 1
ATOM 2551 O O . ILE A 1 335 ? -15.469 6.688 25.320 1.00 95.50 335 ILE A O 1
ATOM 2555 N N . VAL A 1 336 ? -15.513 8.545 24.052 1.00 96.56 336 VAL A N 1
ATOM 2556 C CA . VAL A 1 336 ? -16.070 7.951 22.834 1.00 96.56 336 VAL A CA 1
ATOM 2557 C C . VAL A 1 336 ? -15.059 8.084 21.696 1.00 96.56 336 VAL A C 1
ATOM 2559 O O . VAL A 1 336 ? -14.735 9.187 21.254 1.00 96.56 336 VAL A O 1
ATOM 2562 N N . VAL A 1 337 ? -14.577 6.945 21.206 1.00 95.31 337 VAL A N 1
ATOM 2563 C CA . VAL A 1 337 ? -13.639 6.839 20.087 1.00 95.31 337 VAL A CA 1
ATOM 2564 C C . VAL A 1 337 ? -14.387 6.367 18.845 1.00 95.31 337 VAL A C 1
ATOM 2566 O O . VAL A 1 337 ? -14.886 5.242 18.808 1.00 95.31 337 VAL A O 1
ATOM 2569 N N . ALA A 1 338 ? -14.435 7.202 17.813 1.00 94.12 338 ALA A N 1
ATOM 2570 C CA . ALA A 1 338 ? -14.859 6.810 16.475 1.00 94.12 338 ALA A CA 1
ATOM 2571 C C . ALA A 1 338 ? -13.648 6.280 15.692 1.00 94.12 338 ALA A C 1
ATOM 2573 O O . ALA A 1 338 ? -12.626 6.958 15.584 1.00 94.12 338 ALA A O 1
ATOM 2574 N N . LEU A 1 339 ? -13.760 5.067 15.152 1.00 92.19 339 LEU A N 1
ATOM 2575 C CA . LEU A 1 339 ? -12.667 4.332 14.516 1.00 92.19 339 LEU A CA 1
ATOM 2576 C C . LEU A 1 339 ? -13.080 3.889 13.110 1.00 92.19 339 LEU A C 1
ATOM 2578 O O . LEU A 1 339 ? -14.064 3.166 12.975 1.00 92.19 339 LEU A O 1
ATOM 2582 N N . GLY A 1 340 ? -12.332 4.272 12.073 1.00 89.19 340 GLY A N 1
ATOM 2583 C CA . GLY A 1 340 ? -12.561 3.747 10.725 1.00 89.19 340 GLY A CA 1
ATOM 2584 C C . GLY A 1 340 ? -11.968 4.574 9.590 1.00 89.19 340 GLY A C 1
ATOM 2585 O O . GLY A 1 340 ? -11.686 5.763 9.728 1.00 89.19 340 GLY A O 1
ATOM 2586 N N . VAL A 1 341 ? -11.822 3.949 8.426 1.00 83.69 341 VAL A N 1
ATOM 2587 C CA . VAL A 1 341 ? -11.409 4.614 7.185 1.00 83.69 341 VAL A CA 1
ATOM 2588 C C . VAL A 1 341 ? -12.567 5.448 6.649 1.00 83.69 341 VAL A C 1
ATOM 2590 O O . VAL A 1 341 ? -13.495 4.901 6.071 1.00 83.69 341 VAL A O 1
ATOM 2593 N N . LEU A 1 342 ? -12.544 6.770 6.846 1.00 81.88 342 LEU A N 1
ATOM 2594 C CA . LEU A 1 342 ? -13.583 7.691 6.363 1.00 81.88 342 LEU A CA 1
ATOM 2595 C C . LEU A 1 342 ? -13.011 8.670 5.327 1.00 81.88 342 LEU A C 1
ATOM 2597 O O . LEU A 1 342 ? -11.985 9.309 5.574 1.00 81.88 342 LEU A O 1
ATOM 2601 N N . GLY A 1 343 ? -13.700 8.834 4.192 1.00 74.62 343 GLY A N 1
ATOM 2602 C CA . GLY A 1 343 ? -13.401 9.899 3.223 1.00 74.62 343 GLY A CA 1
ATOM 2603 C C . GLY A 1 343 ? -13.632 11.298 3.813 1.00 74.62 343 GLY A C 1
ATOM 2604 O O . GLY A 1 343 ? -14.238 11.431 4.882 1.00 74.62 343 GLY A O 1
ATOM 2605 N N . ALA A 1 344 ? -13.159 12.361 3.148 1.00 76.44 344 ALA A N 1
ATOM 2606 C CA . ALA A 1 344 ? -13.350 13.727 3.651 1.00 76.44 344 ALA A CA 1
ATOM 2607 C C . ALA A 1 344 ? -14.830 14.080 3.865 1.00 76.44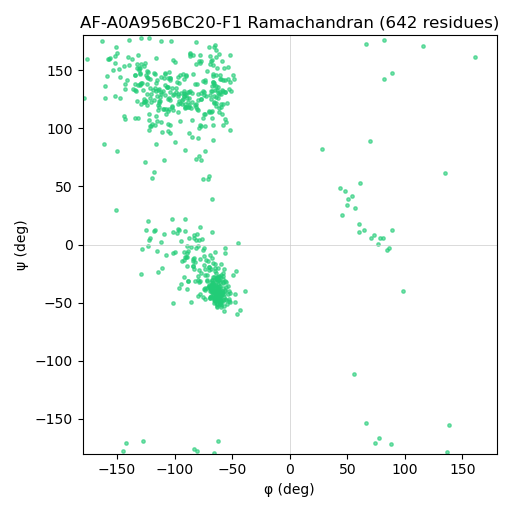 344 ALA A C 1
ATOM 2609 O O . ALA A 1 344 ? -15.172 14.636 4.909 1.00 76.44 344 ALA A O 1
ATOM 2610 N N . ALA A 1 345 ? -15.706 13.692 2.932 1.00 80.12 345 ALA A N 1
ATOM 2611 C CA . ALA A 1 345 ? -17.142 13.947 3.022 1.00 80.12 345 ALA A CA 1
ATOM 2612 C C . ALA A 1 345 ? -17.783 13.233 4.226 1.00 80.12 345 ALA A C 1
ATOM 2614 O O . ALA A 1 345 ? -18.373 13.893 5.083 1.00 80.12 345 ALA A O 1
ATOM 2615 N N . ALA A 1 346 ? -17.603 11.914 4.360 1.00 84.12 346 ALA A N 1
ATOM 2616 C CA . ALA A 1 346 ? -18.084 11.154 5.516 1.00 84.12 346 ALA A CA 1
ATOM 2617 C C . ALA A 1 346 ? -17.558 11.682 6.864 1.00 84.12 346 ALA A C 1
ATOM 2619 O O . ALA A 1 346 ? -18.304 11.739 7.843 1.00 84.12 346 ALA A O 1
ATOM 2620 N N . ARG A 1 347 ? -16.287 12.097 6.926 1.00 84.88 347 ARG A N 1
ATOM 2621 C CA . ARG A 1 347 ? -15.684 12.689 8.130 1.00 84.88 347 ARG A CA 1
ATOM 2622 C C . ARG A 1 347 ? -16.300 14.043 8.468 1.00 84.88 347 ARG A C 1
ATOM 2624 O O . ARG A 1 347 ? -16.637 14.278 9.624 1.00 84.88 347 ARG A O 1
ATOM 2631 N N . GLN A 1 348 ? -16.488 14.915 7.481 1.00 81.62 348 GLN A N 1
ATOM 2632 C CA . GLN A 1 348 ? -17.175 16.189 7.685 1.00 81.62 348 GLN A CA 1
ATOM 2633 C C . GLN A 1 348 ? -18.615 15.969 8.163 1.00 81.62 348 GLN A C 1
ATOM 2635 O O . GLN A 1 348 ? -19.038 16.592 9.135 1.00 81.62 348 GLN A O 1
ATOM 2640 N N . ALA A 1 349 ? -19.334 15.032 7.542 1.00 85.06 349 ALA A N 1
ATOM 2641 C CA . ALA A 1 349 ? -20.689 14.668 7.939 1.00 85.06 349 ALA A CA 1
ATOM 2642 C C . ALA A 1 349 ? -20.749 14.136 9.380 1.00 85.06 349 ALA A C 1
ATOM 2644 O O . ALA A 1 349 ? -21.653 14.509 10.123 1.00 85.06 349 ALA A O 1
ATOM 2645 N N . LEU A 1 350 ? -19.780 13.312 9.801 1.00 87.50 350 LEU A N 1
ATOM 2646 C CA . LEU A 1 350 ? -19.667 12.848 11.187 1.00 87.50 350 LEU A CA 1
ATOM 2647 C C . LEU A 1 350 ? -19.497 14.023 12.157 1.00 87.50 350 LEU A C 1
ATOM 2649 O O . LEU A 1 350 ? -20.266 14.136 13.107 1.00 87.50 350 LEU A O 1
ATOM 2653 N N . MET A 1 351 ? -18.533 14.908 11.887 1.00 82.94 351 MET A N 1
ATOM 2654 C CA . MET A 1 351 ? -18.236 16.057 12.750 1.00 82.94 351 MET A CA 1
ATOM 2655 C C . MET A 1 351 ? -19.398 17.055 12.835 1.00 82.94 351 MET A C 1
ATOM 2657 O O . MET A 1 351 ? -19.547 17.723 13.846 1.00 82.94 351 MET A O 1
ATOM 2661 N N . SER A 1 352 ? -20.220 17.177 11.788 1.00 82.19 352 SER A N 1
ATOM 2662 C CA . SER A 1 352 ? -21.399 18.057 11.802 1.00 82.19 352 SER A CA 1
ATOM 2663 C C . SER A 1 352 ? -22.637 17.433 12.453 1.00 82.19 352 SER A C 1
ATOM 2665 O O . SER A 1 352 ? -23.545 18.164 12.832 1.00 82.19 352 SER A O 1
ATOM 2667 N N . ALA A 1 353 ? -22.715 16.102 12.544 1.00 84.56 353 ALA A N 1
ATOM 2668 C CA . ALA A 1 353 ? -23.922 15.393 12.978 1.00 84.56 353 ALA A CA 1
ATOM 2669 C C . ALA A 1 353 ? -23.831 14.778 14.387 1.00 84.56 353 ALA A C 1
ATOM 2671 O O . ALA A 1 353 ? -24.833 14.255 14.882 1.00 84.56 353 ALA A O 1
ATOM 2672 N N . SER A 1 354 ? -22.653 14.775 15.015 1.00 81.69 354 SER A N 1
ATOM 2673 C CA . SER A 1 354 ? -22.430 14.114 16.302 1.00 81.69 354 SER A CA 1
ATOM 2674 C C . SER A 1 354 ? -21.471 14.900 17.192 1.00 81.69 354 SER A C 1
ATOM 2676 O O . SER A 1 354 ? -20.258 14.834 17.007 1.00 81.69 354 SER A O 1
ATOM 2678 N N . ASP A 1 355 ? -22.021 15.507 18.242 1.00 85.44 355 ASP A N 1
ATOM 2679 C CA . ASP A 1 355 ? -21.266 16.107 19.354 1.00 85.44 355 ASP A CA 1
ATOM 2680 C C . ASP A 1 355 ? -20.694 15.051 20.320 1.00 85.44 355 ASP A C 1
ATOM 2682 O O . ASP A 1 355 ? -20.006 15.380 21.282 1.00 85.44 355 ASP A O 1
ATOM 2686 N N . GLU A 1 356 ? -21.010 13.771 20.108 1.00 90.44 356 GLU A N 1
ATOM 2687 C CA . GLU A 1 356 ? -20.657 12.701 21.039 1.00 90.44 356 GLU A CA 1
ATOM 2688 C C . GLU A 1 356 ? -19.240 12.150 20.861 1.00 90.44 356 GLU A C 1
ATOM 2690 O O . GLU A 1 356 ? -18.790 11.394 21.716 1.00 90.44 356 GLU A O 1
ATOM 2695 N N . VAL A 1 357 ? -18.539 12.476 19.771 1.00 90.81 357 VAL A N 1
ATOM 2696 C CA . VAL A 1 357 ? -17.199 11.935 19.496 1.00 90.81 357 VAL A CA 1
ATOM 2697 C C . VAL A 1 357 ? -16.158 12.732 20.277 1.00 90.81 357 VAL A C 1
ATOM 2699 O O . VAL A 1 357 ? -16.001 13.926 20.048 1.00 90.81 357 VAL A O 1
ATOM 2702 N N . ASP A 1 358 ? -15.396 12.060 21.141 1.00 90.00 358 ASP A N 1
ATOM 2703 C CA . ASP A 1 358 ? -14.262 12.671 21.843 1.00 90.00 358 ASP A CA 1
ATOM 2704 C C . ASP A 1 358 ? -12.965 12.521 21.021 1.00 90.00 358 ASP A C 1
ATOM 2706 O O . ASP A 1 358 ? -12.155 13.445 20.946 1.00 90.00 358 ASP A O 1
ATOM 2710 N N . VAL A 1 359 ? -12.781 11.368 20.362 1.00 88.81 359 VAL A N 1
ATOM 2711 C CA . VAL A 1 359 ? -11.604 11.052 19.533 1.00 88.81 359 VAL A CA 1
ATOM 2712 C C . VAL A 1 359 ? -12.035 10.447 18.199 1.00 88.81 359 VAL A C 1
ATOM 2714 O O . VAL A 1 359 ? -12.824 9.503 18.173 1.00 88.81 359 VAL A O 1
ATOM 2717 N N . LEU A 1 360 ? -11.479 10.941 17.091 1.00 86.31 360 LEU A N 1
ATOM 2718 C CA . LEU A 1 360 ? -11.648 10.353 15.760 1.00 86.31 360 LEU A CA 1
ATOM 2719 C C . LEU A 1 360 ? -10.313 9.806 15.244 1.00 86.31 360 LEU A C 1
ATOM 2721 O O . LEU A 1 360 ? -9.371 10.566 15.018 1.00 86.31 360 LEU A O 1
ATOM 2725 N N . LEU A 1 361 ? -10.269 8.495 15.001 1.00 82.94 361 LEU A N 1
ATOM 2726 C CA . LEU A 1 361 ? -9.155 7.790 14.366 1.00 82.94 361 LEU A CA 1
ATOM 2727 C C . LEU A 1 361 ? -9.551 7.412 12.926 1.00 82.94 361 LEU A C 1
ATOM 2729 O O . LEU A 1 361 ? -10.327 6.472 12.729 1.00 82.94 361 LEU A O 1
ATOM 2733 N N . ALA A 1 362 ? -9.041 8.152 11.929 1.00 68.88 362 ALA A N 1
ATOM 2734 C CA . ALA A 1 362 ? -9.392 8.001 10.507 1.00 68.88 362 ALA A CA 1
ATOM 2735 C C . ALA A 1 362 ? -8.174 7.932 9.547 1.00 68.88 362 ALA A C 1
ATOM 2737 O O . ALA A 1 362 ? -7.057 8.278 9.922 1.00 68.88 362 ALA A O 1
ATOM 2738 N N . ASP A 1 363 ? -8.402 7.459 8.311 1.00 64.06 363 ASP A N 1
ATOM 2739 C CA . ASP A 1 363 ? -7.394 6.964 7.338 1.00 64.06 363 ASP A CA 1
ATOM 2740 C C . ASP A 1 363 ? -6.696 7.985 6.390 1.00 64.06 363 ASP A C 1
ATOM 2742 O O . ASP A 1 363 ? -7.163 9.098 6.149 1.00 64.06 363 ASP A O 1
ATOM 2746 N N . PHE A 1 364 ? -5.590 7.484 5.805 1.00 55.41 364 PHE A N 1
ATOM 2747 C CA . PHE A 1 364 ? -4.583 7.893 4.812 1.00 55.41 364 PHE A CA 1
ATOM 2748 C C . PHE A 1 364 ? -5.029 8.068 3.331 1.00 55.41 364 PHE A C 1
ATOM 2750 O O . PHE A 1 364 ? -4.170 8.153 2.436 1.00 55.41 364 PHE A O 1
ATOM 2757 N N . SER A 1 365 ? -6.324 8.070 2.999 1.00 44.59 365 SER A N 1
ATOM 2758 C CA . SER A 1 365 ? -6.758 7.924 1.592 1.00 44.59 365 SER A CA 1
ATOM 2759 C C . SER A 1 365 ? -6.665 9.183 0.711 1.00 44.59 365 SER A C 1
ATOM 2761 O O . SER A 1 365 ? -6.511 9.049 -0.512 1.00 44.59 365 SER A O 1
ATOM 2763 N N . GLU A 1 366 ? -6.643 10.394 1.271 1.00 39.44 366 GLU A N 1
ATOM 2764 C CA . GLU A 1 366 ? -6.611 11.625 0.470 1.00 39.44 366 GLU A CA 1
ATOM 2765 C C . GLU A 1 366 ? -5.220 12.271 0.410 1.00 39.44 366 GLU A C 1
ATOM 2767 O O . GLU A 1 366 ? -4.536 12.445 1.415 1.00 39.44 366 GLU A O 1
ATOM 2772 N N . ARG A 1 367 ? -4.804 12.674 -0.804 1.00 33.09 367 ARG A N 1
ATOM 2773 C CA . ARG A 1 367 ? -3.644 13.550 -1.079 1.00 33.09 367 ARG A CA 1
ATOM 2774 C C . ARG A 1 367 ? -3.883 14.984 -0.564 1.00 33.09 367 ARG A C 1
ATOM 2776 O O . ARG A 1 367 ? -3.530 15.948 -1.236 1.00 33.09 367 ARG A O 1
ATOM 2783 N N . GLY A 1 368 ? -4.503 15.134 0.598 1.00 31.31 368 GLY A N 1
ATOM 2784 C CA . GLY A 1 368 ? -4.542 16.397 1.308 1.00 31.31 368 GLY A CA 1
ATOM 2785 C C . GLY A 1 368 ? -3.199 16.573 1.987 1.00 31.31 368 GLY A C 1
ATOM 2786 O O . GLY A 1 368 ? -2.918 15.916 2.984 1.00 31.31 368 GLY A O 1
ATOM 2787 N N . VAL A 1 369 ? -2.351 17.420 1.412 1.00 27.91 369 VAL A N 1
ATOM 2788 C CA . VAL A 1 369 ? -1.262 18.068 2.138 1.00 27.91 369 VAL A CA 1
ATOM 2789 C C . VAL A 1 369 ? -1.896 18.720 3.370 1.00 27.91 369 VAL A C 1
ATOM 2791 O O . VAL A 1 369 ? -2.502 19.779 3.265 1.00 27.91 369 VAL A O 1
ATOM 2794 N N . MET A 1 370 ? -1.820 18.068 4.527 1.00 30.28 370 MET A N 1
ATOM 2795 C CA . MET A 1 370 ? -1.663 18.824 5.759 1.00 30.28 370 MET A CA 1
ATOM 2796 C C . MET A 1 370 ? -0.167 19.130 5.819 1.00 30.28 370 MET A C 1
ATOM 2798 O O . MET A 1 370 ? 0.623 18.178 5.772 1.00 30.28 370 MET A O 1
ATOM 2802 N N . PRO A 1 371 ? 0.232 20.413 5.800 1.00 29.39 371 PRO A N 1
ATOM 2803 C CA . PRO A 1 371 ? 1.622 20.802 5.994 1.00 29.39 371 PRO A CA 1
ATOM 2804 C C . PRO A 1 371 ? 2.185 20.075 7.219 1.00 29.39 371 PRO A C 1
ATOM 2806 O O . PRO A 1 371 ? 1.461 19.889 8.202 1.00 29.39 371 PRO A O 1
ATOM 2809 N N . GLU A 1 372 ? 3.453 19.655 7.168 1.00 32.47 372 GLU A N 1
ATOM 2810 C CA . GLU A 1 372 ? 4.162 19.117 8.345 1.00 32.47 372 GLU A CA 1
ATOM 2811 C C . GLU A 1 372 ? 4.006 20.045 9.569 1.00 32.47 372 GLU A C 1
ATOM 2813 O O . GLU A 1 372 ? 3.940 19.572 10.700 1.00 32.47 372 GLU A O 1
ATOM 2818 N N . ASP A 1 373 ? 3.781 21.329 9.302 1.00 29.84 373 ASP A N 1
ATOM 2819 C CA . ASP A 1 373 ? 3.556 22.443 10.216 1.00 29.84 373 ASP A CA 1
ATOM 2820 C C . ASP A 1 373 ? 2.243 22.368 11.029 1.00 29.84 373 ASP A C 1
ATOM 2822 O O . ASP A 1 373 ? 2.119 23.063 12.029 1.00 29.84 373 ASP A O 1
ATOM 2826 N N . VAL A 1 374 ? 1.260 21.529 10.660 1.00 33.69 374 VAL A N 1
ATOM 2827 C CA . VAL A 1 374 ? 0.015 21.344 11.454 1.00 33.69 374 VAL A CA 1
ATOM 2828 C C . VAL A 1 374 ? 0.168 20.233 12.503 1.00 33.69 374 VAL A C 1
ATOM 2830 O O . VAL A 1 374 ? -0.587 20.163 13.471 1.00 33.69 374 VAL A O 1
ATOM 2833 N N . LEU A 1 375 ? 1.165 19.360 12.338 1.00 32.72 375 LEU A N 1
ATOM 2834 C CA . LEU A 1 375 ? 1.461 18.264 13.269 1.00 32.72 375 LEU A CA 1
ATOM 2835 C C . LEU A 1 375 ? 2.465 18.658 14.356 1.00 32.72 375 LEU A C 1
ATOM 2837 O O . LEU A 1 375 ? 2.638 17.922 15.327 1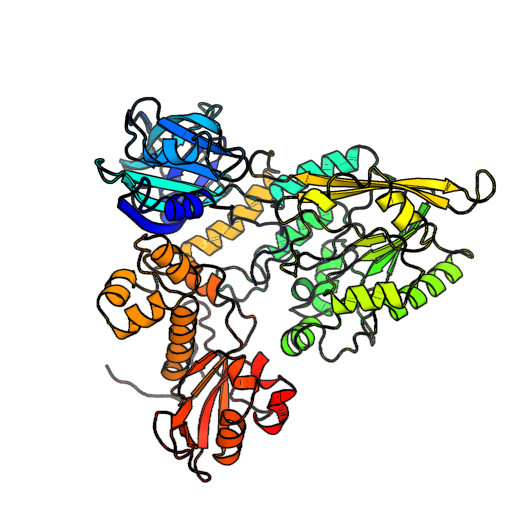.00 32.72 375 LEU A O 1
ATOM 2841 N N . THR A 1 376 ? 3.105 19.815 14.219 1.00 31.77 376 THR A N 1
ATOM 2842 C CA . THR A 1 376 ? 4.037 20.368 15.198 1.00 31.77 376 THR A CA 1
ATOM 2843 C C . THR A 1 376 ? 3.471 21.668 15.756 1.00 31.77 376 THR A C 1
ATOM 2845 O O . THR A 1 376 ? 3.392 22.662 15.054 1.00 31.77 376 THR A O 1
ATOM 2848 N N . SER A 1 377 ? 3.090 21.616 17.032 1.00 33.72 377 SER A N 1
ATOM 2849 C CA . SER A 1 377 ? 2.641 22.718 17.890 1.00 33.72 377 SER A CA 1
ATOM 2850 C C . SER A 1 377 ? 1.279 23.359 17.574 1.00 33.72 377 SER A C 1
ATOM 2852 O O . SER A 1 377 ? 1.179 24.442 17.007 1.00 33.72 377 SER A O 1
ATOM 2854 N N . LEU A 1 378 ? 0.228 22.795 18.171 1.00 36.22 378 LEU A N 1
ATOM 2855 C CA . LEU A 1 378 ? -0.806 23.619 18.814 1.00 36.22 378 LEU A CA 1
ATOM 2856 C C . LEU A 1 378 ? -0.231 24.259 20.101 1.00 36.22 378 LEU A C 1
ATOM 2858 O O . LEU A 1 378 ? -0.772 24.063 21.187 1.00 36.22 378 LEU A O 1
ATOM 2862 N N . ASP A 1 379 ? 0.874 25.000 19.975 1.00 37.31 379 ASP A N 1
ATOM 2863 C CA . ASP A 1 379 ? 1.326 25.955 20.987 1.00 37.31 379 ASP A CA 1
ATOM 2864 C C . ASP A 1 379 ? 1.057 27.354 20.435 1.00 37.31 379 ASP A C 1
ATOM 2866 O O . ASP A 1 379 ? 1.603 27.753 19.409 1.00 37.31 379 ASP A O 1
ATOM 2870 N N . GLY A 1 380 ? 0.181 28.094 21.112 1.00 39.53 380 GLY A N 1
ATOM 2871 C CA . GLY A 1 380 ? -0.209 29.451 20.733 1.00 39.53 380 GLY A CA 1
ATOM 2872 C C . GLY A 1 380 ? -1.680 29.599 20.337 1.00 39.53 380 GLY A C 1
ATOM 2873 O O . GLY A 1 380 ? -2.420 28.622 20.227 1.00 39.53 380 GLY A O 1
ATOM 2874 N N . ALA A 1 381 ? -2.090 30.860 20.171 1.00 35.69 381 ALA A N 1
ATOM 2875 C CA . ALA A 1 381 ? -3.461 31.388 20.132 1.00 35.69 381 ALA A CA 1
ATOM 2876 C C . ALA A 1 381 ? -4.486 30.636 19.249 1.00 35.69 381 ALA A C 1
ATOM 2878 O O . ALA A 1 381 ? -5.683 30.696 19.530 1.00 35.69 381 ALA A O 1
ATOM 2879 N N . ASP A 1 382 ? -4.055 29.873 18.242 1.00 39.31 382 ASP A N 1
ATOM 2880 C CA . ASP A 1 382 ? -4.940 29.040 17.412 1.00 39.31 382 ASP A CA 1
ATOM 2881 C C . ASP A 1 382 ? -5.485 27.810 18.159 1.00 39.31 382 ASP A C 1
ATOM 2883 O O . ASP A 1 382 ? -6.631 27.405 17.949 1.00 39.31 382 ASP A O 1
ATOM 2887 N N . ALA A 1 383 ? -4.720 27.256 19.108 1.00 40.62 383 ALA A N 1
ATOM 2888 C CA . ALA A 1 383 ? -5.204 26.230 20.031 1.00 40.62 383 ALA A CA 1
ATOM 2889 C C . ALA A 1 383 ? -6.271 26.791 20.978 1.00 40.62 383 ALA A C 1
ATOM 2891 O O . ALA A 1 383 ? -7.214 26.090 21.332 1.00 40.62 383 ALA A O 1
ATOM 2892 N N . GLU A 1 384 ? -6.150 28.060 21.368 1.00 37.56 384 GLU A N 1
ATOM 2893 C CA . GLU A 1 384 ? -7.146 28.773 22.171 1.00 37.56 384 GLU A CA 1
ATOM 2894 C C . GLU A 1 384 ? -8.407 29.096 21.360 1.00 37.56 384 GLU A C 1
ATOM 2896 O O . GLU A 1 384 ? -9.507 28.933 21.876 1.00 37.56 384 GLU A O 1
ATOM 2901 N N . ALA A 1 385 ? -8.283 29.451 20.078 1.00 39.00 385 ALA A N 1
ATOM 2902 C CA . ALA A 1 385 ? -9.420 29.692 19.185 1.00 39.00 385 ALA A CA 1
ATOM 2903 C C . ALA A 1 385 ? -10.195 28.406 18.821 1.00 39.00 385 ALA A C 1
ATOM 2905 O O . ALA A 1 385 ? -11.423 28.435 18.711 1.00 39.00 385 ALA A O 1
ATOM 2906 N N . LEU A 1 386 ? -9.503 27.268 18.674 1.00 39.88 386 LEU A N 1
ATOM 2907 C CA . LEU A 1 386 ? -10.125 25.947 18.508 1.00 39.88 386 LEU A CA 1
ATOM 2908 C C . LEU A 1 386 ? -10.714 25.413 19.823 1.00 39.88 386 LEU A C 1
ATOM 2910 O O . LEU A 1 386 ? -11.811 24.863 19.797 1.00 39.88 386 LEU A O 1
ATOM 2914 N N . ARG A 1 387 ? -10.056 25.636 20.973 1.00 41.75 387 ARG A N 1
ATOM 2915 C CA . ARG A 1 387 ? -10.607 25.334 22.312 1.00 41.75 387 ARG A CA 1
ATOM 2916 C C . ARG A 1 387 ? -11.797 26.225 22.677 1.00 41.75 387 ARG A C 1
ATOM 2918 O O . ARG A 1 387 ? -12.692 25.761 23.367 1.00 41.75 387 ARG A O 1
ATOM 2925 N N . ALA A 1 388 ? -11.854 27.462 22.179 1.00 41.25 388 ALA A N 1
ATOM 2926 C CA . ALA A 1 388 ? -12.994 28.365 22.358 1.00 41.25 388 ALA A CA 1
ATOM 2927 C C . ALA A 1 388 ? -14.264 27.889 21.623 1.00 41.25 388 ALA A C 1
ATOM 2929 O O . ALA A 1 388 ? -15.355 28.400 21.875 1.00 41.25 388 ALA A O 1
ATOM 2930 N N . ARG A 1 389 ? -14.149 26.891 20.732 1.00 44.16 389 ARG A N 1
ATOM 2931 C CA . ARG A 1 389 ? -15.277 26.096 20.237 1.00 44.16 389 ARG A CA 1
ATOM 2932 C C . ARG A 1 389 ? -15.306 24.772 21.003 1.00 44.16 389 ARG A C 1
ATOM 2934 O O . ARG A 1 389 ? -14.735 23.790 20.549 1.00 44.16 389 ARG A O 1
ATOM 2941 N N . ASP A 1 390 ? -16.001 24.761 22.136 1.00 44.91 390 ASP A N 1
ATOM 2942 C CA . ASP A 1 390 ? -16.098 23.710 23.173 1.00 44.91 390 ASP A CA 1
ATOM 2943 C C . ASP A 1 390 ? -16.291 22.222 22.750 1.00 44.91 390 ASP A C 1
ATOM 2945 O O . ASP A 1 390 ? -16.462 21.379 23.629 1.00 44.91 390 ASP A O 1
ATOM 2949 N N . ARG A 1 391 ? -16.350 21.840 21.461 1.00 55.62 391 ARG A N 1
ATOM 2950 C CA . ARG A 1 391 ? -16.849 20.510 21.030 1.00 55.62 391 ARG A CA 1
ATOM 2951 C C . ARG A 1 391 ? -16.279 19.928 19.727 1.00 55.62 391 ARG A C 1
ATOM 2953 O O . ARG A 1 391 ? -16.985 19.195 19.041 1.00 55.62 391 ARG A O 1
ATOM 2960 N N . TYR A 1 392 ? -15.042 20.227 19.334 1.00 59.56 392 TYR A N 1
ATOM 2961 C CA . TYR A 1 392 ? -14.438 19.479 18.217 1.00 59.56 392 TYR A CA 1
ATOM 2962 C C . TYR A 1 392 ? -13.758 18.195 18.715 1.00 59.56 392 TYR A C 1
ATOM 2964 O O . TYR A 1 392 ? -12.988 18.270 19.676 1.00 59.56 392 TYR A O 1
ATOM 2972 N N . PRO A 1 393 ? -13.997 17.028 18.078 1.00 62.56 393 PRO A N 1
ATOM 2973 C CA . PRO A 1 393 ? -13.298 15.798 18.432 1.00 62.56 393 PRO A CA 1
ATOM 2974 C C . PRO A 1 393 ? -11.792 15.972 18.237 1.00 62.56 393 PRO A C 1
ATOM 2976 O O . PRO A 1 393 ? -11.351 16.615 17.280 1.00 62.56 393 PRO A O 1
ATOM 2979 N N . LEU A 1 394 ? -10.995 15.334 19.094 1.00 69.19 394 LEU A N 1
ATOM 2980 C CA . LEU A 1 394 ? -9.564 15.189 18.856 1.00 69.19 394 LEU A CA 1
ATOM 2981 C C . LEU A 1 394 ? -9.377 14.288 17.636 1.00 69.19 394 LEU A C 1
ATOM 2983 O O . LEU A 1 394 ? -9.550 13.068 17.699 1.00 69.19 394 LEU A O 1
ATOM 2987 N N . VAL A 1 395 ? -9.065 14.899 16.497 1.00 63.59 395 VAL A N 1
ATOM 2988 C CA . VAL A 1 395 ? -8.780 14.163 15.269 1.00 63.59 395 VAL A CA 1
ATOM 2989 C C . VAL A 1 395 ? -7.311 13.769 15.291 1.00 63.59 395 VAL A C 1
ATOM 2991 O O . VAL A 1 395 ? -6.433 14.604 15.079 1.00 63.59 395 VAL A O 1
ATOM 2994 N N . VAL A 1 396 ? -7.034 12.486 15.510 1.00 61.50 396 VAL A N 1
ATOM 2995 C CA . VAL A 1 396 ? -5.681 11.957 15.319 1.00 61.50 396 VAL A CA 1
ATOM 2996 C C . VAL A 1 396 ? -5.545 11.622 13.848 1.00 61.50 396 VAL A C 1
ATOM 2998 O O . VAL A 1 396 ? -5.925 10.543 13.391 1.00 61.50 396 VAL A O 1
ATOM 3001 N N . VAL A 1 397 ? -5.037 12.585 13.083 1.00 55.12 397 VAL A N 1
ATOM 3002 C CA . VAL A 1 397 ? -4.624 12.326 11.706 1.00 55.12 397 VAL A CA 1
ATOM 3003 C C . VAL A 1 397 ? -3.220 11.730 11.763 1.00 55.12 397 VAL A C 1
ATOM 3005 O O . VAL A 1 397 ? -2.305 12.378 12.278 1.00 55.12 397 VAL A O 1
ATOM 3008 N N . PRO A 1 398 ? -3.000 10.509 11.259 1.00 56.12 398 PRO A N 1
ATOM 3009 C CA . PRO A 1 398 ? -1.666 9.940 11.248 1.00 56.12 398 PRO A CA 1
ATOM 3010 C C . PRO A 1 398 ? -0.734 10.786 10.371 1.00 56.12 398 PRO A C 1
ATOM 3012 O O . PRO A 1 398 ? -1.048 11.127 9.229 1.00 56.12 398 PRO A O 1
ATOM 3015 N N . ALA A 1 399 ? 0.451 11.094 10.898 1.00 49.31 399 ALA A N 1
ATOM 3016 C CA . ALA A 1 399 ? 1.492 11.888 10.244 1.00 49.31 399 ALA A CA 1
ATOM 3017 C C . ALA A 1 399 ? 2.246 11.112 9.141 1.00 49.31 399 ALA A C 1
ATOM 3019 O O . ALA A 1 399 ? 3.472 10.969 9.149 1.00 49.31 399 ALA A O 1
ATOM 3020 N N . GLY A 1 400 ? 1.502 10.595 8.166 1.00 51.75 400 GLY A N 1
ATOM 3021 C CA . GLY A 1 400 ? 2.038 9.979 6.960 1.00 51.75 400 GLY A CA 1
ATOM 3022 C C . GLY A 1 400 ? 2.479 8.516 7.093 1.00 51.75 400 GLY A C 1
ATOM 3023 O O . GLY A 1 400 ? 2.469 7.899 8.151 1.00 51.75 400 GLY A O 1
ATOM 3024 N N . ARG A 1 401 ? 2.880 7.947 5.949 1.00 58.72 401 ARG A N 1
ATOM 3025 C CA . ARG A 1 401 ? 3.064 6.497 5.702 1.00 58.72 401 ARG A CA 1
ATOM 3026 C C . ARG A 1 401 ? 4.164 5.796 6.514 1.00 58.72 401 ARG A C 1
ATOM 3028 O O . ARG A 1 401 ? 4.325 4.591 6.386 1.00 58.72 401 ARG A O 1
ATOM 3035 N N . ALA A 1 402 ? 4.956 6.546 7.271 1.00 63.44 402 ALA A N 1
ATOM 3036 C CA . ALA A 1 402 ? 6.158 6.072 7.955 1.00 63.44 402 ALA A CA 1
ATOM 3037 C C . ALA A 1 402 ? 6.058 6.201 9.480 1.00 63.44 402 ALA A C 1
ATOM 3039 O O . ALA A 1 402 ? 7.083 6.137 10.154 1.00 63.44 402 ALA A O 1
ATOM 3040 N N . ARG A 1 403 ? 4.866 6.478 10.022 1.00 74.75 403 ARG A N 1
ATOM 3041 C CA . ARG A 1 403 ? 4.702 6.804 11.437 1.00 74.75 403 ARG A CA 1
ATOM 3042 C C . ARG A 1 403 ? 3.534 6.046 12.063 1.00 74.75 403 ARG A C 1
ATOM 3044 O O . ARG A 1 403 ? 2.514 5.806 11.418 1.00 74.75 403 ARG A O 1
ATOM 3051 N N . LEU A 1 404 ? 3.706 5.705 13.329 1.00 79.56 404 LEU A N 1
ATOM 3052 C CA . LEU A 1 404 ? 2.676 5.246 14.245 1.00 79.56 404 LEU A CA 1
ATOM 3053 C C . LEU A 1 404 ? 2.081 6.471 14.950 1.00 79.56 404 LEU A C 1
ATOM 3055 O O . LEU A 1 404 ? 2.827 7.291 15.480 1.00 79.56 404 LEU A O 1
ATOM 3059 N N . GLY A 1 405 ? 0.756 6.606 14.952 1.00 79.81 405 GLY A N 1
ATOM 3060 C CA . GLY A 1 405 ? 0.081 7.629 15.752 1.00 79.81 405 GLY A CA 1
ATOM 3061 C C . GLY A 1 405 ? -0.035 7.180 17.206 1.00 79.81 405 GLY A C 1
ATOM 3062 O O . GLY A 1 405 ? -0.507 6.073 17.458 1.00 79.81 405 GLY A O 1
ATOM 3063 N N . VAL A 1 406 ? 0.376 8.033 18.140 1.00 83.62 406 VAL A N 1
ATOM 3064 C CA . VAL A 1 406 ? 0.192 7.840 19.583 1.00 83.62 406 VAL A CA 1
ATOM 3065 C C . VAL A 1 406 ? -0.547 9.060 20.121 1.00 83.62 406 VAL A C 1
ATOM 3067 O O . VAL A 1 406 ? -0.166 10.193 19.828 1.00 83.62 406 VAL A O 1
ATOM 3070 N N . LEU A 1 407 ? -1.624 8.820 20.865 1.00 84.94 407 LEU A N 1
ATOM 3071 C CA . LEU A 1 407 ? -2.427 9.855 21.508 1.00 84.94 407 LEU A CA 1
ATOM 3072 C C . LEU A 1 407 ? -2.457 9.590 23.009 1.00 84.94 407 LEU A C 1
ATOM 3074 O O . LEU A 1 407 ? -3.108 8.648 23.459 1.00 84.94 407 LEU A O 1
ATOM 3078 N N . ASP A 1 408 ? -1.819 10.473 23.762 1.00 86.88 408 ASP A N 1
ATOM 3079 C CA . ASP A 1 408 ? -1.855 10.480 25.214 1.00 86.88 408 ASP A CA 1
ATOM 3080 C C . ASP A 1 408 ? -2.993 11.387 25.678 1.00 86.88 408 ASP A C 1
ATOM 3082 O O . ASP A 1 408 ? -3.107 12.543 25.258 1.00 86.88 408 ASP A O 1
ATOM 3086 N N . LEU A 1 409 ? -3.857 10.865 26.547 1.00 86.44 409 LEU A N 1
ATOM 3087 C CA . LEU A 1 409 ? -5.002 11.589 27.091 1.00 86.44 409 LEU A CA 1
ATOM 3088 C C . LEU A 1 409 ? -4.877 11.721 28.604 1.00 86.44 409 LEU A C 1
ATOM 3090 O O . LEU A 1 409 ? -4.819 10.727 29.327 1.00 86.44 409 LEU A O 1
ATOM 3094 N N . THR A 1 410 ? -4.937 12.956 29.095 1.00 86.75 410 THR A N 1
ATOM 3095 C CA . THR A 1 410 ? -5.041 13.235 30.527 1.00 86.75 410 THR A CA 1
ATOM 3096 C C . THR A 1 410 ? -6.504 13.395 30.893 1.00 86.75 410 THR A C 1
ATOM 3098 O O . THR A 1 410 ? -7.195 14.276 30.374 1.00 86.75 410 THR A O 1
ATOM 3101 N N . LEU A 1 411 ? -6.971 12.553 31.816 1.00 87.81 411 LEU A N 1
ATOM 3102 C CA . LEU A 1 411 ? -8.363 12.515 32.251 1.00 87.81 411 LEU A CA 1
ATOM 3103 C C . LEU A 1 411 ? -8.511 12.992 33.696 1.00 87.81 411 LEU A C 1
ATOM 3105 O O . LEU A 1 411 ? -7.835 12.485 34.593 1.00 87.81 411 LEU A O 1
ATOM 3109 N N . ALA A 1 412 ? -9.454 13.900 33.941 1.00 85.12 412 ALA A N 1
ATOM 3110 C CA . ALA A 1 412 ? -9.805 14.361 35.283 1.00 85.12 412 ALA A CA 1
ATOM 3111 C C . ALA A 1 412 ? -11.297 14.134 35.571 1.00 85.12 412 ALA A C 1
ATOM 3113 O O . ALA A 1 412 ? -12.113 14.184 34.648 1.00 85.12 412 ALA A O 1
ATOM 3114 N N . PRO A 1 413 ? -11.677 13.867 36.833 1.00 88.50 413 PRO A N 1
ATOM 3115 C CA . PRO A 1 413 ? -13.075 13.712 37.188 1.00 88.50 413 PRO A CA 1
ATOM 3116 C C . PRO A 1 413 ? -13.783 15.070 37.205 1.00 88.50 413 PRO A C 1
ATOM 3118 O O . PRO A 1 413 ? -13.222 16.066 37.657 1.00 88.50 413 PRO A O 1
ATOM 3121 N N . THR A 1 414 ? -15.031 15.109 36.745 1.00 82.81 414 THR A N 1
ATOM 3122 C CA . THR A 1 414 ? -15.826 16.347 36.688 1.00 82.81 414 THR A CA 1
ATOM 3123 C C . THR A 1 414 ? -16.419 16.747 38.031 1.00 82.81 414 THR A C 1
ATOM 3125 O O . THR A 1 414 ? -16.577 17.934 38.300 1.00 82.81 414 THR A O 1
ATOM 3128 N N . VAL A 1 415 ? -16.763 15.770 38.877 1.00 84.81 415 VAL A N 1
ATOM 3129 C CA . VAL A 1 415 ? -17.394 15.998 40.185 1.00 84.81 415 VAL A CA 1
ATOM 3130 C C . VAL A 1 415 ? -16.887 14.970 41.198 1.00 84.81 415 VAL A C 1
ATOM 3132 O O . VAL A 1 415 ? -17.232 13.793 41.128 1.00 84.81 415 VAL A O 1
ATOM 3135 N N . GLY A 1 416 ? -16.092 15.418 42.172 1.00 84.81 416 GLY A N 1
ATOM 3136 C CA . GLY A 1 416 ? -15.519 14.553 43.211 1.00 84.81 416 GLY A CA 1
ATOM 3137 C C . GLY A 1 416 ? -14.504 13.532 42.677 1.00 84.81 416 GLY A C 1
ATOM 3138 O O . GLY A 1 416 ? -14.323 13.364 41.477 1.00 84.81 416 GLY A O 1
ATOM 3139 N N . ALA A 1 417 ? -13.818 12.813 43.568 1.00 83.00 417 ALA A N 1
ATOM 3140 C CA . ALA A 1 417 ? -12.742 11.898 43.163 1.00 83.00 417 ALA A CA 1
ATOM 3141 C C . ALA A 1 417 ? -13.219 10.703 42.308 1.00 83.00 417 ALA A C 1
ATOM 3143 O O . ALA A 1 417 ? -12.419 10.145 41.560 1.00 83.00 417 ALA A O 1
ATOM 3144 N N . GLN A 1 418 ? -14.500 10.329 42.402 1.00 84.25 418 GLN A N 1
ATOM 3145 C CA . GLN A 1 418 ? -15.112 9.173 41.724 1.00 84.25 418 GLN A CA 1
ATOM 3146 C C . GLN A 1 418 ? -16.086 9.567 40.596 1.00 84.25 418 GLN A C 1
ATOM 3148 O O . GLN A 1 418 ? -16.813 8.716 40.088 1.00 84.25 418 GLN A O 1
ATOM 3153 N N . GLY A 1 419 ? -16.145 10.852 40.229 1.00 86.06 419 GLY A N 1
ATOM 3154 C CA . GLY A 1 419 ? -17.034 11.327 39.171 1.00 86.06 419 GLY A CA 1
ATOM 3155 C C . GLY A 1 419 ? -16.627 10.868 37.764 1.00 86.06 419 GLY A C 1
ATOM 3156 O O . GLY A 1 419 ? -15.519 10.355 37.580 1.00 86.06 419 GLY A O 1
ATOM 3157 N N . PRO A 1 420 ? -17.499 11.092 36.760 1.00 86.81 420 PRO A N 1
ATOM 3158 C CA . PRO A 1 420 ? -17.193 10.836 35.354 1.00 86.81 420 PRO A CA 1
ATOM 3159 C C . PRO A 1 420 ? -15.911 11.541 34.929 1.00 86.81 420 PRO A C 1
ATOM 3161 O O . PRO A 1 420 ? -15.659 12.675 35.346 1.00 86.81 420 PRO A O 1
ATOM 3164 N N . LEU A 1 421 ? -15.120 10.890 34.086 1.00 89.06 421 LEU A N 1
ATOM 3165 C CA . LEU A 1 421 ? -13.875 11.465 33.604 1.00 89.06 421 LEU A CA 1
ATOM 3166 C C . LEU A 1 421 ? -14.098 12.266 32.328 1.00 89.06 421 LEU A C 1
ATOM 3168 O O . LEU A 1 421 ? -14.930 11.917 31.492 1.00 89.06 421 LEU A O 1
ATOM 3172 N N . ARG A 1 422 ? -13.324 13.338 32.176 1.00 86.38 422 ARG A N 1
ATOM 3173 C CA . ARG A 1 422 ? -13.238 14.137 30.954 1.00 86.38 422 ARG A CA 1
ATOM 3174 C C . ARG A 1 422 ? -11.790 14.360 30.575 1.00 86.38 422 ARG A C 1
ATOM 3176 O O . ARG A 1 422 ? -10.918 14.421 31.442 1.00 86.38 422 ARG A O 1
ATOM 3183 N N . ILE A 1 423 ? -11.567 14.499 29.276 1.00 85.12 423 ILE A N 1
ATOM 3184 C CA . ILE A 1 423 ? -10.279 14.899 28.725 1.00 85.12 423 ILE A CA 1
ATOM 3185 C C . ILE A 1 423 ? -10.010 16.339 29.165 1.00 85.12 423 ILE A C 1
ATOM 3187 O O . ILE A 1 423 ? -10.810 17.229 28.896 1.00 85.12 423 ILE A O 1
ATOM 3191 N N . VAL A 1 424 ? -8.897 16.552 29.864 1.00 84.06 424 VAL A N 1
ATOM 3192 C CA . VAL A 1 424 ? -8.425 17.889 30.271 1.00 84.06 424 VAL A CA 1
ATOM 3193 C C . VAL A 1 424 ? -7.153 18.302 29.543 1.00 84.06 424 VAL A C 1
ATOM 3195 O O . VAL A 1 424 ? -6.851 19.487 29.458 1.00 84.06 424 VAL A O 1
ATOM 3198 N N . ALA A 1 425 ? -6.418 17.333 29.002 1.00 79.56 425 ALA A N 1
ATOM 3199 C CA . ALA A 1 425 ? -5.305 17.571 28.100 1.00 79.56 425 ALA A CA 1
ATOM 3200 C C . ALA A 1 425 ? -5.137 16.379 27.158 1.00 79.56 425 ALA A C 1
ATOM 3202 O O . ALA A 1 425 ? -5.526 15.253 27.477 1.00 79.56 425 ALA A O 1
ATOM 3203 N N . SER A 1 426 ? -4.525 16.639 26.012 1.00 79.62 426 SER A N 1
ATOM 3204 C CA . SER A 1 426 ? -4.168 15.625 25.031 1.00 79.62 426 SER A CA 1
ATOM 3205 C C . SER A 1 426 ? -2.817 15.955 24.422 1.00 79.62 426 SER A C 1
ATOM 3207 O O . SER A 1 426 ? -2.556 17.120 24.118 1.00 79.62 426 SER A O 1
ATOM 3209 N N . HIS A 1 427 ? -2.004 14.938 24.181 1.00 78.75 427 HIS A N 1
ATOM 3210 C CA . HIS A 1 427 ? -0.767 15.051 23.430 1.00 78.75 427 HIS A CA 1
ATOM 3211 C C . HIS A 1 427 ? -0.785 14.020 22.305 1.00 78.75 427 HIS A C 1
ATOM 3213 O O . HIS A 1 427 ? -0.969 12.834 22.545 1.00 78.75 427 HIS A O 1
ATOM 3219 N N . SER A 1 428 ? -0.652 14.479 21.064 1.00 75.12 428 SER A N 1
ATOM 3220 C CA . SER A 1 428 ? -0.565 13.602 19.900 1.00 75.12 428 SER A CA 1
ATOM 3221 C C . SER A 1 428 ? 0.858 13.643 19.379 1.00 75.12 428 SER A C 1
ATOM 3223 O O . SER A 1 428 ? 1.380 14.717 19.092 1.00 75.12 428 SER A O 1
ATOM 3225 N N . GLN A 1 429 ? 1.453 12.473 19.195 1.00 75.69 429 GLN A N 1
ATOM 3226 C CA . GLN A 1 429 ? 2.770 12.323 18.600 1.00 75.69 429 GLN A CA 1
ATOM 3227 C C . GLN A 1 429 ? 2.726 11.298 17.471 1.00 75.69 429 GLN A C 1
ATOM 3229 O O . GLN A 1 429 ? 1.879 10.403 17.420 1.00 75.69 429 GLN A O 1
ATOM 3234 N N . ALA A 1 430 ? 3.667 11.431 16.547 1.00 76.75 430 ALA A N 1
ATOM 3235 C CA . ALA A 1 430 ? 3.830 10.485 15.466 1.00 76.75 430 ALA A CA 1
ATOM 3236 C C . ALA A 1 430 ? 5.212 9.849 15.531 1.00 76.75 430 ALA A C 1
ATOM 3238 O O . ALA A 1 430 ? 6.208 10.454 15.135 1.00 76.75 430 ALA A O 1
ATOM 3239 N N . VAL A 1 431 ? 5.255 8.612 16.010 1.00 81.31 431 VAL A N 1
ATOM 3240 C CA . VAL A 1 431 ? 6.490 7.862 16.215 1.00 81.31 431 VAL A CA 1
ATOM 3241 C C . VAL A 1 431 ? 6.939 7.280 14.875 1.00 81.31 431 VAL A C 1
ATOM 3243 O O . VAL A 1 431 ? 6.210 6.475 14.290 1.00 81.31 431 VAL A O 1
ATOM 3246 N N . PRO A 1 432 ? 8.103 7.667 14.330 1.00 80.44 432 PRO A N 1
ATOM 3247 C CA . PRO A 1 432 ? 8.576 7.109 13.073 1.00 80.44 432 PRO A CA 1
ATOM 3248 C C . PRO A 1 432 ? 8.886 5.616 13.225 1.00 80.44 432 PRO A C 1
ATOM 3250 O O . PRO A 1 432 ? 9.523 5.201 14.186 1.00 80.44 432 PRO A O 1
ATOM 3253 N N . VAL A 1 433 ? 8.478 4.819 12.239 1.00 82.31 433 VAL A N 1
ATOM 3254 C CA . VAL A 1 433 ? 8.829 3.401 12.085 1.00 82.31 433 VAL A CA 1
ATOM 3255 C C . VAL A 1 433 ? 9.533 3.265 10.736 1.00 82.31 433 VAL A C 1
ATOM 3257 O O . VAL A 1 433 ? 8.905 3.323 9.676 1.00 82.31 433 VAL A O 1
ATOM 3260 N N . THR A 1 434 ? 10.858 3.159 10.771 1.00 84.56 434 THR A N 1
ATOM 3261 C CA . THR A 1 434 ? 11.745 3.204 9.596 1.00 84.56 434 THR A CA 1
ATOM 3262 C C . THR A 1 434 ? 12.582 1.935 9.501 1.00 84.56 434 THR A C 1
ATOM 3264 O O . THR A 1 434 ? 12.522 1.085 10.382 1.00 84.56 434 THR A O 1
ATOM 3267 N N . GLY A 1 435 ? 13.410 1.799 8.465 1.00 82.38 435 GLY A N 1
ATOM 3268 C CA . GLY A 1 435 ? 14.258 0.616 8.314 1.00 82.38 435 GLY A CA 1
ATOM 3269 C C . GLY A 1 435 ? 15.392 0.482 9.327 1.00 82.38 435 GLY A C 1
ATOM 3270 O O . GLY A 1 435 ? 16.036 -0.564 9.338 1.00 82.38 435 GLY A O 1
ATOM 3271 N N . VAL A 1 436 ? 15.646 1.516 10.136 1.00 84.69 436 VAL A N 1
ATOM 3272 C CA . VAL A 1 436 ? 16.722 1.541 11.141 1.00 84.69 436 VAL A CA 1
ATOM 3273 C C . VAL A 1 436 ? 16.325 0.788 12.407 1.00 84.69 436 VAL A C 1
ATOM 3275 O O . VAL A 1 436 ? 17.183 0.216 13.072 1.00 84.69 436 VAL A O 1
ATOM 3278 N N . GLN A 1 437 ? 15.032 0.766 12.740 1.00 89.12 437 GLN A N 1
ATOM 3279 C CA . GLN A 1 437 ? 14.542 0.050 13.910 1.00 89.12 437 GLN A CA 1
ATOM 3280 C C . GLN A 1 437 ? 14.783 -1.462 13.776 1.00 89.12 437 GLN A C 1
ATOM 3282 O O . GLN A 1 437 ? 14.673 -2.008 12.667 1.00 89.12 437 GLN A O 1
ATOM 3287 N N . PRO A 1 438 ? 15.059 -2.152 14.901 1.00 91.00 438 PRO A N 1
ATOM 3288 C CA . PRO A 1 438 ? 15.126 -3.603 14.913 1.00 91.00 438 PRO A CA 1
ATOM 3289 C C . PRO A 1 438 ? 13.775 -4.194 14.502 1.00 91.00 438 PRO A C 1
ATOM 3291 O O . PRO A 1 438 ? 12.713 -3.674 14.847 1.00 91.00 438 PRO A O 1
ATOM 3294 N N . ALA A 1 439 ? 13.827 -5.290 13.753 1.00 92.94 439 ALA A N 1
ATOM 3295 C CA . ALA A 1 439 ? 12.650 -6.061 13.391 1.00 92.94 439 ALA A CA 1
ATOM 3296 C C . ALA A 1 439 ? 12.474 -7.251 14.342 1.00 92.94 439 ALA A C 1
ATOM 3298 O O . ALA A 1 439 ? 13.451 -7.894 14.722 1.00 92.94 439 ALA A O 1
ATOM 3299 N N . ASP A 1 440 ? 11.228 -7.596 14.661 1.00 95.81 440 ASP A N 1
ATOM 3300 C CA . ASP A 1 440 ? 10.883 -8.885 15.256 1.00 95.81 440 ASP A CA 1
ATOM 3301 C C . ASP A 1 440 ? 11.280 -10.006 14.285 1.00 95.81 440 ASP A C 1
ATOM 3303 O O . ASP A 1 440 ? 10.742 -10.112 13.179 1.00 95.81 440 ASP A O 1
ATOM 3307 N N . ALA A 1 441 ? 12.254 -10.826 14.685 1.00 94.94 441 ALA A N 1
ATOM 3308 C CA . ALA A 1 441 ? 12.871 -11.819 13.809 1.00 94.94 441 ALA A CA 1
ATOM 3309 C C . ALA A 1 441 ? 11.872 -12.882 13.323 1.00 94.94 441 ALA A C 1
ATOM 3311 O O . ALA A 1 441 ? 11.902 -13.272 12.157 1.00 94.94 441 ALA A O 1
ATOM 3312 N N . ALA A 1 442 ? 10.954 -13.320 14.192 1.00 96.06 442 ALA A N 1
ATOM 3313 C CA . ALA A 1 442 ? 9.972 -14.348 13.858 1.00 96.06 442 ALA A CA 1
ATOM 3314 C C . ALA A 1 442 ? 8.941 -13.840 12.840 1.00 96.06 442 ALA A C 1
ATOM 3316 O O . ALA A 1 442 ? 8.664 -14.508 11.841 1.00 96.06 442 ALA A O 1
ATOM 3317 N N . LEU A 1 443 ? 8.399 -12.639 13.057 1.00 94.25 443 LEU A N 1
ATOM 3318 C CA . LEU A 1 443 ? 7.471 -12.007 12.127 1.00 94.25 443 LEU A CA 1
ATOM 3319 C C . LEU A 1 443 ? 8.168 -11.637 10.816 1.00 94.25 443 LEU A C 1
ATOM 3321 O O . LEU A 1 443 ? 7.585 -11.835 9.752 1.00 94.25 443 LEU A O 1
ATOM 3325 N N . MET A 1 444 ? 9.418 -11.161 10.874 1.00 94.06 444 MET A N 1
ATOM 3326 C CA . MET A 1 444 ? 10.221 -10.905 9.680 1.00 94.06 444 MET A CA 1
ATOM 3327 C C . MET A 1 444 ? 10.366 -12.170 8.839 1.00 94.06 444 MET A C 1
ATOM 3329 O O . MET A 1 444 ? 10.010 -12.166 7.662 1.00 94.06 444 MET A O 1
ATOM 3333 N N . HIS A 1 445 ? 10.814 -13.265 9.451 1.00 95.81 445 HIS A N 1
ATOM 3334 C CA . HIS A 1 445 ? 10.966 -14.547 8.778 1.00 95.81 445 HIS A CA 1
ATOM 3335 C C . HIS A 1 445 ? 9.641 -15.012 8.146 1.00 95.81 445 HIS A C 1
ATOM 3337 O O . HIS A 1 445 ? 9.606 -15.379 6.973 1.00 95.81 445 HIS A O 1
ATOM 3343 N N . ALA A 1 446 ? 8.521 -14.944 8.877 1.00 94.25 446 ALA A N 1
ATOM 3344 C CA . ALA A 1 446 ? 7.203 -15.327 8.358 1.00 94.25 446 ALA A CA 1
ATOM 3345 C C . ALA A 1 446 ? 6.756 -14.466 7.160 1.00 94.25 446 ALA A C 1
ATOM 3347 O O . ALA A 1 446 ? 6.228 -14.984 6.170 1.00 94.25 446 ALA A O 1
ATOM 3348 N N . VAL A 1 447 ? 7.004 -13.155 7.218 1.00 91.00 447 VAL A N 1
ATOM 3349 C CA . VAL A 1 447 ? 6.722 -12.216 6.126 1.00 91.00 447 VAL A CA 1
ATOM 3350 C C . VAL A 1 447 ? 7.588 -12.514 4.900 1.00 91.00 447 VAL A C 1
ATOM 3352 O O . VAL A 1 447 ? 7.078 -12.531 3.775 1.00 91.00 447 VAL A O 1
ATOM 3355 N N . GLN A 1 448 ? 8.884 -12.757 5.095 1.00 91.88 448 GLN A N 1
ATOM 3356 C CA . GLN A 1 448 ? 9.828 -13.036 4.013 1.00 91.88 448 GLN A CA 1
ATOM 3357 C C . GLN A 1 448 ? 9.593 -14.405 3.379 1.00 91.88 448 GLN A C 1
ATOM 3359 O O . GLN A 1 448 ? 9.680 -14.515 2.157 1.00 91.88 448 GLN A O 1
ATOM 3364 N N . ALA A 1 449 ? 9.194 -15.414 4.156 1.00 93.38 449 ALA A N 1
ATOM 3365 C CA . ALA A 1 449 ? 8.784 -16.713 3.632 1.00 93.38 449 ALA A CA 1
ATOM 3366 C C . ALA A 1 449 ? 7.653 -16.570 2.607 1.00 93.38 449 ALA A C 1
ATOM 3368 O O . ALA A 1 449 ? 7.747 -17.091 1.492 1.00 93.38 449 ALA A O 1
ATOM 3369 N N . VAL A 1 450 ? 6.623 -15.787 2.937 1.00 89.19 450 VAL A N 1
ATOM 3370 C CA . VAL A 1 450 ? 5.525 -15.483 2.013 1.00 89.19 450 VAL A CA 1
ATOM 3371 C C . VAL A 1 450 ? 6.022 -14.711 0.787 1.00 89.19 450 VAL A C 1
ATOM 3373 O O . VAL A 1 450 ? 5.747 -15.119 -0.345 1.00 89.19 450 VAL A O 1
ATOM 3376 N N . ARG A 1 451 ? 6.773 -13.619 0.989 1.00 86.38 451 ARG A N 1
ATOM 3377 C CA . ARG A 1 451 ? 7.262 -12.761 -0.106 1.00 86.38 451 ARG A CA 1
ATOM 3378 C C . ARG A 1 451 ? 8.133 -13.521 -1.080 1.00 86.38 451 ARG A C 1
ATOM 3380 O O . ARG A 1 451 ? 7.875 -13.492 -2.273 1.00 86.38 451 ARG A O 1
ATOM 3387 N N . GLN A 1 452 ? 9.161 -14.195 -0.588 1.00 90.00 452 GLN A N 1
ATOM 3388 C CA . GLN A 1 452 ? 10.145 -14.847 -1.438 1.00 90.00 452 GLN A CA 1
ATOM 3389 C C . GLN A 1 452 ? 9.533 -16.046 -2.176 1.00 90.00 452 GLN A C 1
ATOM 3391 O O . GLN A 1 452 ? 9.771 -16.210 -3.373 1.00 90.00 452 GLN A O 1
ATOM 3396 N N . THR A 1 453 ? 8.651 -16.811 -1.522 1.00 89.06 453 THR A N 1
ATOM 3397 C CA . THR A 1 453 ? 7.896 -17.892 -2.183 1.00 89.06 453 THR A CA 1
ATOM 3398 C C . THR A 1 453 ? 7.018 -17.358 -3.314 1.00 89.06 453 THR A C 1
ATOM 3400 O O . THR A 1 453 ? 6.927 -17.976 -4.374 1.00 89.06 453 THR A O 1
ATOM 3403 N N . ALA A 1 454 ? 6.391 -16.197 -3.118 1.00 83.19 454 ALA A N 1
ATOM 3404 C CA . ALA A 1 454 ? 5.575 -15.558 -4.140 1.00 83.19 454 ALA A CA 1
ATOM 3405 C C . ALA A 1 454 ? 6.436 -14.936 -5.257 1.00 83.19 454 ALA A C 1
ATOM 3407 O O . ALA A 1 454 ? 6.173 -15.140 -6.440 1.00 83.19 454 ALA A O 1
ATOM 3408 N N . TYR A 1 455 ? 7.480 -14.187 -4.904 1.00 84.88 455 TYR A N 1
ATOM 3409 C CA . TYR A 1 455 ? 8.264 -13.377 -5.838 1.00 84.88 455 TYR A CA 1
ATOM 3410 C C . TYR A 1 455 ? 9.109 -14.226 -6.780 1.00 84.88 455 TYR A C 1
ATOM 3412 O O . TYR A 1 455 ? 9.202 -13.880 -7.954 1.00 84.88 455 TYR A O 1
ATOM 3420 N N . GLY A 1 456 ? 9.662 -15.351 -6.315 1.00 85.31 456 GLY A N 1
ATOM 3421 C CA . GLY A 1 456 ? 10.461 -16.259 -7.146 1.00 85.31 456 GLY A CA 1
ATOM 3422 C C . GLY A 1 456 ? 9.834 -16.566 -8.516 1.00 85.31 456 GLY A C 1
ATOM 3423 O O . GLY A 1 456 ? 10.427 -16.216 -9.537 1.00 85.31 456 GLY A O 1
ATOM 3424 N N . PRO A 1 457 ? 8.623 -17.151 -8.583 1.00 83.94 457 PRO A N 1
ATOM 3425 C CA . PRO A 1 457 ? 7.937 -17.417 -9.851 1.00 83.94 457 PRO A CA 1
ATOM 3426 C C . PRO A 1 457 ? 7.364 -16.165 -10.542 1.00 83.94 457 PRO A C 1
ATOM 3428 O O . PRO A 1 457 ? 6.975 -16.237 -11.709 1.00 83.94 457 PRO A O 1
ATOM 3431 N N . ALA A 1 458 ? 7.276 -15.024 -9.855 1.00 83.19 458 ALA A N 1
ATOM 3432 C CA . ALA A 1 458 ? 6.732 -13.779 -10.401 1.00 83.19 458 ALA A CA 1
ATOM 3433 C C . ALA A 1 458 ? 7.786 -12.860 -11.034 1.00 83.19 458 ALA A C 1
ATOM 3435 O O . ALA A 1 458 ? 7.438 -11.942 -11.770 1.00 83.19 458 ALA A O 1
ATOM 3436 N N . GLN A 1 459 ? 9.072 -13.116 -10.805 1.00 85.56 459 GLN A N 1
ATOM 3437 C CA . GLN A 1 459 ? 10.170 -12.386 -11.448 1.00 85.56 459 GLN A CA 1
ATOM 3438 C C . GLN A 1 459 ? 10.402 -12.795 -12.911 1.00 85.56 459 GLN A C 1
ATOM 3440 O O . GLN A 1 459 ? 11.330 -12.306 -13.550 1.00 85.56 459 GLN A O 1
ATOM 3445 N N . VAL A 1 460 ? 9.554 -13.669 -13.461 1.00 86.81 460 VAL A N 1
ATOM 3446 C CA . VAL A 1 460 ? 9.552 -14.000 -14.888 1.00 86.81 460 VAL A CA 1
ATOM 3447 C C . VAL A 1 460 ? 9.218 -12.749 -15.694 1.00 86.81 460 VAL A C 1
ATOM 3449 O O . VAL A 1 460 ? 8.191 -12.108 -15.467 1.00 86.81 460 VAL A O 1
ATOM 3452 N N . GLN A 1 461 ? 10.085 -12.427 -16.648 1.00 89.25 461 GLN A N 1
ATOM 3453 C CA . GLN A 1 461 ? 9.878 -11.358 -17.614 1.00 89.25 461 GLN A CA 1
ATOM 3454 C C . GLN A 1 461 ? 8.695 -11.703 -18.531 1.00 89.25 461 GLN A C 1
ATOM 3456 O O . GLN A 1 461 ? 8.697 -12.743 -19.186 1.00 89.25 461 GLN A O 1
ATOM 3461 N N . LEU A 1 462 ? 7.683 -10.837 -18.563 1.00 88.38 462 LEU A N 1
ATOM 3462 C CA . LEU A 1 462 ? 6.534 -10.936 -19.468 1.00 88.38 462 LEU A CA 1
ATOM 3463 C C . LEU A 1 462 ? 6.733 -10.104 -20.732 1.00 88.38 462 LEU A C 1
ATOM 3465 O O . LEU A 1 462 ? 6.264 -10.492 -21.797 1.00 88.38 462 LEU A O 1
ATOM 3469 N N . MET A 1 463 ? 7.413 -8.962 -20.613 1.00 89.75 463 MET A N 1
ATOM 3470 C CA . MET A 1 463 ? 7.705 -8.077 -21.737 1.00 89.75 463 MET A CA 1
ATOM 3471 C C . MET A 1 463 ? 9.168 -7.631 -21.703 1.00 89.75 463 MET A C 1
ATOM 3473 O O . MET A 1 463 ? 9.729 -7.462 -20.617 1.00 89.75 463 MET A O 1
ATOM 3477 N N . PRO A 1 464 ? 9.809 -7.444 -22.870 1.00 91.06 464 PRO A N 1
ATOM 3478 C CA . PRO A 1 464 ? 11.112 -6.792 -22.946 1.00 91.06 464 PRO A CA 1
ATOM 3479 C C . PRO A 1 464 ? 11.030 -5.329 -22.514 1.00 91.06 464 PRO A C 1
ATOM 3481 O O . PRO A 1 464 ? 9.944 -4.787 -22.305 1.00 91.06 464 PRO A O 1
ATOM 3484 N N . ASP A 1 465 ? 12.195 -4.698 -22.383 1.00 86.44 465 ASP A N 1
ATOM 3485 C CA . ASP A 1 465 ? 12.265 -3.249 -22.242 1.00 86.44 465 ASP A CA 1
ATOM 3486 C C . ASP A 1 465 ? 11.641 -2.581 -23.476 1.00 86.44 465 ASP A C 1
ATOM 3488 O O . ASP A 1 465 ? 12.096 -2.780 -24.605 1.00 86.44 465 ASP A O 1
ATOM 3492 N N . LEU A 1 466 ? 10.572 -1.816 -23.252 1.00 89.38 466 LEU A N 1
ATOM 3493 C CA . LEU A 1 466 ? 9.861 -1.097 -24.308 1.00 89.38 466 LEU A CA 1
ATOM 3494 C C . LEU A 1 466 ? 10.429 0.307 -24.546 1.00 89.38 466 LEU A C 1
ATOM 3496 O O . LEU A 1 466 ? 10.028 0.945 -25.516 1.00 89.38 466 LEU A O 1
ATOM 3500 N N . GLY A 1 467 ? 11.364 0.788 -23.718 1.00 87.62 467 GLY A N 1
ATOM 3501 C CA . GLY A 1 467 ? 11.984 2.108 -23.852 1.00 87.62 467 GLY A CA 1
ATOM 3502 C C . GLY A 1 467 ? 12.547 2.389 -25.255 1.00 87.62 467 GLY A C 1
ATOM 3503 O O . GLY A 1 467 ? 12.189 3.413 -25.851 1.00 87.62 467 GLY A O 1
ATOM 3504 N N . PRO A 1 468 ? 13.345 1.479 -25.851 1.00 89.62 468 PRO A N 1
ATOM 3505 C CA . PRO A 1 468 ? 13.838 1.642 -27.218 1.00 89.62 468 PRO A CA 1
ATOM 3506 C C . PRO A 1 468 ? 12.713 1.770 -28.255 1.00 89.62 468 PRO A C 1
ATOM 3508 O O . PRO A 1 468 ? 12.771 2.635 -29.125 1.00 89.62 468 PRO A O 1
ATOM 3511 N N . GLY A 1 469 ? 11.655 0.959 -28.130 1.00 91.19 469 GLY A N 1
ATOM 3512 C CA . GLY A 1 469 ? 10.494 1.005 -29.024 1.00 91.19 469 GLY A CA 1
ATOM 3513 C C . GLY A 1 469 ? 9.681 2.293 -28.881 1.00 91.19 469 GLY A C 1
ATOM 3514 O O . GLY A 1 469 ? 9.301 2.891 -29.882 1.00 91.19 469 GLY A O 1
ATOM 3515 N N . ILE A 1 470 ? 9.485 2.766 -27.645 1.00 92.06 470 ILE A N 1
ATOM 3516 C CA . ILE A 1 470 ? 8.827 4.048 -27.351 1.00 92.06 470 ILE A CA 1
ATOM 3517 C C . ILE A 1 470 ? 9.612 5.214 -27.959 1.00 92.06 470 ILE A C 1
ATOM 3519 O O . ILE A 1 470 ? 9.013 6.162 -28.446 1.00 92.06 470 ILE A O 1
ATOM 3523 N N . THR A 1 471 ? 10.944 5.146 -27.944 1.00 88.69 471 THR A N 1
ATOM 3524 C CA . THR A 1 471 ? 11.807 6.208 -28.485 1.00 88.69 471 THR A CA 1
ATOM 3525 C C . THR A 1 471 ? 11.794 6.230 -30.014 1.00 88.69 471 THR A C 1
ATOM 3527 O O . THR A 1 471 ? 11.815 7.305 -30.614 1.00 88.69 471 THR A O 1
ATOM 3530 N N . ALA A 1 472 ? 11.784 5.049 -30.638 1.00 93.31 472 ALA A N 1
ATOM 3531 C CA . ALA A 1 472 ? 11.863 4.892 -32.086 1.00 93.31 472 ALA A CA 1
ATOM 3532 C C . ALA A 1 472 ? 10.534 5.177 -32.808 1.00 93.31 472 ALA A C 1
ATOM 3534 O O . ALA A 1 472 ? 10.555 5.644 -33.946 1.00 93.31 472 ALA A O 1
ATOM 3535 N N . ASP A 1 473 ? 9.391 4.905 -32.173 1.00 96.12 473 ASP A N 1
ATOM 3536 C CA . ASP A 1 473 ? 8.065 5.125 -32.754 1.00 96.12 473 ASP A CA 1
ATOM 3537 C C . ASP A 1 473 ? 7.558 6.555 -32.460 1.00 96.12 473 ASP A C 1
ATOM 3539 O O . ASP A 1 473 ? 7.357 6.901 -31.292 1.00 96.12 473 ASP A O 1
ATOM 3543 N N . PRO A 1 474 ? 7.301 7.401 -33.480 1.00 95.38 474 PRO A N 1
ATOM 3544 C CA . PRO A 1 474 ? 6.876 8.787 -33.267 1.00 95.38 474 PRO A CA 1
ATOM 3545 C C . PRO A 1 474 ? 5.560 8.936 -32.491 1.00 95.38 474 PRO A C 1
ATOM 3547 O O . PRO A 1 474 ? 5.390 9.907 -31.754 1.00 95.38 474 PRO A O 1
ATOM 3550 N N . VAL A 1 475 ? 4.627 7.991 -32.639 1.00 93.81 475 VAL A N 1
ATOM 3551 C CA . VAL A 1 475 ? 3.315 8.033 -31.978 1.00 93.81 475 VAL A CA 1
ATOM 3552 C C . VAL A 1 475 ? 3.460 7.668 -30.505 1.00 93.81 475 VAL A C 1
ATOM 3554 O O . VAL A 1 475 ? 2.912 8.355 -29.638 1.00 93.81 475 VAL A O 1
ATOM 3557 N N . LEU A 1 476 ? 4.217 6.609 -30.203 1.00 94.06 476 LEU A N 1
ATOM 3558 C CA . LEU A 1 476 ? 4.504 6.225 -28.819 1.00 94.06 476 LEU A CA 1
ATOM 3559 C C . LEU A 1 476 ? 5.341 7.288 -28.111 1.00 94.06 476 LEU A C 1
ATOM 3561 O O . LEU A 1 476 ? 5.048 7.616 -26.960 1.00 94.06 476 LEU A O 1
ATOM 3565 N N . ARG A 1 477 ? 6.321 7.870 -28.808 1.00 93.06 477 ARG A N 1
ATOM 3566 C CA . ARG A 1 477 ? 7.134 8.975 -28.303 1.00 93.06 477 ARG A CA 1
ATOM 3567 C C . ARG A 1 477 ? 6.280 10.186 -27.952 1.00 93.06 477 ARG A C 1
ATOM 3569 O O . ARG A 1 477 ? 6.397 10.692 -26.843 1.00 93.06 477 ARG A O 1
ATOM 3576 N N . ALA A 1 478 ? 5.380 10.609 -28.840 1.00 93.06 478 ALA A N 1
ATOM 3577 C CA . ALA A 1 478 ? 4.496 11.743 -28.574 1.00 93.06 478 ALA A CA 1
ATOM 3578 C C . ALA A 1 478 ? 3.609 11.508 -27.337 1.00 93.06 478 ALA A C 1
ATOM 3580 O O . ALA A 1 478 ? 3.466 12.395 -26.499 1.00 93.06 478 ALA A O 1
ATOM 3581 N N . ARG A 1 479 ? 3.055 10.298 -27.171 1.00 91.56 479 ARG A N 1
ATOM 3582 C CA . ARG A 1 479 ? 2.275 9.932 -25.971 1.00 91.56 479 ARG A CA 1
ATOM 3583 C C . ARG A 1 479 ? 3.121 9.896 -24.702 1.00 91.56 479 ARG A C 1
ATOM 3585 O O . ARG A 1 479 ? 2.667 10.338 -23.650 1.00 91.56 479 ARG A O 1
ATOM 3592 N N . PHE A 1 480 ? 4.338 9.364 -24.790 1.00 90.81 480 PHE A N 1
ATOM 3593 C CA . PHE A 1 480 ? 5.301 9.387 -23.692 1.00 90.81 480 PHE A CA 1
ATOM 3594 C C . PHE A 1 480 ? 5.604 10.828 -23.269 1.00 90.81 480 PHE A C 1
ATOM 3596 O O . PHE A 1 480 ? 5.493 11.155 -22.089 1.00 90.81 480 PHE A O 1
ATOM 3603 N N . GLU A 1 481 ? 5.913 11.694 -24.234 1.00 90.88 481 GLU A N 1
ATOM 3604 C CA . GLU A 1 481 ? 6.230 13.100 -24.004 1.00 90.88 481 GLU A CA 1
ATOM 3605 C C . GLU A 1 481 ? 5.044 13.867 -23.410 1.00 90.88 481 GLU A C 1
ATOM 3607 O O . GLU A 1 481 ? 5.277 14.765 -22.617 1.00 90.88 481 GLU A O 1
ATOM 3612 N N . GLN A 1 482 ? 3.789 13.503 -23.694 1.00 91.00 482 GLN A N 1
ATOM 3613 C CA . GLN A 1 482 ? 2.594 14.147 -23.120 1.00 91.00 482 GLN A CA 1
ATOM 3614 C C . GLN A 1 482 ? 2.351 13.853 -21.629 1.00 91.00 482 GLN A C 1
ATOM 3616 O O . GLN A 1 482 ? 1.544 14.545 -21.002 1.00 91.00 482 GLN A O 1
ATOM 3621 N N . ASP A 1 483 ? 3.012 12.854 -21.036 1.00 86.38 483 ASP A N 1
ATOM 3622 C CA . ASP A 1 483 ? 2.832 12.553 -19.613 1.00 86.38 483 ASP A CA 1
ATOM 3623 C C . ASP A 1 483 ? 3.288 13.751 -18.749 1.00 86.38 483 ASP A C 1
ATOM 3625 O O . ASP A 1 483 ? 4.407 14.243 -18.923 1.00 86.38 483 ASP A O 1
ATOM 3629 N N . PRO A 1 484 ? 2.477 14.231 -17.781 1.00 82.44 484 PRO A N 1
ATOM 3630 C CA . PRO A 1 484 ? 2.824 15.403 -16.976 1.00 82.44 484 PRO A CA 1
ATOM 3631 C C . PRO A 1 484 ? 4.171 15.304 -16.245 1.00 82.44 484 PRO A C 1
ATOM 3633 O O . PRO A 1 484 ? 4.839 16.321 -16.068 1.00 82.44 484 PRO A O 1
ATOM 3636 N N . ARG A 1 485 ? 4.587 14.095 -15.835 1.00 74.38 485 ARG A N 1
ATOM 3637 C CA . ARG A 1 485 ? 5.881 13.860 -15.167 1.00 74.38 485 ARG A CA 1
ATOM 3638 C C . ARG A 1 485 ? 7.049 13.856 -16.148 1.00 74.38 485 ARG A C 1
ATOM 3640 O O . ARG A 1 485 ? 8.188 14.047 -15.746 1.00 74.38 485 ARG A O 1
ATOM 3647 N N . VAL A 1 486 ? 6.788 13.563 -17.418 1.00 81.31 486 VAL A N 1
ATOM 3648 C CA . VAL A 1 486 ? 7.782 13.634 -18.496 1.00 81.31 486 VAL A CA 1
ATOM 3649 C C . VAL A 1 486 ? 7.931 15.090 -18.936 1.00 81.31 486 VAL A C 1
ATOM 3651 O O . VAL A 1 486 ? 9.048 15.594 -19.010 1.00 81.31 486 VAL A O 1
ATOM 3654 N N . GLN A 1 487 ? 6.812 15.801 -19.101 1.00 81.81 487 GLN A N 1
ATOM 3655 C CA . GLN A 1 487 ? 6.784 17.238 -19.377 1.00 81.81 487 GLN A CA 1
ATOM 3656 C C . GLN A 1 487 ? 7.522 18.063 -18.323 1.00 81.81 487 GLN A C 1
ATOM 3658 O O . GLN A 1 487 ? 8.218 19.005 -18.689 1.00 81.81 487 GLN A O 1
ATOM 3663 N N . SER A 1 488 ? 7.405 17.734 -17.031 1.00 71.06 488 SER A N 1
ATOM 3664 C CA . SER A 1 488 ? 8.164 18.441 -15.992 1.00 71.06 488 SER A CA 1
ATOM 3665 C C . SER A 1 488 ? 9.672 18.309 -16.202 1.00 71.06 488 SER A C 1
ATOM 3667 O O . SER A 1 488 ? 10.362 19.320 -16.189 1.00 71.06 488 SER A O 1
ATOM 3669 N N . THR A 1 489 ? 10.174 17.102 -16.486 1.00 65.88 489 THR A N 1
ATOM 3670 C CA . THR A 1 489 ? 11.603 16.882 -16.764 1.00 65.88 489 THR A CA 1
ATOM 3671 C C . THR A 1 489 ? 12.049 17.589 -18.046 1.00 65.88 489 THR A C 1
ATOM 3673 O O . THR A 1 489 ? 13.087 18.243 -18.049 1.00 65.88 489 THR A O 1
ATOM 3676 N N . LEU A 1 490 ? 11.249 17.526 -19.117 1.00 75.81 490 LEU A N 1
ATOM 3677 C CA . LEU A 1 490 ? 11.551 18.208 -20.382 1.00 75.81 490 LEU A CA 1
ATOM 3678 C C . LEU A 1 490 ? 11.607 19.735 -20.225 1.00 75.81 490 LEU A C 1
ATOM 3680 O O . LEU A 1 490 ? 12.487 20.379 -20.788 1.00 75.81 490 LEU A O 1
ATOM 3684 N N . ARG A 1 491 ? 10.696 20.329 -19.440 1.00 71.56 491 ARG A N 1
ATOM 3685 C CA . ARG A 1 491 ? 10.676 21.779 -19.161 1.00 71.56 491 ARG A CA 1
ATOM 3686 C C . ARG A 1 491 ? 11.910 22.257 -18.402 1.00 71.56 491 ARG A C 1
ATOM 3688 O O . ARG A 1 491 ? 12.297 23.407 -18.566 1.00 71.56 491 ARG A O 1
ATOM 3695 N N . LEU A 1 492 ? 12.514 21.380 -17.604 1.00 63.44 492 LEU A N 1
ATOM 3696 C CA . LEU A 1 492 ? 13.773 21.631 -16.904 1.00 63.44 492 LEU A CA 1
ATOM 3697 C C . LEU A 1 492 ? 15.005 21.375 -17.796 1.00 63.44 492 LEU A C 1
ATOM 3699 O O . LEU A 1 492 ? 16.130 21.446 -17.322 1.00 63.44 492 LEU A O 1
ATOM 3703 N N . GLY A 1 493 ? 14.820 21.076 -19.089 1.00 61.53 493 GLY A N 1
ATOM 3704 C CA . GLY A 1 493 ? 15.913 20.792 -20.025 1.00 61.53 493 GLY A CA 1
ATOM 3705 C C . GLY A 1 493 ? 16.491 19.377 -19.909 1.00 61.53 493 GLY A C 1
ATOM 3706 O O . GLY A 1 493 ? 17.465 19.056 -20.591 1.00 61.53 493 GLY A O 1
ATOM 3707 N N . GLY A 1 494 ? 15.896 18.516 -19.080 1.00 62.09 494 GLY A N 1
ATOM 3708 C CA . GLY A 1 494 ? 16.293 17.120 -18.945 1.00 62.09 494 GLY A CA 1
ATOM 3709 C C . GLY A 1 494 ? 15.782 16.250 -20.097 1.00 62.09 494 GLY A C 1
ATOM 3710 O O . GLY A 1 494 ? 14.770 16.547 -20.728 1.00 62.09 494 GLY A O 1
ATOM 3711 N N . THR A 1 495 ? 16.457 15.124 -20.348 1.00 70.75 495 THR A N 1
ATOM 3712 C CA . THR A 1 495 ? 15.976 14.082 -21.273 1.00 70.75 495 THR A CA 1
ATOM 3713 C C . THR A 1 495 ? 15.478 12.890 -20.457 1.00 70.75 495 THR A C 1
ATOM 3715 O O . THR A 1 495 ? 16.294 12.083 -20.006 1.00 70.75 495 THR A O 1
ATOM 3718 N N . PRO A 1 496 ? 14.162 12.775 -20.204 1.00 72.12 496 PRO A N 1
ATOM 3719 C CA . PRO A 1 496 ? 13.637 11.691 -19.394 1.00 72.12 496 PRO A CA 1
ATOM 3720 C C . PRO A 1 496 ? 13.831 10.349 -20.115 1.00 72.12 496 PRO A C 1
ATOM 3722 O O . PRO A 1 496 ? 13.608 10.259 -21.325 1.00 72.12 496 PRO A O 1
ATOM 3725 N N . PRO A 1 497 ? 14.202 9.286 -19.387 1.00 73.69 497 PRO A N 1
ATOM 3726 C CA . PRO A 1 497 ? 14.332 7.954 -19.958 1.00 73.69 497 PRO A CA 1
ATOM 3727 C C . PRO A 1 497 ? 12.978 7.470 -20.485 1.00 73.69 497 PRO A C 1
ATOM 3729 O O . PRO A 1 497 ? 11.956 7.593 -19.799 1.00 73.69 497 PRO A O 1
ATOM 3732 N N . ALA A 1 498 ? 12.974 6.893 -21.686 1.00 82.75 498 ALA A N 1
ATOM 3733 C CA . ALA A 1 498 ? 11.779 6.280 -22.245 1.00 82.75 498 ALA A CA 1
ATOM 3734 C C . ALA A 1 498 ? 11.314 5.119 -21.355 1.00 82.75 498 ALA A C 1
ATOM 3736 O O . ALA A 1 498 ? 12.094 4.245 -20.980 1.00 82.75 498 ALA A O 1
ATOM 3737 N N . ARG A 1 499 ? 10.031 5.134 -20.998 1.00 86.44 499 ARG A N 1
ATOM 3738 C CA . ARG A 1 499 ? 9.420 4.219 -20.026 1.00 86.44 499 ARG A CA 1
ATOM 3739 C C . ARG A 1 499 ? 7.923 4.119 -20.273 1.00 86.44 499 ARG A C 1
ATOM 3741 O O . ARG A 1 499 ? 7.325 5.022 -20.861 1.00 86.44 499 ARG A O 1
ATOM 3748 N N . ILE A 1 500 ? 7.297 3.057 -19.781 1.00 88.69 500 ILE A N 1
ATOM 3749 C CA . ILE A 1 500 ? 5.845 2.899 -19.878 1.00 88.69 500 ILE A CA 1
ATOM 3750 C C . ILE A 1 500 ? 5.187 3.866 -18.883 1.00 88.69 500 ILE A C 1
ATOM 3752 O O . ILE A 1 500 ? 5.323 3.714 -17.667 1.00 88.69 500 ILE A O 1
ATOM 3756 N N . THR A 1 501 ? 4.490 4.877 -19.405 1.00 88.19 501 THR A N 1
ATOM 3757 C CA . THR A 1 501 ? 3.716 5.861 -18.628 1.00 88.19 501 THR A CA 1
ATOM 3758 C C . THR A 1 501 ? 2.345 5.317 -18.238 1.00 88.19 501 THR A C 1
ATOM 3760 O O . THR A 1 501 ? 1.940 4.240 -18.676 1.00 88.19 501 THR A O 1
ATOM 3763 N N . ALA A 1 502 ? 1.598 6.073 -17.426 1.00 84.44 502 ALA A N 1
ATOM 3764 C CA . ALA A 1 502 ? 0.251 5.678 -17.020 1.00 84.44 502 ALA A CA 1
ATOM 3765 C C . ALA A 1 502 ? -0.704 5.522 -18.210 1.00 84.44 502 ALA A C 1
ATOM 3767 O O . ALA A 1 502 ? -1.484 4.571 -18.234 1.00 84.44 502 ALA A O 1
ATOM 3768 N N . ASP A 1 503 ? -0.629 6.433 -19.186 1.00 87.56 503 ASP A N 1
ATOM 3769 C CA . ASP A 1 503 ? -1.425 6.347 -20.414 1.00 87.56 503 ASP A CA 1
ATOM 3770 C C . ASP A 1 503 ? -1.012 5.135 -21.253 1.00 87.56 503 ASP A C 1
ATOM 3772 O O . ASP A 1 503 ? -1.851 4.303 -21.590 1.00 87.56 503 ASP A O 1
ATOM 3776 N N . LEU A 1 504 ? 0.291 4.971 -21.512 1.00 91.62 504 LEU A N 1
ATOM 3777 C CA . LEU A 1 504 ? 0.794 3.845 -22.303 1.00 91.62 504 LEU A CA 1
ATOM 3778 C C . LEU A 1 504 ? 0.430 2.496 -21.673 1.00 91.62 504 LEU A C 1
ATOM 3780 O O . LEU A 1 504 ? 0.000 1.588 -22.382 1.00 91.62 504 LEU A O 1
ATOM 3784 N N . TRP A 1 505 ? 0.539 2.371 -20.347 1.00 89.94 505 TRP A N 1
ATOM 3785 C CA . TRP A 1 505 ? 0.124 1.170 -19.624 1.00 89.94 505 TRP A CA 1
ATOM 3786 C C . TRP A 1 505 ? -1.364 0.887 -19.796 1.00 89.94 505 TRP A C 1
ATOM 3788 O O . TRP A 1 505 ? -1.757 -0.217 -20.164 1.00 89.94 505 TRP A O 1
ATOM 3798 N N . ARG A 1 506 ? -2.202 1.897 -19.564 1.00 89.31 506 ARG A N 1
ATOM 3799 C CA . ARG A 1 506 ? -3.652 1.801 -19.726 1.00 89.31 506 ARG A CA 1
ATOM 3800 C C . ARG A 1 506 ? -4.034 1.323 -21.115 1.00 89.31 506 ARG A C 1
ATOM 3802 O O . ARG A 1 506 ? -4.770 0.346 -21.231 1.00 89.31 506 ARG A O 1
ATOM 3809 N N . GLN A 1 507 ? -3.483 1.964 -22.143 1.00 90.69 507 GLN A N 1
ATOM 3810 C CA . GLN A 1 507 ? -3.714 1.612 -23.540 1.00 90.69 507 GLN A CA 1
ATOM 3811 C C . GLN A 1 507 ? -3.241 0.195 -23.855 1.00 90.69 507 GLN A C 1
ATOM 3813 O O . GLN A 1 507 ? -3.957 -0.561 -24.511 1.00 90.69 507 GLN A O 1
ATOM 3818 N N . LEU A 1 508 ? -2.066 -0.200 -23.362 1.00 91.94 508 LEU A N 1
ATOM 3819 C CA . LEU A 1 508 ? -1.559 -1.560 -23.511 1.00 91.94 508 LEU A CA 1
ATOM 3820 C C . LEU A 1 508 ? -2.533 -2.585 -22.916 1.00 91.94 508 LEU A C 1
ATOM 3822 O O . LEU A 1 508 ? -2.874 -3.560 -23.588 1.00 91.94 508 LEU A O 1
ATOM 3826 N N . VAL A 1 509 ? -3.022 -2.351 -21.697 1.00 90.62 509 VAL A N 1
ATOM 3827 C CA . VAL A 1 509 ? -3.945 -3.262 -21.008 1.00 90.62 509 VAL A CA 1
ATOM 3828 C C . VAL A 1 509 ? -5.267 -3.384 -21.763 1.00 90.62 509 VAL A C 1
ATOM 3830 O O . VAL A 1 509 ? -5.665 -4.500 -22.097 1.00 90.62 509 VAL A O 1
ATOM 3833 N N . VAL A 1 510 ? -5.937 -2.272 -22.087 1.00 92.75 510 VAL A N 1
ATOM 3834 C CA . VAL A 1 510 ? -7.242 -2.350 -22.767 1.00 92.75 510 VAL A CA 1
ATOM 3835 C C .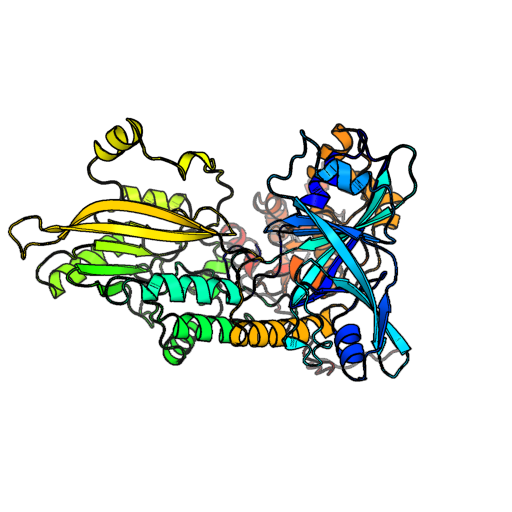 VAL A 1 510 ? -7.126 -2.921 -24.177 1.00 92.75 510 VAL A C 1
ATOM 3837 O O . VAL A 1 510 ? -7.977 -3.706 -24.585 1.00 92.75 510 VAL A O 1
ATOM 3840 N N . ASN A 1 511 ? -6.046 -2.626 -24.909 1.00 94.38 511 ASN A N 1
ATOM 3841 C CA . ASN A 1 511 ? -5.800 -3.242 -26.214 1.00 94.38 511 ASN A CA 1
ATOM 3842 C C . ASN A 1 511 ? -5.527 -4.744 -26.096 1.00 94.38 511 ASN A C 1
ATOM 3844 O O . ASN A 1 511 ? -5.960 -5.510 -26.959 1.00 94.38 511 ASN A O 1
ATOM 3848 N N . THR A 1 512 ? -4.837 -5.170 -25.036 1.00 92.62 512 THR A N 1
ATOM 3849 C CA . THR A 1 512 ? -4.589 -6.589 -24.757 1.00 92.62 512 THR A CA 1
ATOM 3850 C C . THR A 1 512 ? -5.891 -7.313 -24.445 1.00 92.62 512 THR A C 1
ATOM 3852 O O . THR A 1 512 ? -6.143 -8.356 -25.043 1.00 92.62 512 THR A O 1
ATOM 3855 N N . LEU A 1 513 ? -6.751 -6.755 -23.587 1.00 91.88 513 LEU A N 1
ATOM 3856 C CA . LEU A 1 513 ? -8.068 -7.333 -23.303 1.00 91.88 513 LEU A CA 1
ATOM 3857 C C . LEU A 1 513 ? -8.927 -7.399 -24.563 1.00 91.88 513 LEU A C 1
ATOM 3859 O O . LEU A 1 513 ? -9.428 -8.467 -24.900 1.00 91.88 513 LEU A O 1
ATOM 3863 N N . ARG A 1 514 ? -9.033 -6.292 -25.306 1.00 95.94 514 ARG A N 1
ATOM 3864 C CA . ARG A 1 514 ? -9.811 -6.244 -26.546 1.00 95.94 514 ARG A CA 1
ATOM 3865 C C . ARG A 1 514 ? -9.408 -7.367 -27.505 1.00 95.94 514 ARG A C 1
ATOM 3867 O O . ARG A 1 514 ? -10.265 -8.086 -27.999 1.00 95.94 514 ARG A O 1
ATOM 3874 N N . LYS A 1 515 ? -8.102 -7.537 -27.737 1.00 94.81 515 LYS A N 1
ATOM 3875 C CA . LYS A 1 515 ? -7.570 -8.586 -28.620 1.00 94.81 515 LYS A CA 1
ATOM 3876 C C . LYS A 1 515 ? -7.760 -9.993 -28.049 1.00 94.81 515 LYS A C 1
ATOM 3878 O O . LYS A 1 515 ? -8.159 -10.885 -28.784 1.00 94.81 515 LYS A O 1
ATOM 3883 N N . SER A 1 516 ? -7.486 -10.195 -26.760 1.00 92.75 516 SER A N 1
ATOM 3884 C CA . SER A 1 516 ? -7.533 -11.524 -26.122 1.00 92.75 516 SER A CA 1
ATOM 3885 C C . SER A 1 516 ? -8.947 -12.092 -26.047 1.00 92.75 516 SER A C 1
ATOM 3887 O O . SER A 1 516 ? -9.127 -13.303 -26.096 1.00 92.75 516 SER A O 1
ATOM 3889 N N . PHE A 1 517 ? -9.943 -11.214 -25.938 1.00 92.25 517 PHE A N 1
ATOM 3890 C CA . PHE A 1 517 ? -11.352 -11.587 -25.889 1.00 92.25 517 PHE A CA 1
ATOM 3891 C C . PHE A 1 517 ? -12.064 -11.387 -27.226 1.00 92.25 517 PHE A C 1
ATOM 3893 O O . PHE A 1 517 ? -13.284 -11.475 -27.240 1.00 92.25 517 PHE A O 1
ATOM 3900 N N . ASP A 1 518 ? -11.337 -11.118 -28.320 1.00 94.88 518 ASP A N 1
ATOM 3901 C CA . ASP A 1 518 ? -11.902 -10.853 -29.653 1.00 94.88 518 ASP A CA 1
ATOM 3902 C C . ASP A 1 518 ? -13.121 -9.910 -29.586 1.00 94.88 518 ASP A C 1
ATOM 3904 O O . ASP A 1 518 ? -14.218 -10.191 -30.068 1.00 94.88 518 ASP A O 1
ATOM 3908 N N . ALA A 1 519 ? -12.932 -8.817 -28.850 1.00 96.31 519 ALA A N 1
ATOM 3909 C CA . ALA A 1 519 ? -13.922 -7.781 -28.629 1.00 96.31 519 ALA A CA 1
ATOM 3910 C C . ALA A 1 519 ? -13.651 -6.589 -29.555 1.00 96.31 519 ALA A C 1
ATOM 3912 O O . ALA A 1 519 ? -12.526 -6.334 -29.998 1.00 96.31 519 ALA A O 1
ATOM 3913 N N . GLU A 1 520 ? -14.685 -5.805 -29.816 1.00 97.94 520 GLU A N 1
ATOM 3914 C CA . GLU A 1 520 ? -14.566 -4.578 -30.601 1.00 97.94 520 GLU A CA 1
ATOM 3915 C C . GLU A 1 520 ? -14.222 -3.383 -29.723 1.00 97.94 520 GLU A C 1
ATOM 3917 O O . GLU A 1 520 ? -13.495 -2.483 -30.141 1.00 97.94 520 GLU A O 1
ATOM 3922 N N . VAL A 1 521 ? -14.692 -3.416 -28.479 1.00 97.88 521 VAL A N 1
ATOM 3923 C CA . VAL A 1 521 ? -14.460 -2.388 -27.471 1.00 97.88 521 VAL A CA 1
ATOM 3924 C C . VAL A 1 521 ? -13.927 -3.047 -26.210 1.00 97.88 521 VAL A C 1
ATOM 3926 O O . VAL A 1 521 ? -14.413 -4.101 -25.799 1.00 97.88 521 VAL A O 1
ATOM 3929 N N . ALA A 1 522 ? -12.948 -2.409 -25.576 1.00 96.81 522 ALA A N 1
ATOM 3930 C CA . ALA A 1 522 ? -12.590 -2.712 -24.198 1.00 96.81 522 ALA A CA 1
ATOM 3931 C C . ALA A 1 522 ? -12.725 -1.458 -23.345 1.00 96.81 522 ALA A C 1
ATOM 3933 O O . ALA A 1 522 ? -12.258 -0.390 -23.747 1.00 96.81 522 ALA A O 1
ATOM 3934 N N . LEU A 1 523 ? -13.339 -1.605 -22.175 1.00 94.00 523 LEU A N 1
ATOM 3935 C CA . LEU A 1 523 ? -13.525 -0.525 -21.217 1.00 94.00 523 LEU A CA 1
ATOM 3936 C C . LEU A 1 523 ? -13.172 -1.006 -19.810 1.00 94.00 523 LEU A C 1
ATOM 3938 O O . LEU A 1 523 ? -13.563 -2.088 -19.393 1.00 94.00 523 LEU A O 1
ATOM 3942 N N . LEU A 1 524 ? -12.399 -0.215 -19.083 1.00 90.19 524 LEU A N 1
ATOM 3943 C CA . LEU A 1 524 ? -12.001 -0.502 -17.709 1.00 90.19 524 LEU A CA 1
ATOM 3944 C C . LEU A 1 524 ? -12.214 0.740 -16.847 1.00 90.19 524 LEU A C 1
ATOM 3946 O O . LEU A 1 524 ? -12.112 1.861 -17.365 1.00 90.19 524 LEU A O 1
ATOM 3950 N N . PRO A 1 525 ? -12.398 0.579 -15.523 1.00 84.25 525 PRO A N 1
ATOM 3951 C CA . PRO A 1 525 ? -12.204 1.690 -14.609 1.00 84.25 525 PRO A CA 1
ATOM 3952 C C . PRO A 1 525 ? -10.816 2.285 -14.845 1.00 84.25 525 PRO A C 1
ATOM 3954 O O . PRO A 1 525 ? -9.884 1.598 -15.277 1.00 84.25 525 PRO A O 1
ATOM 3957 N N . HIS A 1 526 ? -10.650 3.569 -14.559 1.00 81.38 526 HIS A N 1
ATOM 3958 C CA . HIS A 1 526 ? -9.358 4.214 -14.710 1.00 81.38 526 HIS A CA 1
ATOM 3959 C C . HIS A 1 526 ? -8.276 3.487 -13.887 1.00 81.38 526 HIS A C 1
ATOM 3961 O O . HIS A 1 526 ? -8.225 3.589 -12.657 1.00 81.38 526 HIS A O 1
ATOM 3967 N N . LEU A 1 527 ? -7.369 2.776 -14.572 1.00 73.31 527 LEU A N 1
ATOM 3968 C CA . LEU A 1 527 ? -6.338 1.981 -13.910 1.00 73.31 527 LEU A CA 1
ATOM 3969 C C . LEU A 1 527 ? -5.409 2.900 -13.125 1.00 73.31 527 LEU A C 1
ATOM 3971 O O . LEU A 1 527 ? -4.771 3.813 -13.670 1.00 73.31 527 LEU A O 1
ATOM 3975 N N . SER A 1 528 ? -5.327 2.657 -11.820 1.00 64.56 528 SER A N 1
ATOM 3976 C CA . SER A 1 528 ? -4.360 3.348 -10.987 1.00 64.56 528 SER A CA 1
ATOM 3977 C C . SER A 1 528 ? -2.965 2.837 -11.332 1.00 64.56 528 SER A C 1
ATOM 3979 O O . SER A 1 528 ? -2.652 1.682 -11.064 1.00 64.56 528 SER A O 1
ATOM 3981 N N . PHE A 1 529 ? -2.135 3.709 -11.893 1.00 66.62 529 PHE A N 1
ATOM 3982 C CA . PHE A 1 529 ? -0.751 3.408 -12.235 1.00 66.62 529 PHE A CA 1
ATOM 3983 C C . PHE A 1 529 ? 0.159 4.206 -11.296 1.00 66.62 529 PHE A C 1
ATOM 3985 O O . PHE A 1 529 ? 0.314 5.420 -11.476 1.00 66.62 529 PHE A O 1
ATOM 3992 N N . PRO A 1 530 ? 0.641 3.597 -10.198 1.00 58.12 530 PRO A N 1
ATOM 3993 C CA . PRO A 1 530 ? 1.368 4.334 -9.171 1.00 58.12 530 PRO A CA 1
ATOM 3994 C C . PRO A 1 530 ? 2.734 4.849 -9.658 1.00 58.12 530 PRO A C 1
ATOM 3996 O O . PRO A 1 530 ? 3.123 5.961 -9.277 1.00 58.12 530 PRO A O 1
ATOM 3999 N N . TRP A 1 531 ? 3.422 4.110 -10.532 1.00 67.69 531 TRP A N 1
ATOM 4000 C CA . TRP A 1 531 ? 4.774 4.423 -11.008 1.00 67.69 531 TRP A CA 1
ATOM 4001 C C . TRP A 1 531 ? 4.970 4.053 -12.477 1.00 67.69 531 TRP A C 1
ATOM 4003 O O . TRP A 1 531 ? 4.292 3.167 -12.973 1.00 67.69 531 TRP A O 1
ATOM 4013 N N . ALA A 1 532 ? 5.894 4.734 -13.156 1.00 72.81 532 ALA A N 1
ATOM 4014 C CA . ALA A 1 532 ? 6.287 4.387 -14.519 1.00 72.81 532 ALA A CA 1
ATOM 4015 C C . ALA A 1 532 ? 7.187 3.149 -14.524 1.00 72.81 532 ALA A C 1
ATOM 4017 O O . ALA A 1 532 ? 8.032 3.016 -13.647 1.00 72.81 532 ALA A O 1
ATOM 4018 N N . LEU A 1 533 ? 7.008 2.258 -15.502 1.00 80.00 533 LEU A N 1
ATOM 4019 C CA . LEU A 1 533 ? 7.807 1.035 -15.612 1.00 80.00 533 LEU A CA 1
ATOM 4020 C C . LEU A 1 533 ? 8.976 1.271 -16.563 1.00 80.00 533 LEU A C 1
ATOM 4022 O O . LEU A 1 533 ? 8.753 1.619 -17.726 1.00 80.00 533 LEU A O 1
ATOM 4026 N N . THR A 1 534 ? 10.197 1.072 -16.072 1.00 79.56 534 THR A N 1
ATOM 4027 C CA . THR A 1 534 ? 11.418 1.178 -16.881 1.00 79.56 534 THR A CA 1
ATOM 4028 C C . THR A 1 534 ? 12.104 -0.178 -16.975 1.00 79.56 534 THR A C 1
ATOM 4030 O O . THR A 1 534 ? 12.148 -0.913 -15.990 1.00 79.56 534 THR A O 1
ATOM 4033 N N . GLY A 1 535 ? 12.655 -0.500 -18.145 1.00 83.69 535 GLY A N 1
ATOM 4034 C CA . GLY A 1 535 ? 13.260 -1.802 -18.391 1.00 83.69 535 GLY A CA 1
ATOM 4035 C C . GLY A 1 535 ? 12.226 -2.907 -18.653 1.00 83.69 535 GLY A C 1
ATOM 4036 O O . GLY A 1 535 ? 11.051 -2.632 -18.925 1.00 83.69 535 GLY A O 1
ATOM 4037 N N . PRO A 1 536 ? 12.657 -4.181 -18.617 1.00 85.94 536 PRO A N 1
ATOM 4038 C CA . PRO A 1 536 ? 11.776 -5.321 -18.838 1.00 85.94 536 PRO A CA 1
ATOM 4039 C C . PRO A 1 536 ? 10.693 -5.441 -17.767 1.00 85.94 536 PRO A C 1
ATOM 4041 O O . PRO A 1 536 ? 10.993 -5.366 -16.578 1.00 85.94 536 PRO A O 1
ATOM 4044 N N . VAL A 1 537 ? 9.453 -5.715 -18.184 1.00 86.19 537 VAL A N 1
ATOM 4045 C CA . VAL A 1 537 ? 8.318 -5.873 -17.263 1.00 86.19 537 VAL A CA 1
ATOM 4046 C C . VAL A 1 537 ? 8.170 -7.330 -16.854 1.00 86.19 537 VAL A C 1
ATOM 4048 O O . VAL A 1 537 ? 7.941 -8.214 -17.683 1.00 86.19 537 VAL A O 1
ATOM 4051 N N . THR A 1 538 ? 8.258 -7.582 -15.557 1.00 85.06 538 THR A N 1
ATOM 4052 C CA . THR A 1 538 ? 8.040 -8.883 -14.924 1.00 85.06 538 THR A CA 1
ATOM 4053 C C . THR A 1 538 ? 6.567 -9.127 -14.600 1.00 85.06 538 THR A C 1
ATOM 4055 O O . THR A 1 538 ? 5.750 -8.204 -14.541 1.00 85.06 538 THR A O 1
ATOM 4058 N N . ARG A 1 539 ? 6.207 -10.388 -14.336 1.00 84.75 539 ARG A N 1
ATOM 4059 C CA . ARG A 1 539 ? 4.862 -10.746 -13.859 1.00 84.75 539 ARG A CA 1
ATOM 4060 C C . ARG A 1 539 ? 4.518 -10.027 -12.560 1.00 84.75 539 ARG A C 1
ATOM 4062 O O . ARG A 1 539 ? 3.375 -9.612 -12.400 1.00 84.75 539 ARG A O 1
ATOM 4069 N N . LEU A 1 540 ? 5.494 -9.860 -11.673 1.00 79.62 540 LEU A N 1
ATOM 4070 C CA . LEU A 1 540 ? 5.333 -9.133 -10.422 1.00 79.62 540 LEU A CA 1
ATOM 4071 C C . LEU A 1 540 ? 4.936 -7.671 -10.664 1.00 79.62 540 LEU A C 1
ATOM 4073 O O . LEU A 1 540 ? 3.975 -7.193 -10.071 1.00 79.62 540 LEU A O 1
ATOM 4077 N N . GLU A 1 541 ? 5.635 -6.967 -11.555 1.00 79.75 541 GLU A N 1
ATOM 4078 C CA . GLU A 1 541 ? 5.334 -5.565 -11.878 1.00 79.75 541 GLU A CA 1
ATOM 4079 C C . GLU A 1 541 ? 4.003 -5.419 -12.612 1.00 79.75 541 GLU A C 1
ATOM 4081 O O . GLU A 1 541 ? 3.234 -4.502 -12.318 1.00 79.75 541 GLU A O 1
ATOM 4086 N N . ALA A 1 542 ? 3.696 -6.333 -13.534 1.00 81.19 542 ALA A N 1
ATOM 4087 C CA . ALA A 1 542 ? 2.413 -6.341 -14.222 1.00 81.19 542 ALA A CA 1
ATOM 4088 C C . ALA A 1 542 ? 1.257 -6.539 -13.232 1.00 81.19 542 ALA A C 1
ATOM 4090 O O . ALA A 1 542 ? 0.308 -5.760 -13.237 1.00 81.19 542 ALA A O 1
ATOM 4091 N N . ALA A 1 543 ? 1.362 -7.518 -12.331 1.00 76.94 543 ALA A N 1
ATOM 4092 C CA . ALA A 1 543 ? 0.365 -7.765 -11.295 1.00 76.94 543 ALA A CA 1
ATOM 4093 C C . ALA A 1 543 ? 0.263 -6.604 -10.290 1.00 76.94 543 ALA A C 1
ATOM 4095 O O . ALA A 1 543 ? -0.843 -6.226 -9.912 1.00 76.94 543 ALA A O 1
ATOM 4096 N N . ALA A 1 544 ? 1.380 -5.962 -9.932 1.00 73.81 544 ALA A N 1
ATOM 4097 C CA . ALA A 1 544 ? 1.379 -4.747 -9.117 1.00 73.81 544 ALA A CA 1
ATOM 4098 C C . ALA A 1 544 ? 0.629 -3.576 -9.777 1.00 73.81 544 ALA A C 1
ATOM 4100 O O . ALA A 1 544 ? 0.106 -2.720 -9.074 1.00 73.81 544 ALA A O 1
ATOM 4101 N N . ASN A 1 545 ? 0.556 -3.527 -11.109 1.00 75.38 545 ASN A N 1
ATOM 4102 C CA . ASN A 1 545 ? -0.141 -2.474 -11.857 1.00 75.38 545 ASN A CA 1
ATOM 4103 C C . ASN A 1 545 ? -1.530 -2.890 -12.380 1.00 75.38 545 ASN A C 1
ATOM 4105 O O . ASN A 1 545 ? -2.263 -2.045 -12.895 1.00 75.38 545 ASN A O 1
ATOM 4109 N N . LEU A 1 546 ? -1.896 -4.169 -12.243 1.00 76.00 546 LEU A N 1
ATOM 4110 C CA . LEU A 1 546 ? -3.182 -4.763 -12.645 1.00 76.00 546 LEU A CA 1
ATOM 4111 C C . LEU A 1 546 ? -3.984 -5.311 -11.476 1.00 76.00 546 LEU A C 1
ATOM 4113 O O . LEU A 1 546 ? -4.951 -6.039 -11.679 1.00 76.00 546 LEU A O 1
ATOM 4117 N N . ASN A 1 547 ? -3.599 -4.986 -10.252 1.00 67.06 547 ASN A N 1
ATOM 4118 C CA . ASN A 1 547 ? -4.357 -5.391 -9.085 1.00 67.06 547 ASN A CA 1
ATOM 4119 C C . ASN A 1 547 ? -5.597 -4.494 -8.934 1.00 67.06 547 ASN A C 1
ATOM 4121 O O . ASN A 1 547 ? -5.687 -3.577 -8.116 1.00 67.06 547 ASN A O 1
ATOM 4125 N N . LEU A 1 548 ? -6.529 -4.762 -9.840 1.00 65.25 548 LEU A N 1
ATOM 4126 C CA . LEU A 1 548 ? -7.938 -4.561 -9.648 1.00 65.25 548 LEU A CA 1
ATOM 4127 C C . LEU A 1 548 ? -8.518 -5.866 -9.099 1.00 65.25 548 LEU A C 1
ATOM 4129 O O . LEU A 1 548 ? -8.117 -6.951 -9.525 1.00 65.25 548 LEU A O 1
ATOM 4133 N N . PRO A 1 549 ? -9.482 -5.767 -8.181 1.00 59.50 549 PRO A N 1
ATOM 4134 C CA . PRO A 1 549 ? -10.156 -6.927 -7.620 1.00 59.50 549 PRO A CA 1
ATOM 4135 C C . PRO A 1 549 ? -11.158 -7.544 -8.626 1.00 59.50 549 PRO A C 1
ATOM 4137 O O . PRO A 1 549 ? -11.779 -8.567 -8.349 1.00 59.50 549 PRO A O 1
ATOM 4140 N N . ASP A 1 550 ? -11.298 -6.914 -9.782 1.00 72.31 550 ASP A N 1
ATOM 4141 C CA . ASP A 1 550 ? -12.325 -7.099 -10.785 1.00 72.31 550 ASP A CA 1
ATOM 4142 C C . ASP A 1 550 ? -12.234 -8.414 -11.579 1.00 72.31 550 ASP A C 1
ATOM 4144 O O . ASP A 1 550 ? -11.154 -8.920 -11.897 1.00 72.31 550 ASP A O 1
ATOM 4148 N N . GLU A 1 551 ? -13.393 -8.914 -11.997 1.00 78.06 551 GLU A N 1
ATOM 4149 C CA . GLU A 1 551 ? -13.514 -9.988 -12.978 1.00 78.06 551 GLU A CA 1
ATOM 4150 C C . GLU A 1 551 ? -13.644 -9.410 -14.383 1.00 78.06 551 GLU A C 1
ATOM 4152 O O . GLU A 1 551 ? -14.487 -8.547 -14.628 1.00 78.06 551 GLU A O 1
ATOM 4157 N N . VAL A 1 552 ? -12.865 -9.927 -15.335 1.00 87.19 552 VAL A N 1
ATOM 4158 C CA . VAL A 1 552 ? -13.044 -9.583 -16.749 1.00 87.19 552 VAL A CA 1
ATOM 4159 C C . VAL A 1 552 ? -14.290 -10.287 -17.290 1.00 87.19 552 VAL A C 1
ATOM 4161 O O . VAL A 1 552 ? -14.451 -11.501 -17.162 1.00 87.19 552 VAL A O 1
ATOM 4164 N N . GLN A 1 553 ? -15.171 -9.516 -17.914 1.00 90.19 553 GLN A N 1
ATOM 4165 C CA . GLN A 1 553 ? -16.462 -9.953 -18.426 1.00 90.19 553 GLN A CA 1
ATOM 4166 C C . GLN A 1 553 ? -16.636 -9.513 -19.871 1.00 90.19 553 GLN A C 1
ATOM 4168 O O . GLN A 1 553 ? -16.172 -8.447 -20.271 1.00 90.19 553 GLN A O 1
ATOM 4173 N N . VAL A 1 554 ? -17.342 -10.327 -20.650 1.00 94.31 554 VAL A N 1
ATOM 4174 C CA . VAL A 1 554 ? -17.737 -9.971 -22.010 1.00 94.31 554 VAL A CA 1
ATOM 4175 C C . VAL A 1 554 ? -19.247 -9.782 -22.045 1.00 94.31 554 VAL A C 1
ATOM 4177 O O . VAL A 1 554 ? -20.009 -10.634 -21.575 1.00 94.31 554 VAL A O 1
ATOM 4180 N N . VAL A 1 555 ? -19.672 -8.648 -22.591 1.00 95.25 555 VAL A N 1
ATOM 4181 C CA . VAL A 1 555 ? -21.075 -8.295 -22.798 1.00 95.25 555 VAL A CA 1
ATOM 4182 C C . VAL A 1 555 ? -21.321 -7.984 -24.269 1.00 95.25 555 VAL A C 1
ATOM 4184 O O . VAL A 1 555 ? -20.437 -7.499 -24.975 1.00 95.25 555 VAL A O 1
ATOM 4187 N N . GLU A 1 556 ? -22.535 -8.262 -24.729 1.00 96.19 556 GLU A N 1
ATOM 4188 C CA . GLU A 1 556 ? -22.991 -7.873 -26.060 1.00 96.19 556 GLU A CA 1
ATOM 4189 C C . GLU A 1 556 ? -23.960 -6.702 -25.946 1.00 96.19 556 GLU A C 1
ATOM 4191 O O . GLU A 1 556 ? -24.974 -6.792 -25.250 1.00 96.19 556 GLU A O 1
ATOM 4196 N N . LEU A 1 557 ? -23.661 -5.614 -26.651 1.00 97.25 557 LEU A N 1
ATOM 4197 C CA . LEU A 1 557 ? -24.505 -4.425 -26.706 1.00 97.25 557 LEU A CA 1
ATOM 4198 C C . LEU A 1 557 ? -25.222 -4.348 -28.053 1.00 97.25 557 LEU A C 1
ATOM 4200 O O . LEU A 1 557 ? -24.657 -4.698 -29.087 1.00 97.25 557 LEU A O 1
ATOM 4204 N N . THR A 1 558 ? -26.469 -3.883 -28.068 1.00 97.38 558 THR A N 1
ATOM 4205 C CA . THR A 1 558 ? -27.121 -3.452 -29.316 1.00 97.38 558 THR A CA 1
ATOM 4206 C C . THR A 1 558 ? -26.478 -2.165 -29.833 1.00 97.38 558 THR A C 1
ATOM 4208 O O . THR A 1 558 ? -25.835 -1.440 -29.073 1.00 97.38 558 THR A O 1
ATOM 4211 N N . GLY A 1 559 ? -26.683 -1.819 -31.106 1.00 97.25 559 GLY A N 1
ATOM 4212 C CA . GLY A 1 559 ? -26.222 -0.530 -31.630 1.00 97.25 559 GLY A CA 1
ATOM 4213 C C . GLY A 1 559 ? -26.792 0.685 -30.886 1.00 97.25 559 GLY A C 1
ATOM 4214 O O . GLY A 1 559 ? -26.089 1.679 -30.717 1.00 97.25 559 GLY A O 1
ATOM 4215 N N . GLU A 1 560 ? -28.019 0.601 -30.362 1.00 97.19 560 GLU A N 1
ATOM 4216 C CA . GLU A 1 560 ? -28.596 1.643 -29.496 1.00 97.19 560 GLU A CA 1
ATOM 4217 C C . GLU A 1 560 ? -27.837 1.773 -28.171 1.00 97.19 560 GLU A C 1
ATOM 4219 O O . GLU A 1 560 ? -27.439 2.877 -27.797 1.00 97.19 560 GLU A O 1
ATOM 4224 N N . GLN A 1 561 ? -27.571 0.652 -27.493 1.00 97.56 561 GLN A N 1
ATOM 4225 C CA . GLN A 1 561 ? -26.786 0.634 -26.255 1.00 97.56 561 GLN A CA 1
ATOM 4226 C C . GLN A 1 561 ? -25.349 1.103 -26.496 1.00 97.56 561 GLN A C 1
ATOM 4228 O O . GLN A 1 561 ? -24.813 1.866 -25.701 1.00 97.56 561 GLN A O 1
ATOM 4233 N N . MET A 1 562 ? -24.733 0.702 -27.608 1.00 97.69 562 MET A N 1
ATOM 4234 C CA . MET A 1 562 ? -23.381 1.119 -27.975 1.00 97.69 562 MET A CA 1
ATOM 4235 C C . MET A 1 562 ? -23.314 2.627 -28.252 1.00 97.69 562 MET A C 1
ATOM 4237 O O . MET A 1 562 ? -22.380 3.295 -27.811 1.00 97.69 562 MET A O 1
ATOM 4241 N N . LYS A 1 563 ? -24.330 3.195 -28.916 1.00 96.75 563 LYS A N 1
ATOM 4242 C CA . LYS A 1 563 ? -24.440 4.645 -29.130 1.00 96.75 563 LYS A CA 1
ATOM 4243 C C . LYS A 1 563 ? -24.669 5.396 -27.814 1.00 96.75 563 LYS A C 1
ATOM 4245 O O . LYS A 1 563 ? -24.050 6.436 -27.600 1.00 96.75 563 LYS A O 1
ATOM 4250 N N . ALA A 1 564 ? -25.503 4.856 -26.922 1.00 96.81 564 ALA A N 1
ATOM 4251 C CA . ALA A 1 564 ? -25.708 5.404 -25.582 1.00 96.81 564 ALA A CA 1
ATOM 4252 C C . ALA A 1 564 ? -24.420 5.360 -24.744 1.00 96.81 564 ALA A C 1
ATOM 4254 O O . ALA A 1 564 ? -24.087 6.339 -24.081 1.00 96.81 564 ALA A O 1
ATOM 4255 N N . LEU A 1 565 ? -23.662 4.260 -24.825 1.00 96.44 565 LEU A N 1
ATOM 4256 C CA . LEU A 1 565 ? -22.356 4.129 -24.187 1.00 96.44 565 LEU A CA 1
ATOM 4257 C C . LEU A 1 565 ? -21.385 5.185 -24.719 1.00 96.44 565 LEU A C 1
ATOM 4259 O O . LEU A 1 565 ? -20.801 5.909 -23.924 1.00 96.44 565 LEU A O 1
ATOM 4263 N N . ALA A 1 566 ? -21.256 5.311 -26.044 1.00 95.56 566 ALA A N 1
ATOM 4264 C CA . ALA A 1 566 ? -20.357 6.271 -26.685 1.00 95.56 566 ALA A CA 1
ATOM 4265 C C . ALA A 1 566 ? -20.691 7.737 -26.346 1.00 95.56 566 ALA A C 1
ATOM 4267 O O . ALA A 1 566 ? -19.790 8.567 -26.276 1.00 95.56 566 ALA A O 1
ATOM 4268 N N . GLY A 1 567 ? -21.970 8.050 -26.107 1.00 94.38 567 GLY A N 1
ATOM 4269 C CA . GLY A 1 567 ? -22.425 9.370 -25.659 1.00 94.38 567 GLY A CA 1
ATOM 4270 C C . GLY A 1 567 ? -22.380 9.590 -24.141 1.00 94.38 567 GLY A C 1
ATOM 4271 O O . GLY A 1 567 ? -22.732 10.673 -23.676 1.00 94.38 567 GLY A O 1
ATOM 4272 N N . SER A 1 568 ? -21.987 8.587 -23.352 1.00 94.88 568 SER A N 1
ATOM 4273 C CA . SER A 1 568 ? -21.987 8.679 -21.893 1.00 94.88 568 SER A CA 1
ATOM 4274 C C . SER A 1 568 ? -20.805 9.499 -21.379 1.00 94.88 568 SER A C 1
ATOM 4276 O O . SER A 1 568 ? -19.648 9.202 -21.679 1.00 94.88 568 SER A O 1
ATOM 4278 N N . ALA A 1 569 ? -21.081 10.470 -20.503 1.00 92.81 569 ALA A N 1
ATOM 4279 C CA . ALA A 1 569 ? -20.044 11.247 -19.817 1.00 92.81 569 ALA A CA 1
ATOM 4280 C C . ALA A 1 569 ? -19.082 10.360 -19.001 1.00 92.81 569 ALA A C 1
ATOM 4282 O O . ALA A 1 569 ? -17.911 10.704 -18.838 1.00 92.81 569 ALA A O 1
ATOM 4283 N N . VAL A 1 570 ? -19.555 9.193 -18.548 1.00 89.56 570 VAL A N 1
ATOM 4284 C CA . VAL A 1 570 ? -18.780 8.232 -17.751 1.00 89.56 570 VAL A CA 1
ATOM 4285 C C . VAL A 1 570 ? -17.562 7.695 -18.514 1.00 89.56 570 VAL A C 1
ATOM 4287 O O . VAL A 1 570 ? -16.552 7.386 -17.887 1.00 89.56 570 VAL A O 1
ATOM 4290 N N . LEU A 1 571 ? -17.592 7.631 -19.854 1.00 90.94 571 LEU A N 1
ATOM 4291 C CA . LEU A 1 571 ? -16.443 7.155 -20.638 1.00 90.94 571 LEU A CA 1
ATOM 4292 C C . LEU A 1 571 ? -15.190 8.019 -20.450 1.00 90.94 571 LEU A C 1
ATOM 4294 O O . LEU A 1 571 ? -14.081 7.494 -20.507 1.00 90.94 571 LEU A O 1
ATOM 4298 N N . SER A 1 572 ? -15.352 9.320 -20.184 1.00 88.19 572 SER A N 1
ATOM 4299 C CA . SER A 1 572 ? -14.228 10.227 -19.904 1.00 88.19 572 SER A CA 1
ATOM 4300 C C . SER A 1 572 ? -13.484 9.885 -18.605 1.00 88.19 572 SER A C 1
ATOM 4302 O O . SER A 1 572 ? -12.316 10.236 -18.441 1.00 88.19 572 SER A O 1
ATOM 4304 N N . GLU A 1 573 ? -14.136 9.149 -17.703 1.00 87.31 573 GLU A N 1
ATOM 4305 C CA . GLU A 1 573 ? -13.580 8.668 -16.437 1.00 87.31 573 GLU A CA 1
ATOM 4306 C C . GLU A 1 573 ? -13.010 7.241 -16.554 1.00 87.31 573 GLU A C 1
ATOM 4308 O O . GLU A 1 573 ? -12.564 6.661 -15.561 1.00 87.31 573 GLU A O 1
ATOM 4313 N N . MET A 1 574 ? -13.031 6.647 -17.750 1.00 90.19 574 MET A N 1
ATOM 4314 C CA . MET A 1 574 ? -12.662 5.254 -17.999 1.00 90.19 574 MET A CA 1
ATOM 4315 C C . MET A 1 574 ? -11.434 5.132 -18.894 1.00 90.19 574 MET A C 1
ATOM 4317 O O . MET A 1 574 ? -11.046 6.043 -19.621 1.00 90.19 574 MET A O 1
ATOM 4321 N N . THR A 1 575 ? -10.806 3.959 -18.847 1.00 90.56 575 THR A N 1
ATOM 4322 C CA . THR A 1 575 ? -9.829 3.577 -19.867 1.00 90.56 575 THR A CA 1
ATOM 4323 C C . THR A 1 575 ? -10.563 2.835 -20.967 1.00 90.56 575 THR A C 1
ATOM 4325 O O . THR A 1 575 ? -11.119 1.773 -20.703 1.00 90.56 575 THR A O 1
ATOM 4328 N N . VAL A 1 576 ? -10.555 3.369 -22.186 1.00 94.50 576 VAL A N 1
ATOM 4329 C CA . VAL A 1 576 ? -11.296 2.797 -23.315 1.00 94.50 576 VAL A CA 1
ATOM 4330 C C . VAL A 1 576 ? -10.409 2.632 -24.545 1.00 94.50 576 VAL A C 1
ATOM 4332 O O . VAL A 1 576 ? -9.498 3.423 -24.786 1.00 94.50 576 VAL A O 1
ATOM 4335 N N . THR A 1 577 ? -10.683 1.595 -25.332 1.00 96.00 577 THR A N 1
ATOM 4336 C CA . THR A 1 577 ? -10.170 1.429 -26.698 1.00 96.00 577 THR A CA 1
ATOM 4337 C C . THR A 1 577 ? -11.265 0.871 -27.597 1.00 96.00 577 THR A C 1
ATOM 4339 O O . THR A 1 577 ? -12.183 0.191 -27.134 1.00 96.00 577 THR A O 1
ATOM 4342 N N . GLY A 1 578 ? -11.157 1.153 -28.892 1.00 95.38 578 GLY A N 1
ATOM 4343 C CA . GLY A 1 578 ? -12.116 0.714 -29.900 1.00 95.38 578 GLY A CA 1
ATOM 4344 C C . GLY A 1 578 ? -13.333 1.623 -30.062 1.00 95.38 578 GLY A C 1
ATOM 4345 O O . GLY A 1 578 ? -14.083 1.400 -30.999 1.00 95.38 578 GLY A O 1
ATOM 4346 N N . ILE A 1 579 ? -13.497 2.662 -29.236 1.00 95.75 579 ILE A N 1
ATOM 4347 C CA . ILE A 1 579 ? -14.481 3.739 -29.436 1.00 95.75 579 ILE A CA 1
ATOM 4348 C C . ILE A 1 579 ? -13.747 5.000 -29.901 1.00 95.75 579 ILE A C 1
ATOM 4350 O O . ILE A 1 579 ? -12.706 5.348 -29.343 1.00 95.75 579 ILE A O 1
ATOM 4354 N N . GLY A 1 580 ? -14.294 5.681 -30.901 1.00 93.19 580 GLY A N 1
ATOM 4355 C CA . GLY A 1 580 ? -13.847 6.993 -31.364 1.00 93.19 580 GLY A CA 1
ATOM 4356 C C . GLY A 1 580 ? -15.029 7.874 -31.760 1.00 93.19 580 GLY A C 1
ATOM 4357 O O . GLY A 1 580 ? -16.183 7.513 -31.531 1.00 93.19 580 GLY A O 1
ATOM 4358 N N . ALA A 1 581 ? -14.739 9.018 -32.366 1.00 93.69 581 ALA A N 1
ATOM 4359 C CA . ALA A 1 581 ? -15.739 9.889 -32.970 1.00 93.69 581 ALA A CA 1
ATOM 4360 C C . ALA A 1 581 ? -15.140 10.620 -34.177 1.00 93.69 581 ALA A C 1
ATOM 4362 O O . ALA A 1 581 ? -13.932 10.870 -34.203 1.00 93.69 581 ALA A O 1
ATOM 4363 N N . ASP A 1 582 ? -15.991 10.953 -35.139 1.00 93.81 582 ASP A N 1
ATOM 4364 C CA . ASP A 1 582 ? -15.728 11.885 -36.236 1.00 93.81 582 ASP A CA 1
ATOM 4365 C C . ASP A 1 582 ? -16.834 12.957 -36.302 1.00 93.81 582 ASP A C 1
ATOM 4367 O O . ASP A 1 582 ? -17.639 13.085 -35.374 1.00 93.81 582 ASP A O 1
ATOM 4371 N N . ASP A 1 583 ? -16.855 13.743 -37.382 1.00 93.44 583 ASP A N 1
ATOM 4372 C CA . ASP A 1 583 ? -17.853 14.798 -37.599 1.00 93.44 583 ASP A CA 1
ATOM 4373 C C . ASP A 1 583 ? -19.289 14.245 -37.737 1.00 93.44 583 ASP A C 1
ATOM 4375 O O . ASP A 1 583 ? -20.253 14.953 -37.438 1.00 93.44 583 ASP A O 1
ATOM 4379 N N . ASP A 1 584 ? -19.440 12.977 -38.139 1.00 91.31 584 ASP A N 1
ATOM 4380 C CA . ASP A 1 584 ? -20.726 12.311 -38.372 1.00 91.31 584 ASP A CA 1
ATOM 4381 C C . ASP A 1 584 ? -21.229 11.537 -37.136 1.00 91.31 584 ASP A C 1
ATOM 4383 O O . ASP A 1 584 ? -22.413 11.179 -37.047 1.00 91.31 584 ASP A O 1
ATOM 4387 N N . GLY A 1 585 ? -20.365 11.306 -36.142 1.00 93.44 585 GLY A N 1
ATOM 4388 C CA . GLY A 1 585 ? -20.740 10.839 -34.812 1.00 93.44 585 GLY A CA 1
ATOM 4389 C C . GLY A 1 585 ? -19.810 9.771 -34.224 1.00 93.44 585 GLY A C 1
ATOM 4390 O O . GLY A 1 585 ? -18.625 9.704 -34.541 1.00 93.44 585 GLY A O 1
ATOM 4391 N N . PRO A 1 586 ? -20.312 8.942 -33.288 1.00 96.31 586 PRO A N 1
ATOM 4392 C CA . PRO A 1 586 ? -19.489 7.943 -32.619 1.00 96.31 586 PRO A CA 1
ATOM 4393 C C . PRO A 1 586 ? -19.161 6.753 -33.530 1.00 96.31 586 PRO A C 1
ATOM 4395 O O . PRO A 1 586 ? -20.021 6.222 -34.241 1.00 96.31 586 PRO A O 1
ATOM 4398 N N . LEU A 1 587 ? -17.918 6.287 -33.423 1.00 97.44 587 LEU A N 1
ATOM 4399 C CA . LEU A 1 587 ? -17.349 5.185 -34.190 1.00 97.44 587 LEU A CA 1
ATOM 4400 C C . LEU A 1 587 ? -16.953 4.028 -33.271 1.00 97.44 587 LEU A C 1
ATOM 4402 O O . LEU A 1 587 ? -16.448 4.243 -32.168 1.00 97.44 587 LEU A O 1
ATOM 4406 N N . VAL A 1 588 ? -17.081 2.798 -33.765 1.00 97.44 588 VAL A N 1
ATOM 4407 C CA . VAL A 1 588 ? -16.440 1.612 -33.182 1.00 97.44 588 VAL A CA 1
ATOM 4408 C C . VAL A 1 588 ? -15.409 1.101 -34.174 1.00 97.44 588 VAL A C 1
ATOM 4410 O O . VAL A 1 588 ? -15.754 0.851 -35.317 1.00 97.44 588 VAL A O 1
ATOM 4413 N N . LEU A 1 589 ? -14.137 0.978 -33.787 1.00 95.19 589 LEU A N 1
ATOM 4414 C CA . LEU A 1 589 ? -13.035 0.568 -34.676 1.00 95.19 589 LEU A CA 1
ATOM 4415 C C . LEU A 1 589 ? -12.976 1.351 -36.009 1.00 95.19 589 LEU A C 1
ATOM 4417 O O . LEU A 1 589 ? -12.606 0.803 -37.044 1.00 95.19 589 LEU A O 1
ATOM 4421 N N . GLY A 1 590 ? -13.344 2.635 -35.982 1.00 95.38 590 GLY A N 1
ATOM 4422 C CA . GLY A 1 590 ? -13.335 3.513 -37.157 1.00 95.38 590 GLY A CA 1
ATOM 4423 C C . GLY A 1 590 ? -14.550 3.384 -38.084 1.00 95.38 590 GLY A C 1
ATOM 4424 O O . GLY A 1 590 ? -14.559 4.016 -39.134 1.00 95.38 590 GLY A O 1
ATOM 4425 N N . ARG A 1 591 ? -15.572 2.595 -37.722 1.00 96.75 591 ARG A N 1
ATOM 4426 C CA . ARG A 1 591 ? -16.838 2.482 -38.470 1.00 96.75 591 ARG A CA 1
ATOM 4427 C C . ARG A 1 591 ? -18.016 3.081 -37.684 1.00 96.75 591 ARG A C 1
ATOM 4429 O O . ARG A 1 591 ? -18.046 2.921 -36.461 1.00 96.75 591 ARG A O 1
ATOM 4436 N N . PRO A 1 592 ? -18.992 3.732 -38.350 1.00 97.50 592 PRO A N 1
ATOM 4437 C CA . PRO A 1 592 ? -20.190 4.246 -37.688 1.00 97.50 592 PRO A CA 1
ATOM 4438 C C . PRO A 1 592 ? -20.954 3.158 -36.933 1.00 97.50 592 PRO A C 1
ATOM 4440 O O . PRO A 1 592 ? -21.076 2.027 -37.410 1.00 97.50 592 PRO A O 1
ATOM 4443 N N . ILE A 1 593 ? -21.499 3.506 -35.765 1.00 97.50 593 ILE A N 1
ATOM 4444 C CA . ILE A 1 593 ? -22.323 2.578 -34.979 1.00 97.50 593 ILE A CA 1
ATOM 4445 C C . ILE A 1 593 ? -23.647 2.310 -35.712 1.00 97.50 593 ILE A C 1
ATOM 4447 O O . ILE A 1 593 ? -24.504 3.187 -35.839 1.00 97.50 593 ILE A O 1
ATOM 4451 N N . ALA A 1 594 ? -23.841 1.071 -36.157 1.00 97.00 594 ALA A N 1
ATOM 4452 C CA . ALA A 1 594 ? -25.042 0.592 -36.820 1.00 97.00 594 ALA A CA 1
ATOM 4453 C C . ALA A 1 594 ? -26.068 0.083 -35.794 1.00 97.00 594 ALA A C 1
ATOM 4455 O O . ALA A 1 594 ? -25.817 -0.858 -35.045 1.00 97.00 594 ALA A O 1
ATOM 4456 N N . LEU A 1 595 ? -27.277 0.658 -35.802 1.00 94.75 595 LEU A N 1
ATOM 4457 C CA . LEU A 1 595 ? -28.326 0.363 -34.808 1.00 94.75 595 LEU A CA 1
ATOM 4458 C C . LEU A 1 595 ? -28.765 -1.112 -34.763 1.00 94.75 595 LEU A C 1
ATOM 4460 O O . LEU A 1 595 ? -29.237 -1.581 -33.732 1.00 94.75 595 LEU A O 1
ATOM 4464 N N . ARG A 1 596 ? -28.617 -1.841 -35.876 1.00 94.62 596 ARG A N 1
ATOM 4465 C CA . ARG A 1 596 ? -29.023 -3.251 -36.006 1.00 94.62 596 ARG A CA 1
ATOM 4466 C C . ARG A 1 596 ? -27.913 -4.248 -35.675 1.00 94.62 596 ARG A C 1
ATOM 4468 O O . ARG A 1 596 ? -28.179 -5.447 -35.666 1.00 94.62 596 ARG A O 1
ATOM 4475 N N . GLU A 1 597 ? -26.691 -3.780 -35.445 1.00 96.19 597 GLU A N 1
ATOM 4476 C CA . GLU A 1 597 ? -25.563 -4.649 -35.126 1.00 96.19 597 GLU A CA 1
ATOM 4477 C C . GLU A 1 597 ? -25.465 -4.940 -33.625 1.00 96.19 597 GLU A C 1
ATOM 4479 O O . GLU A 1 597 ? -26.054 -4.256 -32.779 1.00 96.19 597 GLU A O 1
ATOM 4484 N N . ARG A 1 598 ? -24.719 -6.001 -33.315 1.00 97.06 598 ARG A N 1
ATOM 4485 C CA . ARG A 1 598 ? -24.299 -6.359 -31.963 1.00 97.06 598 ARG A CA 1
ATOM 4486 C C . ARG A 1 598 ? -22.822 -6.039 -31.829 1.00 97.06 598 ARG A C 1
ATOM 4488 O O . ARG A 1 598 ? -22.052 -6.383 -32.718 1.00 97.06 598 ARG A O 1
ATOM 4495 N N . TYR A 1 599 ? -22.465 -5.427 -30.710 1.00 97.62 599 TYR A N 1
ATOM 4496 C CA . TYR A 1 599 ? -21.101 -5.044 -30.397 1.00 97.62 599 TYR A CA 1
ATOM 4497 C C . TYR A 1 599 ? -20.586 -5.862 -29.233 1.00 97.62 599 TYR A C 1
ATOM 4499 O O . TYR A 1 599 ? -21.212 -5.899 -28.169 1.00 97.62 599 TYR A O 1
ATOM 4507 N N . ARG A 1 600 ? -19.433 -6.501 -29.424 1.00 97.38 600 ARG A N 1
ATOM 4508 C CA . ARG A 1 600 ? -18.788 -7.274 -28.363 1.00 97.38 600 ARG A CA 1
ATOM 4509 C C . ARG A 1 600 ? -17.891 -6.366 -27.536 1.00 97.38 600 ARG A C 1
ATOM 4511 O O . ARG A 1 600 ? -16.923 -5.799 -28.047 1.00 97.38 600 ARG A O 1
ATOM 4518 N N . VAL A 1 601 ? -18.208 -6.241 -26.253 1.00 97.25 601 VAL A N 1
ATOM 4519 C CA . VAL A 1 601 ? -17.535 -5.332 -25.326 1.00 97.25 601 VAL A CA 1
ATOM 4520 C C . VAL A 1 601 ? -16.934 -6.132 -24.181 1.00 97.25 601 VAL A C 1
ATOM 4522 O O . VAL A 1 601 ? -17.643 -6.847 -23.475 1.00 97.25 601 VAL A O 1
ATOM 4525 N N . VAL A 1 602 ? -15.624 -6.006 -23.978 1.00 96.25 602 VAL A N 1
ATOM 4526 C CA . VAL A 1 602 ? -14.953 -6.548 -22.792 1.00 96.25 602 VAL A CA 1
ATOM 4527 C C . VAL A 1 602 ? -14.837 -5.461 -21.726 1.00 96.25 602 VAL A C 1
ATOM 4529 O O . VAL A 1 602 ? -14.428 -4.333 -21.998 1.00 96.25 602 VAL A O 1
ATOM 4532 N N . THR A 1 603 ? -15.235 -5.796 -20.508 1.00 94.06 603 THR A N 1
ATOM 4533 C CA . THR A 1 603 ? -15.307 -4.886 -19.365 1.00 94.06 603 THR A CA 1
ATOM 4534 C C . THR A 1 603 ? -14.949 -5.612 -18.075 1.00 94.06 603 THR A C 1
ATOM 4536 O O . THR A 1 603 ? -14.627 -6.797 -18.104 1.00 94.06 603 THR A O 1
ATOM 4539 N N . THR A 1 604 ? -15.014 -4.927 -16.936 1.00 89.00 604 THR A N 1
ATOM 4540 C CA . THR A 1 604 ? -15.053 -5.577 -15.630 1.00 89.00 604 THR A CA 1
ATOM 4541 C C . THR A 1 604 ? -16.445 -5.628 -15.018 1.00 89.00 604 THR A C 1
ATOM 4543 O O . THR A 1 604 ? -17.320 -4.821 -15.351 1.00 89.00 604 THR A O 1
ATOM 4546 N N . ASP A 1 605 ? -16.633 -6.564 -14.088 1.00 82.81 605 ASP A N 1
ATOM 4547 C CA . ASP A 1 605 ? -17.789 -6.616 -13.193 1.00 82.81 605 ASP A CA 1
ATOM 4548 C C . ASP A 1 605 ? -18.009 -5.285 -12.463 1.00 82.81 605 ASP A C 1
ATOM 4550 O O . ASP A 1 605 ? -19.147 -4.826 -12.374 1.00 82.81 605 ASP A O 1
ATOM 4554 N N . ALA A 1 606 ? -16.933 -4.623 -12.027 1.00 82.56 606 ALA A N 1
ATOM 4555 C CA . ALA A 1 606 ? -17.003 -3.333 -11.356 1.00 82.56 606 ALA A CA 1
ATOM 4556 C C . ALA A 1 606 ? -17.641 -2.239 -12.217 1.00 82.56 606 ALA A C 1
ATOM 4558 O O . ALA A 1 606 ? -18.440 -1.455 -11.708 1.00 82.56 606 ALA A O 1
ATOM 4559 N N . VAL A 1 607 ? -17.317 -2.190 -13.512 1.00 89.00 607 VAL A N 1
ATOM 4560 C CA . VAL A 1 607 ? -17.948 -1.229 -14.424 1.00 89.00 607 VAL A CA 1
ATOM 4561 C C . VAL A 1 607 ? -19.383 -1.630 -14.740 1.00 89.00 607 VAL A C 1
ATOM 4563 O O . VAL A 1 607 ? -20.260 -0.773 -14.820 1.00 89.00 607 VAL A O 1
ATOM 4566 N N . ARG A 1 608 ? -19.649 -2.931 -14.887 1.00 89.69 608 ARG A N 1
ATOM 4567 C CA . ARG A 1 60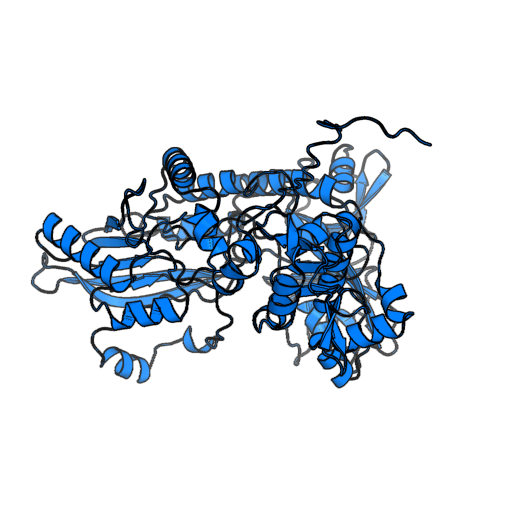8 ? -20.995 -3.432 -15.183 1.00 89.69 608 ARG A CA 1
ATOM 4568 C C . ARG A 1 608 ? -22.002 -3.073 -14.089 1.00 89.69 608 ARG A C 1
ATOM 4570 O O . ARG A 1 608 ? -23.156 -2.804 -14.403 1.00 89.69 608 ARG A O 1
ATOM 4577 N N . VAL A 1 609 ? -21.580 -3.065 -12.823 1.00 85.12 609 VAL A N 1
ATOM 4578 C CA . VAL A 1 609 ? -22.443 -2.702 -11.685 1.00 85.12 609 VAL A CA 1
ATOM 4579 C C . VAL A 1 609 ? -22.463 -1.200 -11.377 1.00 85.12 609 VAL A C 1
ATOM 4581 O O . VAL A 1 609 ? -23.077 -0.801 -10.388 1.00 85.12 609 VAL A O 1
ATOM 4584 N N . ASP A 1 610 ? -21.820 -0.354 -12.191 1.00 87.06 610 ASP A N 1
ATOM 4585 C CA . ASP A 1 610 ? -21.898 1.100 -12.025 1.00 87.06 610 ASP A CA 1
ATOM 4586 C C . ASP A 1 610 ? -23.354 1.568 -12.249 1.00 87.06 610 ASP A C 1
ATOM 4588 O O . ASP A 1 610 ? -23.892 1.404 -13.351 1.00 87.06 610 ASP A O 1
ATOM 4592 N N . PRO A 1 611 ? -24.014 2.188 -11.247 1.00 85.88 611 PRO A N 1
ATOM 4593 C CA . PRO A 1 611 ? -25.402 2.633 -11.367 1.00 85.88 611 PRO A CA 1
ATOM 4594 C C . PRO A 1 611 ? -25.646 3.606 -12.524 1.00 85.88 611 PRO A C 1
ATOM 4596 O O . PRO A 1 611 ? -26.770 3.690 -13.017 1.00 85.88 611 PRO A O 1
ATOM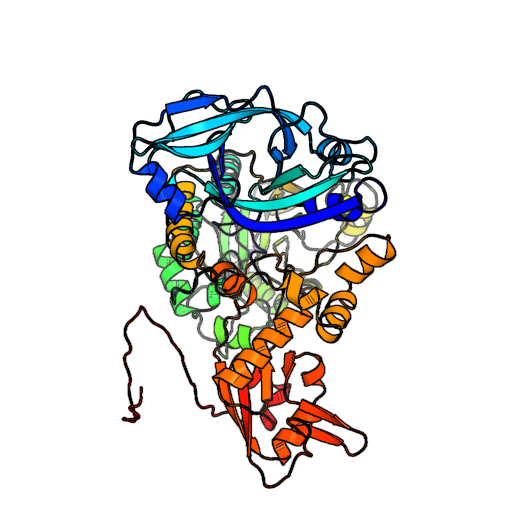 4599 N N . ARG A 1 612 ? -24.612 4.333 -12.967 1.00 90.50 612 ARG A N 1
ATOM 4600 C CA . ARG A 1 612 ? -24.675 5.281 -14.090 1.00 90.50 612 ARG A CA 1
ATOM 4601 C C . ARG A 1 612 ? -24.733 4.581 -15.449 1.00 90.50 612 ARG A C 1
ATOM 4603 O O . ARG A 1 612 ? -25.109 5.206 -16.433 1.00 90.50 612 ARG A O 1
ATOM 4610 N N . LEU A 1 613 ? -24.363 3.300 -15.507 1.00 92.75 613 LEU A N 1
ATOM 4611 C CA . LEU A 1 613 ? -24.355 2.480 -16.719 1.00 92.75 613 LEU A CA 1
ATOM 4612 C C . LEU A 1 613 ? -25.408 1.365 -16.702 1.00 92.75 613 LEU A C 1
ATOM 4614 O O . LEU A 1 613 ? -25.489 0.612 -17.669 1.00 92.75 613 LEU A O 1
ATOM 4618 N N . LYS A 1 614 ? -26.238 1.271 -15.655 1.00 91.38 614 LYS A N 1
ATOM 4619 C CA . LYS A 1 614 ? -27.210 0.178 -15.460 1.00 91.38 614 LYS A CA 1
ATOM 4620 C C . LYS A 1 614 ? -28.192 -0.018 -16.627 1.00 91.38 614 LYS A C 1
ATOM 4622 O O . LYS A 1 614 ? -28.630 -1.135 -16.871 1.00 91.38 614 LYS A O 1
ATOM 4627 N N . ASP A 1 615 ? -28.543 1.064 -17.325 1.00 92.94 615 ASP A N 1
ATOM 4628 C CA . ASP A 1 615 ? -29.504 1.047 -18.438 1.00 92.94 615 ASP A CA 1
ATOM 4629 C C . ASP A 1 615 ? -28.807 0.801 -19.793 1.00 92.94 615 ASP A C 1
ATOM 4631 O O . ASP A 1 615 ? -29.455 0.551 -20.807 1.00 92.94 615 ASP A O 1
ATOM 4635 N N . ILE A 1 616 ? -27.471 0.860 -19.810 1.00 95.31 616 ILE A N 1
ATOM 4636 C CA . ILE A 1 616 ? -26.626 0.680 -20.994 1.00 95.31 616 ILE A CA 1
ATOM 4637 C C . ILE A 1 616 ? -26.033 -0.731 -21.006 1.00 95.31 616 ILE A C 1
ATOM 4639 O O . ILE A 1 616 ? -26.121 -1.430 -22.015 1.00 95.31 616 ILE A O 1
ATOM 4643 N N . LEU A 1 617 ? -25.429 -1.150 -19.891 1.00 93.12 617 LEU A N 1
ATOM 4644 C CA . LEU A 1 617 ? -24.772 -2.443 -19.748 1.00 93.12 617 LEU A CA 1
ATOM 4645 C C . LEU A 1 617 ? -25.762 -3.492 -19.221 1.00 93.12 617 LEU A C 1
ATOM 4647 O O . LEU A 1 617 ? -26.418 -3.262 -18.205 1.00 93.12 617 LEU A O 1
ATOM 4651 N N . PRO A 1 618 ? -25.874 -4.663 -19.870 1.00 88.25 618 PRO A N 1
ATOM 4652 C CA . PRO A 1 618 ? -26.809 -5.692 -19.441 1.00 88.25 618 PRO A CA 1
ATOM 4653 C C . PRO A 1 618 ? -26.430 -6.278 -18.073 1.00 88.25 618 PRO A C 1
ATOM 4655 O O . PRO A 1 618 ? -25.256 -6.467 -17.744 1.00 88.25 618 PRO A O 1
ATOM 4658 N N . ALA A 1 619 ? -27.448 -6.648 -17.291 1.00 79.31 619 ALA A N 1
ATOM 4659 C CA . ALA A 1 619 ? -27.262 -7.310 -15.999 1.00 79.31 619 ALA A CA 1
ATOM 4660 C C . ALA A 1 619 ? -26.637 -8.712 -16.133 1.00 79.31 619 ALA A C 1
ATOM 4662 O O . ALA A 1 619 ? -25.945 -9.169 -15.226 1.00 79.31 619 ALA A O 1
ATOM 4663 N N . THR A 1 620 ? -26.855 -9.388 -17.262 1.00 77.38 620 THR A N 1
ATOM 4664 C CA . THR A 1 620 ? -26.262 -10.691 -17.581 1.00 77.38 620 THR A CA 1
ATOM 4665 C C . THR A 1 620 ? -25.024 -10.516 -18.455 1.00 77.38 620 THR A C 1
ATOM 4667 O O . THR A 1 620 ? -25.095 -9.864 -19.495 1.00 77.38 620 THR A O 1
ATOM 4670 N N . ALA A 1 621 ? -23.917 -11.147 -18.068 1.00 75.88 621 ALA A N 1
ATOM 4671 C CA . ALA A 1 621 ? -22.678 -11.184 -18.838 1.00 75.88 621 ALA A CA 1
ATOM 4672 C C . ALA A 1 621 ? -22.218 -12.631 -19.032 1.00 75.88 621 ALA A C 1
ATOM 4674 O O . ALA A 1 621 ? -22.507 -13.496 -18.202 1.00 75.88 621 ALA A O 1
ATOM 4675 N N . GLN A 1 622 ? -21.470 -12.892 -20.105 1.00 74.00 622 GLN A N 1
ATOM 4676 C CA . GLN A 1 622 ? -20.704 -14.128 -20.200 1.00 74.00 622 GLN A CA 1
ATOM 4677 C C . GLN A 1 622 ? -19.444 -13.965 -19.348 1.00 74.00 622 GLN A C 1
ATOM 4679 O O . GLN A 1 622 ? -18.467 -13.325 -19.753 1.00 74.00 622 GLN A O 1
ATOM 4684 N N . THR A 1 623 ? -19.472 -14.527 -18.139 1.00 62.81 623 THR A N 1
ATOM 4685 C CA . THR A 1 623 ? -18.279 -14.602 -17.296 1.00 62.81 623 THR A CA 1
ATOM 4686 C C . THR A 1 623 ? -17.285 -15.548 -17.957 1.00 62.81 623 THR A C 1
ATOM 4688 O O . THR A 1 623 ? -17.495 -16.758 -18.007 1.00 62.81 623 THR A O 1
ATOM 4691 N N . THR A 1 624 ? -16.200 -14.992 -18.486 1.00 58.44 624 THR A N 1
ATOM 4692 C CA . THR A 1 624 ? -15.179 -15.753 -19.209 1.00 58.44 624 THR A CA 1
ATOM 4693 C C . THR A 1 624 ? -13.926 -15.794 -18.340 1.00 58.44 624 THR A C 1
ATOM 4695 O O . THR A 1 624 ? -12.962 -15.072 -18.577 1.00 58.44 624 THR A O 1
ATOM 4698 N N . PHE A 1 625 ? -13.948 -16.575 -17.258 1.00 54.84 625 PHE A N 1
ATOM 4699 C CA . PHE A 1 625 ? -12.759 -16.721 -16.418 1.00 54.84 625 PHE A CA 1
ATOM 4700 C C . PHE A 1 625 ? -11.661 -17.474 -17.178 1.00 54.84 625 PHE A C 1
ATOM 4702 O O . PHE A 1 625 ? -11.779 -18.675 -17.407 1.00 54.84 625 PHE A O 1
ATOM 4709 N N . VAL A 1 626 ? -10.539 -16.806 -17.464 1.00 39.34 626 VAL A N 1
ATOM 4710 C CA . VAL A 1 626 ? -9.246 -17.485 -17.638 1.00 39.34 626 VAL A CA 1
ATOM 4711 C C . VAL A 1 626 ? -8.571 -17.526 -16.272 1.00 39.34 626 VAL A C 1
ATOM 4713 O O . VAL A 1 626 ? -7.726 -16.706 -15.921 1.00 39.34 626 VAL A O 1
ATOM 4716 N N . HIS A 1 627 ? -8.982 -18.495 -15.463 1.00 36.72 627 HIS A N 1
ATOM 4717 C CA . HIS A 1 627 ? -8.221 -18.908 -14.295 1.00 36.72 627 HIS A CA 1
ATOM 4718 C C . HIS A 1 627 ? -7.104 -19.834 -14.803 1.00 36.72 627 HIS A C 1
ATOM 4720 O O . HIS A 1 627 ? -7.310 -21.040 -14.901 1.00 36.72 627 HIS A O 1
ATOM 4726 N N . THR A 1 628 ? -5.903 -19.336 -15.124 1.00 29.69 628 THR A N 1
ATOM 4727 C CA . THR A 1 628 ? -4.748 -20.251 -15.221 1.00 29.69 628 THR A CA 1
ATOM 4728 C C . THR A 1 628 ? -4.335 -20.652 -13.812 1.00 29.69 628 THR A C 1
ATOM 4730 O O . THR A 1 628 ? -3.426 -20.093 -13.201 1.00 29.69 628 THR A O 1
ATOM 4733 N N . ARG A 1 629 ? -5.074 -21.622 -13.277 1.00 29.16 629 ARG A N 1
ATOM 4734 C CA . ARG A 1 629 ? -4.701 -22.451 -12.139 1.00 29.16 629 ARG A CA 1
ATOM 4735 C C . ARG A 1 629 ? -3.568 -23.355 -12.636 1.00 29.16 629 ARG A C 1
ATOM 4737 O O . ARG A 1 629 ? -3.780 -24.135 -13.550 1.00 29.16 629 ARG A O 1
ATOM 4744 N N . ASN A 1 630 ? -2.365 -23.197 -12.088 1.00 31.06 630 ASN A N 1
ATOM 4745 C CA . ASN A 1 630 ? -1.256 -24.161 -12.144 1.00 31.06 630 ASN A CA 1
ATOM 4746 C C . ASN A 1 630 ? -1.206 -25.101 -13.366 1.00 31.06 630 ASN A C 1
ATOM 4748 O O . ASN A 1 630 ? -1.600 -26.248 -13.215 1.00 31.06 630 ASN A O 1
ATOM 4752 N N . GLY A 1 631 ? -0.678 -24.679 -14.521 1.00 28.59 631 GLY A N 1
ATOM 4753 C CA . GLY A 1 631 ? -0.079 -25.591 -15.519 1.00 28.59 631 GLY A CA 1
ATOM 4754 C C . GLY A 1 631 ? -0.838 -26.882 -15.887 1.00 28.59 631 GLY A C 1
ATOM 4755 O O . GLY A 1 631 ? -0.204 -27.851 -16.296 1.00 28.59 631 GLY A O 1
ATOM 4756 N N . ARG A 1 632 ? -2.163 -26.924 -15.734 1.00 26.44 632 ARG A N 1
ATOM 4757 C CA . ARG A 1 632 ? -3.026 -28.015 -16.168 1.00 26.44 632 ARG A CA 1
ATOM 4758 C C . ARG A 1 632 ? -4.215 -27.385 -16.860 1.00 26.44 632 ARG A C 1
ATOM 4760 O O . ARG A 1 632 ? -5.040 -26.722 -16.238 1.00 26.44 632 ARG A O 1
ATOM 4767 N N . GLU A 1 633 ? -4.220 -27.564 -18.172 1.00 30.20 633 GLU A N 1
ATOM 4768 C CA . GLU A 1 633 ? -5.387 -27.384 -19.013 1.00 30.20 633 GLU A CA 1
ATOM 4769 C C . GLU A 1 633 ? -6.483 -28.323 -18.506 1.00 30.20 633 GLU A C 1
ATOM 4771 O O . GLU A 1 633 ? -6.436 -29.522 -18.760 1.00 30.20 633 GLU A O 1
ATOM 4776 N N . ASP A 1 634 ? -7.463 -27.782 -17.790 1.00 29.39 634 ASP A N 1
ATOM 4777 C CA . ASP A 1 634 ? -8.770 -28.418 -17.688 1.00 29.39 634 ASP A CA 1
ATOM 4778 C C . ASP A 1 634 ? -9.720 -27.633 -18.589 1.00 29.39 634 ASP A C 1
ATOM 4780 O O . ASP A 1 634 ? -10.248 -26.575 -18.242 1.00 29.39 634 ASP A O 1
ATOM 4784 N N . ALA A 1 635 ? -9.876 -28.161 -19.800 1.00 29.20 635 ALA A N 1
ATOM 4785 C CA . ALA A 1 635 ? -10.920 -27.778 -20.725 1.00 29.20 635 ALA A CA 1
ATOM 4786 C C . ALA A 1 635 ? -12.249 -28.422 -20.303 1.00 29.20 635 ALA A C 1
ATOM 4788 O O . ALA A 1 635 ? -12.362 -29.644 -20.224 1.00 29.20 635 ALA A O 1
ATOM 4789 N N . ALA A 1 636 ? -13.278 -27.597 -20.130 1.00 28.52 636 ALA A N 1
ATOM 4790 C CA . ALA A 1 636 ? -14.676 -27.961 -20.345 1.00 28.52 636 ALA A CA 1
ATOM 4791 C C . ALA A 1 636 ? -15.420 -26.670 -20.750 1.00 28.52 636 ALA A C 1
ATOM 4793 O O . ALA A 1 636 ? -15.281 -25.663 -20.069 1.00 28.52 636 ALA A O 1
ATOM 4794 N N . ALA A 1 637 ? -16.181 -26.580 -21.841 1.00 27.78 637 ALA A N 1
ATOM 4795 C CA . ALA A 1 637 ? -16.694 -27.600 -22.747 1.00 27.78 637 ALA A CA 1
ATOM 4796 C C . ALA A 1 637 ? -16.805 -27.051 -24.187 1.00 27.78 637 ALA A C 1
ATOM 4798 O O . ALA A 1 637 ? -17.169 -25.893 -24.379 1.00 27.78 637 ALA A O 1
ATOM 4799 N N . GLY A 1 638 ? -16.529 -27.915 -25.178 1.00 26.81 638 GLY A N 1
ATOM 4800 C CA . GLY A 1 638 ? -16.760 -27.669 -26.612 1.00 26.81 638 GLY A CA 1
ATOM 4801 C C . GLY A 1 638 ? -15.596 -28.061 -27.539 1.00 26.81 638 GLY A C 1
ATOM 4802 O O . GLY A 1 638 ? -15.019 -27.199 -28.187 1.00 26.81 638 GLY A O 1
ATOM 4803 N N . SER A 1 639 ? -15.206 -29.341 -27.588 1.00 22.80 639 SER A N 1
ATOM 4804 C CA . SER A 1 639 ? -14.163 -29.883 -28.493 1.00 22.80 639 SER A CA 1
ATOM 4805 C C . SER A 1 639 ? -14.553 -29.827 -29.991 1.00 22.80 639 SER A C 1
ATOM 4807 O O . SER A 1 639 ? -15.747 -29.746 -30.274 1.00 22.80 639 SER A O 1
ATOM 4809 N N . PRO A 1 640 ? -13.647 -30.091 -30.967 1.00 26.59 640 PRO A N 1
ATOM 4810 C CA . PRO A 1 640 ? -12.186 -29.950 -30.997 1.00 26.59 640 PRO A CA 1
ATOM 4811 C C . PRO A 1 640 ? -11.708 -29.064 -32.175 1.00 26.59 640 PRO A C 1
ATOM 4813 O O . PRO A 1 640 ? -12.178 -29.210 -33.301 1.00 26.59 640 PRO A O 1
ATOM 4816 N N . VAL A 1 641 ? -10.658 -28.262 -31.980 1.00 21.12 641 VAL A N 1
ATOM 4817 C CA . VAL A 1 641 ? -9.836 -27.790 -33.109 1.00 21.12 641 VAL A CA 1
ATOM 4818 C C . VAL A 1 641 ? -8.397 -28.214 -32.863 1.00 21.12 641 VAL A C 1
ATOM 4820 O O . VAL A 1 641 ? -7.650 -27.597 -32.113 1.00 21.12 641 VAL A O 1
ATOM 4823 N N . LYS A 1 642 ? -8.022 -29.323 -33.505 1.00 25.05 642 LYS A N 1
ATOM 4824 C CA . LYS A 1 642 ? -6.627 -29.562 -33.873 1.00 25.05 642 LYS A CA 1
ATOM 4825 C C . LYS A 1 642 ? -6.268 -28.528 -34.933 1.00 25.05 642 LYS A C 1
ATOM 4827 O O . LYS A 1 642 ? -7.020 -28.421 -35.897 1.00 25.05 642 LYS A O 1
ATOM 4832 N N . LEU A 1 643 ? -5.093 -27.912 -34.834 1.00 19.55 643 LEU A N 1
ATOM 4833 C CA . LEU A 1 643 ? -4.074 -28.015 -35.885 1.00 19.55 643 LEU A CA 1
ATOM 4834 C C . LEU A 1 643 ? -2.792 -27.253 -35.525 1.00 19.55 643 LEU A C 1
ATOM 4836 O O . LEU A 1 643 ? -2.840 -26.058 -35.273 1.00 19.55 643 LEU A O 1
ATOM 4840 N N . ARG A 1 644 ? -1.705 -28.031 -35.606 1.00 24.45 644 ARG A N 1
ATOM 4841 C CA . ARG A 1 644 ? -0.274 -27.719 -35.757 1.00 24.45 644 ARG A CA 1
ATOM 4842 C C . ARG A 1 644 ? 0.361 -26.656 -34.873 1.00 24.45 644 ARG A C 1
ATOM 4844 O O . ARG A 1 644 ? 0.178 -25.457 -35.154 1.00 24.45 644 ARG A O 1
#

Sequence (644 aa):
WFGRTGGVSNHIGRNRAHTVLADAVGDALTALVPVGEGPRVFVRDGRILFRENGLSVKAFHDFLKAPPFRSEPVNGAVKVLVSPFEVVFEHPPAPETPVLDLLTGPEAPLPGLEATQGRLVRYANANDEGVLALELPGAGDAPIDTDPFAWEVRFVFEGRATPKGGEERRLFNVGRPLNDGPRRLPVLEALKAEDPERTLVLAAGEDIEHYSFVQTGKPDLQRPNTWTYYRRLGLTALAPGAAEAAFGLDRLQREAQLAEVTVVGANLGGEVPFAGWRLVQAGRAQVLVVGLVNPDLPPSVRLRAFGDRAITPPGKAVNDAVAQATKQLGRRPDIVVALGVLGAAARQALMSASDEVDVLLADFSERGVMPEDVLTSLDGADAEALRARDRYPLVVVPAGRARLGVLDLTLAPTVGAQGPLRIVASHSQAVPVTGVQPADAALMHAVQAVRQTAYGPAQVQLMPDLGPGITADPVLRARFEQDPRVQSTLRLGGTPPARITADLWRQLVVNTLRKSFDAEVALLPHLSFPWALTGPVTRLEAAANLNLPDEVQVVELTGEQMKALAGSAVLSEMTVTGIGADDDGPLVLGRPIALRERYRVVTTDAVRVDPRLKDILPATAQTTFVHTRNGREDAAAGSPVKLR